Protein AF-A0ABC9WAF1-F1 (afdb_monomer)

Solvent-accessible surface area (backbone atoms only — not comparable to full-atom values): 28548 Å² total; per-residue (Å²): 138,84,87,90,85,89,88,81,90,87,83,87,84,82,90,85,88,89,83,90,86,82,89,79,90,83,91,84,82,76,97,81,49,67,76,59,52,50,54,52,48,51,54,51,52,50,50,50,53,50,49,49,53,53,49,49,51,52,52,50,48,50,54,53,50,50,55,53,51,49,54,52,52,50,52,53,52,53,50,51,52,51,54,50,52,53,51,54,49,52,53,51,53,52,53,52,52,52,52,53,53,51,52,52,49,56,53,48,53,55,52,51,50,54,51,52,49,54,53,51,49,52,54,51,54,50,53,51,53,50,50,53,52,53,50,51,53,50,54,50,52,51,52,56,48,50,54,53,54,50,52,52,45,57,56,43,50,73,71,40,84,65,82,86,89,88,77,75,69,70,65,57,60,64,63,67,66,71,83,49,100,55,56,72,58,58,56,48,52,60,50,47,65,51,60,73,61,82,57,87,51,53,73,50,77,56,92,93,49,77,44,82,47,73,68,57,92,45,72,67,35,48,51,44,53,47,52,52,46,52,48,52,48,52,51,30,54,78,69,75,48,82,83,61,64,94,75,49,64,43,68,58,61,56,94,85,53,83,70,80,84,51,68,57,90,96,40,74,49,50,74,40,68,63,46,79,52,100,89,40,55,46,33,33,85,67,58,33,62,62,39,47,51,51,29,43,50,54,26,48,52,48,49,52,46,49,66,71,72,45,85,76,33,49,60,86,58,46,50,56,51,39,59,69,67,27,43,49,53,73,55,62,67,36,62,81,52,47,68,86,47,71,70,45,48,51,52,50,43,48,52,54,57,52,53,56,45,59,22,62,90,30,74,84,50,54,75,67,54,41,26,61,78,68,73,47,78,58,65,66,62,50,49,52,51,52,32,42,52,52,44,49,37,30,73,71,44,77,42,75,90,49,22,71,81,66,53,40,72,48,89,67,93,58,90,90,54,79,89,78,43,68,53,80,82,89,69,94,49,72,73,66,56,69,33,43,66,42,54,22,47,56,52,45,49,54,51,52,64,69,41,75,83,57,99,53,94,75,48,65,57,67,78,63,60,83,72,79,88,81,79,131

Secondary structure (DSSP, 8-state):
---------------------------------HHHHHHHHHHHHHHHHHHHHHHHHHHHHHHHHHHHHHHHHHHHHHHHHHHHHHHHHHHHHHHHHHHHHHHHHHHHHHHHHHHHHHHHHHHHHHHHHHHHHHHHHHHHHHHHHHHHHHHHHHHHHHH-SS------SHHHHHHHGGGSTTHHHHHHHHHHHHHTTT-SSEEEEETTEEEEE---SSHHHHHHHHHHHHHHHHHHHHTT----GGG--B---STT------EETTEEPPB-SEEEETTEEEETT--THHHHHHHHHHHHHHHHHHHHH-----HHHHHHHIIIIITHHHHTTHHHH---SHHHHHHHHHHHHHHHHHSTT-TTS-HHHHHHHTT---HHHHHHHHHHHHHHHHHTTSSTTTHHHH-EE-----TTS-S--EEPPP-SSHHHHTSHHHHHHHHHHHHHHHHTT---SSSHHHHHSSS-SS--

pLDDT: mean 73.86, std 21.85, range [25.75, 97.31]

Mean predicted aligned error: 20.86 Å

Structure (mmCIF, N/CA/C/O backbone):
data_AF-A0ABC9WAF1-F1
#
_entry.id   AF-A0ABC9WAF1-F1
#
loop_
_atom_site.group_PDB
_atom_site.id
_atom_site.type_symbol
_atom_site.label_atom_id
_atom_site.label_alt_id
_atom_site.label_comp_id
_atom_site.label_asym_id
_atom_site.label_entity_id
_atom_site.label_seq_id
_atom_site.pdbx_PDB_ins_code
_atom_site.Cartn_x
_atom_site.Cartn_y
_atom_site.Cartn_z
_atom_site.occupancy
_atom_site.B_iso_or_equiv
_atom_site.auth_seq_id
_atom_site.auth_comp_id
_atom_site.auth_asym_id
_atom_site.auth_atom_id
_atom_site.pdbx_PDB_model_num
ATOM 1 N N . MET A 1 1 ? 62.393 8.299 -8.408 1.00 36.25 1 MET A N 1
ATOM 2 C CA . MET A 1 1 ? 63.336 7.229 -8.013 1.00 36.25 1 MET A CA 1
ATOM 3 C C . MET A 1 1 ? 63.517 6.260 -9.178 1.00 36.25 1 MET A C 1
ATOM 5 O O . MET A 1 1 ? 62.529 5.706 -9.632 1.00 36.25 1 MET A O 1
ATOM 9 N N . ARG A 1 2 ? 64.777 6.119 -9.623 1.00 31.81 2 ARG A N 1
ATOM 10 C CA . ARG A 1 2 ? 65.395 5.123 -10.532 1.00 31.81 2 ARG A CA 1
ATOM 11 C C . ARG A 1 2 ? 64.848 4.960 -11.965 1.00 31.81 2 ARG A C 1
ATOM 13 O O . ARG A 1 2 ? 63.990 4.140 -12.259 1.00 31.81 2 ARG A O 1
ATOM 20 N N . THR A 1 3 ? 65.482 5.734 -12.842 1.00 30.83 3 THR A N 1
ATOM 21 C CA . THR A 1 3 ? 65.820 5.480 -14.253 1.00 30.83 3 THR A CA 1
ATOM 22 C C . THR A 1 3 ? 66.863 4.362 -14.400 1.00 30.83 3 THR A C 1
ATOM 24 O O . THR A 1 3 ? 67.628 4.174 -13.463 1.00 30.83 3 THR A O 1
ATOM 27 N N . TYR A 1 4 ? 66.961 3.717 -15.577 1.00 30.56 4 TYR A N 1
ATOM 28 C CA . TYR A 1 4 ? 68.242 3.398 -16.242 1.00 30.56 4 TYR A CA 1
ATOM 29 C C . TYR A 1 4 ? 68.067 3.258 -17.765 1.00 30.56 4 TYR A C 1
ATOM 31 O O . TYR A 1 4 ? 67.241 2.489 -18.252 1.00 30.56 4 TYR A O 1
ATOM 39 N N . SER A 1 5 ? 68.909 4.002 -18.480 1.00 35.06 5 SER A N 1
ATOM 40 C CA . SER A 1 5 ? 69.232 3.920 -19.906 1.00 35.06 5 SER A CA 1
ATOM 41 C C . SER A 1 5 ? 70.661 3.385 -20.006 1.00 35.06 5 SER A C 1
ATOM 43 O O . SER A 1 5 ? 71.495 3.844 -19.228 1.00 35.06 5 SER A O 1
ATOM 45 N N . ILE A 1 6 ? 70.983 2.492 -20.952 1.00 33.00 6 ILE A N 1
ATOM 46 C CA . ILE A 1 6 ? 72.379 2.189 -21.319 1.00 33.00 6 ILE A CA 1
ATOM 47 C C . ILE A 1 6 ? 72.522 2.028 -22.838 1.00 33.00 6 ILE A C 1
ATOM 49 O O . ILE A 1 6 ? 71.788 1.293 -23.495 1.00 33.00 6 ILE A O 1
ATOM 53 N N . THR A 1 7 ? 73.515 2.757 -23.337 1.00 32.56 7 THR A N 1
ATOM 54 C CA . THR A 1 7 ? 74.143 2.826 -24.658 1.00 32.56 7 THR A CA 1
ATOM 55 C C . THR A 1 7 ? 75.392 1.928 -24.751 1.00 32.56 7 THR A C 1
ATOM 57 O O . THR A 1 7 ? 75.993 1.602 -23.731 1.00 32.56 7 THR A O 1
ATOM 60 N N . LYS A 1 8 ? 75.824 1.599 -25.983 1.00 31.61 8 LYS A N 1
ATOM 61 C CA . LYS A 1 8 ? 77.227 1.487 -26.486 1.00 31.61 8 LYS A CA 1
ATOM 62 C C . LYS A 1 8 ? 77.149 1.221 -28.012 1.00 31.61 8 LYS A C 1
ATOM 64 O O . LYS A 1 8 ? 76.414 0.316 -28.387 1.00 31.61 8 LYS A O 1
ATOM 69 N N . THR A 1 9 ? 77.590 2.054 -28.976 1.00 31.48 9 THR A N 1
ATOM 70 C CA . THR A 1 9 ? 78.943 2.541 -29.392 1.00 31.48 9 THR A CA 1
ATOM 71 C C . THR A 1 9 ? 79.969 1.413 -29.602 1.00 31.48 9 THR A C 1
ATOM 73 O O . THR A 1 9 ? 79.990 0.491 -28.800 1.00 31.48 9 THR A O 1
ATOM 76 N N . LYS A 1 10 ? 80.901 1.384 -30.571 1.00 31.86 10 LYS A N 1
ATOM 77 C CA . LYS A 1 10 ? 81.253 2.079 -31.840 1.00 31.86 10 LYS A CA 1
ATOM 78 C C . LYS A 1 10 ? 82.562 1.381 -32.315 1.00 31.86 10 LYS A C 1
ATOM 80 O O . LYS A 1 10 ? 83.349 1.001 -31.456 1.00 31.86 10 LYS A O 1
ATOM 85 N N . SER A 1 11 ? 82.829 1.260 -33.615 1.00 29.95 11 SER A N 1
ATOM 86 C CA . SER A 1 11 ? 84.196 1.220 -34.197 1.00 29.95 11 SER A CA 1
ATOM 87 C C . SER A 1 11 ? 84.060 1.483 -35.708 1.00 29.95 11 SER A C 1
ATOM 89 O O . SER A 1 11 ? 83.438 0.707 -36.421 1.00 29.95 11 SER A O 1
ATOM 91 N N . GLU A 1 12 ? 84.210 2.718 -36.188 1.00 32.28 12 GLU A N 1
ATOM 92 C CA . GLU A 1 12 ? 85.454 3.419 -36.571 1.00 32.28 12 GLU A CA 1
ATOM 93 C C . GLU A 1 12 ? 86.294 2.700 -37.642 1.00 32.28 12 GLU A C 1
ATOM 95 O O . GLU A 1 12 ? 87.010 1.742 -37.369 1.00 32.28 12 GLU A O 1
ATOM 100 N N . SER A 1 13 ? 86.205 3.236 -38.865 1.00 31.77 13 SER A N 1
ATOM 101 C CA . SER A 1 13 ? 87.200 3.129 -39.938 1.00 31.77 13 SER A CA 1
ATOM 102 C C . SER A 1 13 ? 88.123 4.352 -39.883 1.00 31.77 13 SER A C 1
ATOM 104 O O . SER A 1 13 ? 87.607 5.450 -39.665 1.00 31.77 13 SER A O 1
ATOM 106 N N . PRO A 1 14 ? 89.429 4.222 -40.172 1.00 39.41 14 PRO A N 1
ATOM 107 C CA . PRO A 1 14 ? 90.276 5.364 -40.482 1.00 39.41 14 PRO A CA 1
ATOM 108 C C . PRO A 1 14 ? 90.574 5.472 -41.986 1.00 39.41 14 PRO A C 1
ATOM 110 O O . PRO A 1 14 ? 90.812 4.479 -42.677 1.00 39.41 14 PRO A O 1
ATOM 113 N N . GLU A 1 15 ? 90.587 6.712 -42.471 1.00 36.22 15 GLU A N 1
ATOM 114 C CA . GLU A 1 15 ? 91.196 7.129 -43.734 1.00 36.22 15 GLU A CA 1
ATOM 115 C C . GLU A 1 15 ? 92.698 6.817 -43.766 1.00 36.22 15 GLU A C 1
ATOM 117 O O . GLU A 1 15 ? 93.378 6.924 -42.746 1.00 36.22 15 GLU A O 1
ATOM 122 N N . LYS A 1 16 ? 93.239 6.559 -44.965 1.00 33.00 16 LYS A N 1
ATOM 123 C CA . LYS A 1 16 ? 94.586 7.002 -45.351 1.00 33.00 16 LYS A CA 1
ATOM 124 C C . LYS A 1 16 ? 94.650 7.273 -46.852 1.00 33.00 16 LYS A C 1
ATOM 126 O O . LYS A 1 16 ? 94.338 6.421 -47.679 1.00 33.00 16 LYS A O 1
ATOM 131 N N . GLU A 1 17 ? 95.096 8.481 -47.154 1.00 35.22 17 GLU A N 1
ATOM 132 C CA . GLU A 1 17 ? 95.470 9.005 -48.459 1.00 35.22 17 GLU A CA 1
ATOM 133 C C . GLU A 1 17 ? 96.997 8.861 -48.673 1.00 35.22 17 GLU A C 1
ATOM 135 O O . GLU A 1 17 ? 97.755 8.802 -47.701 1.00 35.22 17 GLU A O 1
ATOM 140 N N . LYS A 1 18 ? 97.410 8.913 -49.953 1.00 33.00 18 LYS A N 1
ATOM 141 C CA . LYS A 1 18 ? 98.718 9.297 -50.549 1.00 33.00 18 LYS A CA 1
ATOM 142 C C . LYS A 1 18 ? 99.485 8.207 -51.312 1.00 33.00 18 LYS A C 1
ATOM 144 O O . LYS A 1 18 ? 99.819 7.159 -50.777 1.00 33.00 18 LYS A O 1
ATOM 149 N N . GLY A 1 19 ? 99.923 8.581 -52.525 1.00 32.09 19 GLY A N 1
ATOM 150 C CA . GLY A 1 19 ? 101.257 8.218 -53.033 1.00 32.09 19 GLY A CA 1
ATOM 151 C C . GLY A 1 19 ? 101.350 7.732 -54.485 1.00 32.09 19 GLY A C 1
ATOM 152 O O . GLY A 1 19 ? 100.973 6.611 -54.789 1.00 32.09 19 GLY A O 1
ATOM 153 N N . LYS A 1 20 ? 101.926 8.563 -55.366 1.00 36.53 20 LYS A N 1
ATOM 154 C CA . LYS A 1 20 ? 102.293 8.297 -56.777 1.00 36.53 20 LYS A CA 1
ATOM 155 C C . LYS A 1 20 ? 103.442 7.272 -56.920 1.00 36.53 20 LYS A C 1
ATOM 157 O O . LYS A 1 20 ? 104.345 7.275 -56.093 1.00 36.53 20 LYS A O 1
ATOM 162 N N . GLY A 1 21 ? 103.517 6.539 -58.044 1.00 30.97 21 GLY A N 1
ATOM 163 C CA . GLY A 1 21 ? 104.727 5.793 -58.454 1.00 30.97 21 GLY A CA 1
ATOM 164 C C . GLY A 1 21 ? 104.627 5.050 -59.803 1.00 30.97 21 GLY A C 1
ATOM 165 O O . GLY A 1 21 ? 103.658 4.353 -60.048 1.00 30.97 21 GLY A O 1
ATOM 166 N N . LYS A 1 22 ? 105.622 5.250 -60.678 1.00 34.41 22 LYS A N 1
ATOM 167 C CA . LYS A 1 22 ? 105.753 4.938 -62.128 1.00 34.41 22 LYS A CA 1
ATOM 168 C C . LYS A 1 22 ? 105.980 3.456 -62.539 1.00 34.41 22 LYS A C 1
ATOM 170 O O . LYS A 1 22 ? 106.621 2.741 -61.788 1.00 34.41 22 LYS A O 1
ATOM 175 N N . ARG A 1 23 ? 105.679 3.176 -63.838 1.00 30.64 23 ARG A N 1
ATOM 176 C CA . ARG A 1 23 ? 106.348 2.273 -64.846 1.00 30.64 23 ARG A CA 1
ATOM 177 C C . ARG A 1 23 ? 106.469 0.767 -64.497 1.00 30.64 23 ARG A C 1
ATOM 179 O O . ARG A 1 23 ? 106.508 0.409 -63.343 1.00 30.64 23 ARG A O 1
ATOM 186 N N . GLU A 1 24 ? 106.581 -0.217 -65.394 1.00 33.84 24 GLU A N 1
ATOM 187 C CA . GLU A 1 24 ? 106.570 -0.387 -66.854 1.00 33.84 24 GLU A CA 1
ATOM 188 C C . GLU A 1 24 ? 106.329 -1.894 -67.145 1.00 33.84 24 GLU A C 1
ATOM 190 O O . GLU A 1 24 ? 106.685 -2.736 -66.332 1.00 33.84 24 GLU A O 1
ATOM 195 N N . LYS A 1 25 ? 105.830 -2.193 -68.356 1.00 33.09 25 LYS A N 1
ATOM 196 C CA . LYS A 1 25 ? 106.067 -3.394 -69.196 1.00 33.09 25 LYS A CA 1
ATOM 197 C C . LYS A 1 25 ? 105.731 -4.805 -68.679 1.00 33.09 25 LYS A C 1
ATOM 199 O O . LYS A 1 25 ? 106.244 -5.311 -67.695 1.00 33.09 25 LYS A O 1
ATOM 204 N N . GLY A 1 26 ? 104.982 -5.518 -69.525 1.00 34.44 26 GLY A N 1
ATOM 205 C CA . GLY A 1 26 ? 104.829 -6.970 -69.446 1.00 34.44 26 GLY A CA 1
ATOM 206 C C . GLY A 1 26 ? 103.811 -7.535 -70.434 1.00 34.44 26 GLY A C 1
ATOM 207 O O . GLY A 1 26 ? 102.864 -8.201 -70.031 1.00 34.44 26 GLY A O 1
ATOM 208 N N . LYS A 1 27 ? 103.967 -7.251 -71.737 1.00 36.38 27 LYS A N 1
ATOM 209 C CA . LYS A 1 27 ? 103.290 -8.015 -72.798 1.00 36.38 27 LYS A CA 1
ATOM 210 C C . LYS A 1 27 ? 103.814 -9.451 -72.758 1.00 36.38 27 LYS A C 1
ATOM 212 O O . LYS A 1 27 ? 105.016 -9.656 -72.874 1.00 36.38 27 LYS A O 1
ATOM 217 N N . GLY A 1 28 ? 102.918 -10.433 -72.708 1.00 34.19 28 GLY A N 1
ATOM 218 C CA . GLY A 1 28 ? 103.273 -11.796 -73.095 1.00 34.19 28 GLY A CA 1
ATOM 219 C C . GLY A 1 28 ? 102.459 -12.890 -72.425 1.00 34.19 28 GLY A C 1
ATOM 220 O O . GLY A 1 28 ? 102.842 -13.382 -71.375 1.00 34.19 28 GLY A O 1
ATOM 221 N N . LYS A 1 29 ? 101.404 -13.341 -73.109 1.00 38.03 29 LYS A N 1
ATOM 222 C CA . LYS A 1 29 ? 101.231 -14.732 -73.577 1.00 38.03 29 LYS A CA 1
ATOM 223 C C . LYS A 1 29 ? 99.752 -15.120 -73.655 1.00 38.03 29 LYS A C 1
ATOM 225 O O . LYS A 1 29 ? 99.081 -15.373 -72.664 1.00 38.03 29 LYS A O 1
ATOM 230 N N . ARG A 1 30 ? 99.347 -15.283 -74.916 1.00 38.22 30 ARG A N 1
ATOM 231 C CA . ARG A 1 30 ? 98.675 -16.476 -75.443 1.00 38.22 30 ARG A CA 1
ATOM 232 C C . ARG A 1 30 ? 97.288 -16.765 -74.880 1.00 38.22 30 ARG A C 1
ATOM 234 O O . ARG A 1 30 ? 97.092 -17.515 -73.931 1.00 38.22 30 ARG A O 1
ATOM 241 N N . GLU A 1 31 ? 96.301 -16.236 -75.594 1.00 46.50 31 GLU A N 1
ATOM 242 C CA . GLU A 1 31 ? 95.407 -17.054 -76.429 1.00 46.50 31 GLU A CA 1
ATOM 243 C C . GLU A 1 31 ? 95.360 -18.564 -76.128 1.00 46.50 31 GLU A C 1
ATOM 245 O O . GLU A 1 31 ? 95.714 -19.386 -76.958 1.00 46.50 31 GLU A O 1
ATOM 250 N N . LYS A 1 32 ? 94.874 -18.950 -74.948 1.00 46.12 32 LYS A N 1
ATOM 251 C CA . LYS A 1 32 ? 94.219 -20.249 -74.697 1.00 46.12 32 LYS A CA 1
ATOM 252 C C . LYS A 1 32 ? 93.138 -20.075 -73.629 1.00 46.12 32 LYS A C 1
ATOM 254 O O . LYS A 1 32 ? 93.130 -20.735 -72.597 1.00 46.12 32 LYS A O 1
ATOM 259 N N . GLY A 1 33 ? 92.232 -19.117 -73.833 1.00 44.09 33 GLY A N 1
ATOM 260 C CA . GLY A 1 33 ? 91.241 -18.771 -72.806 1.00 44.09 33 GLY A CA 1
ATOM 261 C C . GLY A 1 33 ? 89.915 -18.197 -73.290 1.00 44.09 33 GLY A C 1
ATOM 262 O O . GLY A 1 33 ? 89.039 -17.988 -72.455 1.00 44.09 33 GLY A O 1
ATOM 263 N N . LYS A 1 34 ? 89.719 -17.959 -74.594 1.00 41.31 34 LYS A N 1
ATOM 264 C CA . LYS A 1 34 ? 88.442 -17.424 -75.100 1.00 41.31 34 LYS A CA 1
ATOM 265 C C . LYS A 1 34 ? 87.330 -18.489 -75.086 1.00 41.31 34 LYS A C 1
ATOM 267 O O . LYS A 1 34 ? 86.292 -18.251 -74.479 1.00 41.31 34 LYS A O 1
ATOM 272 N N . GLY A 1 35 ? 87.613 -19.727 -75.509 1.00 44.00 35 GLY A N 1
ATOM 273 C CA . GLY A 1 35 ? 86.634 -20.830 -75.451 1.00 44.00 35 GLY A CA 1
ATOM 274 C C . GLY A 1 35 ? 86.264 -21.334 -74.040 1.00 44.00 35 GLY A C 1
ATOM 275 O O . GLY A 1 35 ? 85.152 -21.815 -73.829 1.00 44.00 35 GLY A O 1
ATOM 276 N N . LYS A 1 36 ? 87.150 -21.204 -73.034 1.00 44.59 36 LYS A N 1
ATOM 277 C CA . LYS A 1 36 ? 86.846 -21.565 -71.626 1.00 44.59 36 LYS A CA 1
ATOM 278 C C . LYS A 1 36 ? 86.148 -20.431 -70.855 1.00 44.59 36 LYS A C 1
ATOM 280 O O . LYS A 1 36 ? 85.312 -20.722 -70.000 1.00 44.59 36 LYS A O 1
ATOM 285 N N . ARG A 1 37 ? 86.433 -19.153 -71.161 1.00 47.31 37 ARG A N 1
ATOM 286 C CA . ARG A 1 37 ? 85.748 -17.993 -70.548 1.00 47.31 37 ARG A CA 1
ATOM 287 C C . ARG A 1 37 ? 84.315 -17.814 -71.054 1.00 47.31 37 ARG A C 1
ATOM 289 O O . ARG A 1 37 ? 83.462 -17.452 -70.249 1.00 47.31 37 ARG A O 1
ATOM 296 N N . GLU A 1 38 ? 84.024 -18.123 -72.317 1.00 50.91 38 GLU A N 1
ATOM 297 C CA . GLU A 1 38 ? 82.646 -18.113 -72.839 1.00 50.91 38 GLU A CA 1
ATOM 298 C C . GLU A 1 38 ? 81.820 -19.299 -72.327 1.00 50.91 38 GLU A C 1
ATOM 300 O O . GLU A 1 38 ? 80.725 -19.086 -71.809 1.00 50.91 38 GLU A O 1
ATOM 305 N N . LYS A 1 39 ? 82.378 -20.522 -72.298 1.00 50.50 39 LYS A N 1
ATOM 306 C CA . LYS A 1 39 ? 81.726 -21.678 -71.642 1.00 50.50 39 LYS A CA 1
ATOM 307 C C . LYS A 1 39 ? 81.484 -21.445 -70.141 1.00 50.50 39 LYS A C 1
ATOM 309 O O . LYS A 1 39 ? 80.463 -21.868 -69.606 1.00 50.50 39 LYS A O 1
ATOM 314 N N . GLY A 1 40 ? 82.396 -20.756 -69.448 1.00 55.44 40 GLY A N 1
ATOM 315 C CA . GLY A 1 40 ? 82.248 -20.389 -68.034 1.00 55.44 40 GLY A CA 1
ATOM 316 C C . GLY A 1 40 ? 81.234 -19.266 -67.775 1.00 55.44 40 GLY A C 1
ATOM 317 O O . GLY A 1 40 ? 80.552 -19.292 -66.749 1.00 55.44 40 GLY A O 1
ATOM 318 N N . LYS A 1 41 ? 81.096 -18.304 -68.700 1.00 55.88 41 LYS A N 1
ATOM 319 C CA . LYS A 1 41 ? 80.041 -17.276 -68.664 1.00 55.88 41 LYS A CA 1
ATOM 320 C C . LYS A 1 41 ? 78.663 -17.887 -68.926 1.00 55.88 41 LYS A C 1
ATOM 322 O O . LYS A 1 41 ? 77.772 -17.657 -68.114 1.00 55.88 41 LYS A O 1
ATOM 327 N N . GLY A 1 42 ? 78.530 -18.740 -69.946 1.00 60.19 42 GLY A N 1
ATOM 328 C CA . GLY A 1 42 ? 77.291 -19.466 -70.247 1.00 60.19 42 GLY A CA 1
ATOM 329 C C . GLY A 1 42 ? 76.810 -20.325 -69.072 1.00 60.19 42 GLY A C 1
ATOM 330 O O . GLY A 1 42 ? 75.678 -20.170 -68.628 1.00 60.19 42 GLY A O 1
ATOM 331 N N . LYS A 1 43 ? 77.702 -21.119 -68.457 1.00 61.06 43 LYS A N 1
ATOM 332 C CA . LYS A 1 43 ? 77.374 -21.920 -67.257 1.00 61.06 43 LYS A CA 1
ATOM 333 C C . LYS A 1 43 ? 76.967 -21.077 -66.042 1.00 61.06 43 LYS A C 1
ATOM 335 O O . LYS A 1 43 ? 76.124 -21.497 -65.253 1.00 61.06 43 LYS A O 1
ATOM 340 N N . ARG A 1 44 ? 77.558 -19.890 -65.849 1.00 63.09 44 ARG A N 1
ATOM 341 C CA . ARG A 1 44 ? 77.170 -18.969 -64.760 1.00 63.09 44 ARG A CA 1
ATOM 342 C C . ARG A 1 44 ? 75.814 -18.319 -65.017 1.00 63.09 44 ARG A C 1
ATOM 344 O O . ARG A 1 44 ? 75.043 -18.150 -64.074 1.00 63.09 44 ARG A O 1
ATOM 351 N N . GLU A 1 45 ? 75.523 -17.955 -66.260 1.00 70.31 45 GLU A N 1
ATOM 352 C CA . GLU A 1 45 ? 74.220 -17.415 -66.647 1.00 70.31 45 GLU A CA 1
ATOM 353 C C . GLU A 1 45 ? 73.115 -18.464 -66.535 1.00 70.31 45 GLU A C 1
ATOM 355 O O . GLU A 1 45 ? 72.054 -18.179 -65.985 1.00 70.31 45 GLU A O 1
ATOM 360 N N . GLU A 1 46 ? 73.384 -19.690 -66.976 1.00 73.56 46 GLU A N 1
ATOM 361 C CA . GLU A 1 46 ? 72.478 -20.826 -66.840 1.00 73.56 46 GLU A CA 1
ATOM 362 C C . GLU A 1 46 ? 72.189 -21.133 -65.368 1.00 73.56 46 GLU A C 1
ATOM 364 O O . GLU A 1 46 ? 71.026 -21.200 -64.979 1.00 73.56 46 GLU A O 1
ATOM 369 N N . LYS A 1 47 ? 73.219 -21.167 -64.510 1.00 76.12 47 LYS A N 1
ATOM 370 C CA . LYS A 1 47 ? 73.056 -21.342 -63.058 1.00 76.12 47 LYS A CA 1
ATOM 371 C C . LYS A 1 47 ? 72.225 -20.221 -62.418 1.00 76.12 47 LYS A C 1
ATOM 373 O O . LYS A 1 47 ? 71.378 -20.501 -61.576 1.00 76.12 47 LYS A O 1
ATOM 378 N N . ARG A 1 48 ? 72.403 -18.962 -62.846 1.00 75.56 48 ARG A N 1
ATOM 379 C CA . ARG A 1 48 ? 71.565 -17.826 -62.402 1.00 75.56 48 ARG A CA 1
ATOM 380 C C . ARG A 1 48 ? 70.117 -17.951 -62.880 1.00 75.56 48 ARG A C 1
ATOM 382 O O . ARG A 1 48 ? 69.199 -17.624 -62.132 1.00 75.56 48 ARG A O 1
ATOM 389 N N . ARG A 1 49 ? 69.891 -18.405 -64.117 1.00 79.31 49 ARG A N 1
ATOM 390 C CA . ARG A 1 49 ? 68.542 -18.661 -64.655 1.00 79.31 49 ARG A CA 1
ATOM 391 C C . ARG A 1 49 ? 67.871 -19.814 -63.910 1.00 79.31 49 ARG A C 1
ATOM 393 O O . ARG A 1 49 ? 66.689 -19.723 -63.588 1.00 79.31 49 ARG A O 1
ATOM 400 N N . GLU A 1 50 ? 68.618 -20.861 -63.584 1.00 78.81 50 GLU A N 1
ATOM 401 C CA . GLU A 1 50 ? 68.132 -21.998 -62.806 1.00 78.81 50 GLU A CA 1
ATOM 402 C C . GLU A 1 50 ? 67.800 -21.602 -61.359 1.00 78.81 50 GLU A C 1
ATOM 404 O O . GLU A 1 50 ? 66.748 -21.972 -60.842 1.00 78.81 50 GLU A O 1
ATOM 409 N N . GLU A 1 51 ? 68.638 -20.785 -60.721 1.00 81.50 51 GLU A N 1
ATOM 410 C CA . GLU A 1 51 ? 68.382 -20.235 -59.389 1.00 81.50 51 GLU A CA 1
ATOM 411 C C . GLU A 1 51 ? 67.136 -19.341 -59.368 1.00 81.50 51 GLU A C 1
ATOM 413 O O . GLU A 1 51 ? 66.277 -19.529 -58.507 1.00 81.50 51 GLU A O 1
ATOM 418 N N . LYS A 1 52 ? 66.958 -18.466 -60.369 1.00 82.06 52 LYS A N 1
ATOM 419 C CA . LYS A 1 52 ? 65.723 -17.680 -60.539 1.00 82.06 52 LYS A CA 1
ATOM 420 C C . LYS A 1 52 ? 64.489 -18.572 -60.693 1.00 82.06 52 LYS A C 1
ATOM 422 O O . LYS A 1 52 ? 63.486 -18.328 -60.029 1.00 82.06 52 LYS A O 1
ATOM 427 N N . ARG A 1 53 ? 64.564 -19.643 -61.495 1.00 84.38 53 ARG A N 1
ATOM 428 C CA . ARG A 1 53 ? 63.470 -20.628 -61.633 1.00 84.38 53 ARG A CA 1
ATOM 429 C C . ARG A 1 53 ? 63.170 -21.340 -60.309 1.00 84.38 53 ARG A C 1
ATOM 431 O O . ARG A 1 53 ? 62.008 -21.577 -59.986 1.00 84.38 53 ARG A O 1
ATOM 438 N N . ARG A 1 54 ? 64.196 -21.689 -59.524 1.00 83.00 54 ARG A N 1
ATOM 439 C CA . ARG A 1 54 ? 64.035 -22.300 -58.189 1.00 83.00 54 ARG A CA 1
ATOM 440 C C . ARG A 1 54 ? 63.415 -21.316 -57.195 1.00 83.00 54 ARG A C 1
ATOM 442 O O . ARG A 1 54 ? 62.559 -21.711 -56.406 1.00 83.00 54 ARG A O 1
ATOM 449 N N . GLU A 1 55 ? 63.811 -20.049 -57.235 1.00 83.50 55 GLU A N 1
ATOM 450 C CA . GLU A 1 55 ? 63.245 -19.000 -56.386 1.00 83.50 55 GLU A CA 1
ATOM 451 C C . GLU A 1 55 ? 61.781 -18.711 -56.739 1.00 83.50 55 GLU A C 1
ATOM 453 O O . GLU A 1 55 ? 60.937 -18.612 -55.847 1.00 83.50 55 GLU A O 1
ATOM 458 N N . GLU A 1 56 ? 61.451 -18.658 -58.028 1.00 87.06 56 GLU A N 1
ATOM 459 C CA . GLU A 1 56 ? 60.080 -18.510 -58.512 1.00 87.06 56 GLU A CA 1
ATOM 460 C C . GLU A 1 56 ? 59.195 -19.683 -58.071 1.00 87.06 56 GLU A C 1
ATOM 462 O O . GLU A 1 56 ? 58.132 -19.454 -57.494 1.00 87.06 56 GLU A O 1
ATOM 467 N N . LYS A 1 57 ? 59.679 -20.930 -58.194 1.00 86.56 57 LYS A N 1
ATOM 468 C CA . LYS A 1 57 ? 58.989 -22.119 -57.658 1.00 86.56 57 LYS A CA 1
ATOM 469 C C . LYS A 1 57 ? 58.744 -22.018 -56.148 1.00 86.56 57 LYS A C 1
ATOM 471 O O . LYS A 1 57 ? 57.634 -22.287 -55.695 1.00 86.56 57 LYS A O 1
ATOM 476 N N . ARG A 1 58 ? 59.732 -21.565 -55.362 1.00 87.19 58 ARG A N 1
ATOM 477 C CA . ARG A 1 58 ? 59.574 -21.342 -53.907 1.00 87.19 58 ARG A CA 1
ATOM 478 C C . ARG A 1 58 ? 58.542 -20.253 -53.598 1.00 87.19 58 ARG A C 1
ATOM 480 O O . ARG A 1 58 ? 57.765 -20.389 -52.653 1.00 87.19 58 ARG A O 1
ATOM 487 N N . ARG A 1 59 ? 58.521 -19.161 -54.370 1.00 86.25 59 ARG A N 1
ATOM 488 C CA . ARG A 1 59 ? 57.525 -18.083 -54.229 1.00 86.25 59 ARG A CA 1
ATOM 489 C C . ARG A 1 59 ? 56.122 -18.583 -54.576 1.00 86.25 59 ARG A C 1
ATOM 491 O O . ARG A 1 59 ? 55.170 -18.262 -53.866 1.00 86.25 59 ARG A O 1
ATOM 498 N N . GLU A 1 60 ? 55.987 -19.391 -55.622 1.00 87.81 60 GLU A N 1
ATOM 499 C CA . GLU A 1 60 ? 54.712 -19.986 -56.017 1.00 87.81 60 GLU A CA 1
ATOM 500 C C . GLU A 1 60 ? 54.197 -20.983 -54.968 1.00 87.81 60 GLU A C 1
ATOM 502 O O . GLU A 1 60 ? 53.022 -20.948 -54.598 1.00 87.81 60 GLU A O 1
ATOM 507 N N . GLU A 1 61 ? 55.077 -21.818 -54.415 1.00 90.25 61 GLU A N 1
ATOM 508 C CA . GLU A 1 61 ? 54.746 -22.745 -53.334 1.00 90.25 61 GLU A CA 1
ATOM 509 C C . GLU A 1 61 ? 54.273 -22.009 -52.072 1.00 90.25 61 GLU A C 1
ATOM 511 O O . GLU A 1 61 ? 53.215 -22.343 -51.533 1.00 90.25 61 GLU A O 1
ATOM 516 N N . LYS A 1 62 ? 54.963 -20.931 -51.668 1.00 87.69 62 LYS A N 1
ATOM 517 C CA . LYS A 1 62 ? 54.520 -20.054 -50.569 1.00 87.69 62 LYS A CA 1
ATOM 518 C C . LYS A 1 62 ? 53.125 -19.473 -50.822 1.00 87.69 62 LYS A C 1
ATOM 520 O O . LYS A 1 62 ? 52.269 -19.540 -49.941 1.00 87.69 62 LYS A O 1
ATOM 525 N N . ARG A 1 63 ? 52.849 -18.978 -52.038 1.00 89.94 63 ARG A N 1
ATOM 526 C CA . ARG A 1 63 ? 51.511 -18.481 -52.427 1.00 89.94 63 ARG A CA 1
ATOM 527 C C . ARG A 1 63 ? 50.447 -19.582 -52.350 1.00 89.94 63 ARG A C 1
ATOM 529 O O . ARG A 1 63 ? 49.323 -19.337 -51.909 1.00 89.94 63 ARG A O 1
ATOM 536 N N . ARG A 1 64 ? 50.771 -20.811 -52.771 1.00 89.62 64 ARG A N 1
ATOM 537 C CA . ARG A 1 64 ? 49.864 -21.971 -52.677 1.00 89.62 64 ARG A CA 1
ATOM 538 C C . ARG A 1 64 ? 49.593 -22.350 -51.218 1.00 89.62 64 ARG A C 1
ATOM 540 O O . ARG A 1 64 ? 48.448 -22.649 -50.871 1.00 89.62 64 ARG A O 1
ATOM 547 N N . GLU A 1 65 ? 50.608 -22.318 -50.360 1.00 90.56 65 GLU A N 1
ATOM 548 C CA . GLU A 1 65 ? 50.464 -22.604 -48.932 1.00 90.56 65 GLU A CA 1
ATOM 549 C C . GLU A 1 65 ? 49.614 -21.543 -48.219 1.00 90.56 65 GLU A C 1
ATOM 551 O O . GLU A 1 65 ? 48.712 -21.88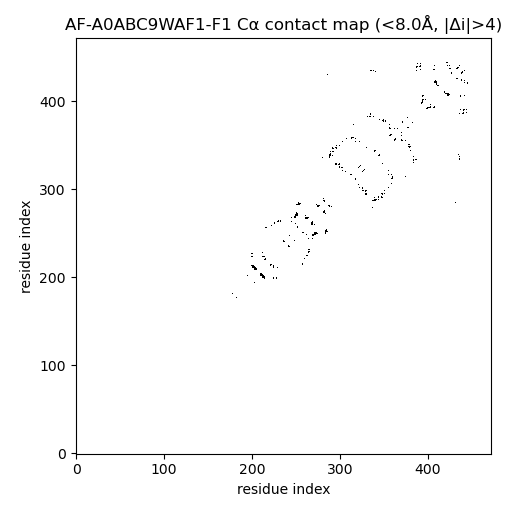0 -47.447 1.00 90.56 65 GLU A O 1
ATOM 556 N N . GLU A 1 66 ? 49.821 -20.267 -48.537 1.00 90.88 66 GLU A N 1
ATOM 557 C CA . GLU A 1 66 ? 49.021 -19.159 -48.019 1.00 90.88 66 GLU A CA 1
ATOM 558 C C . GLU A 1 66 ? 47.542 -19.301 -48.404 1.00 90.88 66 GLU A C 1
ATOM 560 O O . GLU A 1 66 ? 46.677 -19.315 -47.523 1.00 90.88 66 GLU A O 1
ATOM 565 N N . LYS A 1 67 ? 47.245 -19.582 -49.683 1.00 90.88 67 LYS A N 1
ATOM 566 C CA . LYS A 1 67 ? 45.879 -19.894 -50.145 1.00 90.88 67 LYS A CA 1
ATOM 567 C C . LYS A 1 67 ? 45.263 -21.078 -49.386 1.00 90.88 67 LYS A C 1
ATOM 569 O O . LYS A 1 67 ? 44.074 -21.063 -49.056 1.00 90.88 67 LYS A O 1
ATOM 574 N N . ARG A 1 68 ? 46.043 -22.122 -49.069 1.00 91.69 68 ARG A N 1
ATOM 575 C CA . ARG A 1 68 ? 45.574 -23.260 -48.246 1.00 91.69 68 ARG A CA 1
ATOM 576 C C . ARG A 1 68 ? 45.268 -22.828 -46.806 1.00 91.69 68 ARG A C 1
ATOM 578 O O . ARG A 1 68 ? 44.259 -23.266 -46.243 1.00 91.69 68 ARG A O 1
ATOM 585 N N . ARG A 1 69 ? 46.101 -21.972 -46.204 1.00 90.69 69 ARG A N 1
ATOM 586 C CA . ARG A 1 69 ? 45.894 -21.422 -44.851 1.00 90.69 69 ARG A CA 1
ATOM 587 C C . ARG A 1 69 ? 44.645 -20.540 -44.795 1.00 90.69 69 ARG A C 1
ATOM 589 O O . ARG A 1 69 ? 43.852 -20.685 -43.861 1.00 90.69 69 ARG A O 1
ATOM 596 N N . GLU A 1 70 ? 44.413 -19.698 -45.798 1.00 92.69 70 GLU A N 1
ATOM 597 C CA . GLU A 1 70 ? 43.198 -18.882 -45.904 1.00 92.69 70 GLU A CA 1
ATOM 598 C C . GLU A 1 70 ? 41.935 -19.733 -46.037 1.00 92.69 70 GLU A C 1
ATOM 600 O O . GLU A 1 70 ? 41.009 -19.568 -45.239 1.00 92.69 70 GLU A O 1
ATOM 605 N N . LYS A 1 71 ? 41.925 -20.731 -46.933 1.00 91.38 71 LYS A N 1
ATOM 606 C CA . LYS A 1 71 ? 40.801 -21.680 -47.060 1.00 91.38 71 LYS A CA 1
ATOM 607 C C . LYS A 1 71 ? 40.493 -22.391 -45.735 1.00 91.38 71 LYS A C 1
ATOM 609 O O . LYS A 1 71 ? 39.327 -22.535 -45.357 1.00 91.38 71 LYS A O 1
ATOM 614 N N . LYS A 1 72 ? 41.521 -22.797 -44.974 1.00 91.12 72 LYS A N 1
ATOM 615 C CA . LYS A 1 72 ? 41.346 -23.377 -43.625 1.00 91.12 72 LYS A CA 1
ATOM 616 C C . LYS A 1 72 ? 40.736 -22.368 -42.640 1.00 91.12 72 LYS A C 1
ATOM 618 O O . LYS A 1 72 ? 39.822 -22.732 -41.895 1.00 91.12 72 LYS A O 1
ATOM 623 N N . LYS A 1 73 ? 41.200 -21.111 -42.628 1.00 91.56 73 LYS A N 1
ATOM 624 C CA . LYS A 1 73 ? 40.638 -20.036 -41.784 1.00 91.56 73 LYS A CA 1
ATOM 625 C C . LYS A 1 73 ? 39.173 -19.760 -42.136 1.00 91.56 73 LYS A C 1
ATOM 627 O O . LYS A 1 73 ? 38.339 -19.643 -41.236 1.00 91.56 73 LYS A O 1
ATOM 632 N N . GLU A 1 74 ? 38.836 -19.716 -43.420 1.00 93.25 74 GLU A N 1
ATOM 633 C CA . GLU A 1 74 ? 37.469 -19.505 -43.892 1.00 93.25 74 GLU A CA 1
ATOM 634 C C . GLU A 1 74 ? 36.537 -20.658 -43.485 1.00 93.25 74 GLU A C 1
ATOM 636 O O . GLU A 1 74 ? 35.452 -20.417 -42.945 1.00 93.25 74 GLU A O 1
ATOM 641 N N . LYS A 1 75 ? 36.984 -21.915 -43.632 1.00 93.06 75 LYS A N 1
ATOM 642 C CA . LYS A 1 75 ? 36.241 -23.102 -43.172 1.00 93.06 75 LYS A CA 1
ATOM 643 C C . LYS A 1 75 ? 35.954 -23.033 -41.667 1.00 93.06 75 LYS A C 1
ATOM 645 O O . LYS A 1 75 ? 34.804 -23.213 -41.261 1.00 93.06 75 LYS A O 1
ATOM 650 N N . LYS A 1 76 ? 36.950 -22.666 -40.846 1.00 92.44 76 LYS A N 1
ATOM 651 C CA . LYS A 1 76 ? 36.779 -22.454 -39.393 1.00 92.44 76 LYS A CA 1
ATOM 652 C C . LYS A 1 76 ? 35.774 -21.334 -39.083 1.00 92.44 76 LYS A C 1
ATOM 654 O O . LYS A 1 76 ? 34.922 -21.498 -38.208 1.00 92.44 76 LYS A O 1
ATOM 659 N N . ARG A 1 77 ? 35.814 -20.210 -39.813 1.00 92.69 77 ARG A N 1
ATOM 660 C CA . ARG A 1 77 ? 34.839 -19.107 -39.668 1.00 92.69 77 ARG A CA 1
ATOM 661 C C . ARG A 1 77 ? 33.413 -19.565 -40.003 1.00 92.69 77 ARG A C 1
ATOM 663 O O . ARG A 1 77 ? 32.491 -19.286 -39.233 1.00 92.69 77 ARG A O 1
ATOM 670 N N . LYS A 1 78 ? 33.226 -20.299 -41.107 1.00 93.62 78 LYS A N 1
ATOM 671 C CA . LYS A 1 78 ? 31.930 -20.875 -41.518 1.00 93.62 78 LYS A CA 1
ATOM 672 C C . LYS A 1 78 ? 31.390 -21.852 -40.468 1.00 93.62 78 LYS A C 1
ATOM 674 O O . LYS A 1 78 ? 30.212 -21.785 -40.114 1.00 93.62 78 LYS A O 1
ATOM 679 N N . GLU A 1 79 ? 32.242 -22.707 -39.908 1.00 94.00 79 GLU A N 1
ATOM 680 C CA . GLU A 1 79 ? 31.856 -23.641 -38.847 1.00 94.00 79 GLU A CA 1
ATOM 681 C C . GLU A 1 79 ? 31.450 -22.921 -37.550 1.00 94.00 79 GLU A C 1
ATOM 683 O O . GLU A 1 79 ? 30.407 -23.237 -36.969 1.00 94.00 79 GLU A O 1
ATOM 688 N N . LYS A 1 80 ? 32.206 -21.894 -37.131 1.00 92.44 80 LYS A N 1
ATOM 689 C CA . LYS A 1 80 ? 31.867 -21.060 -35.965 1.00 92.44 80 LYS A CA 1
ATOM 690 C C . LYS A 1 80 ? 30.495 -20.397 -36.139 1.00 92.44 80 LYS A C 1
ATOM 692 O O . LYS A 1 80 ? 29.654 -20.511 -35.246 1.00 92.44 80 LYS A O 1
ATOM 697 N N . LYS A 1 81 ? 30.225 -19.810 -37.315 1.00 92.38 81 LYS A N 1
ATOM 698 C CA . LYS A 1 81 ? 28.912 -19.227 -37.659 1.00 92.38 81 LYS A CA 1
ATOM 699 C C . LYS A 1 81 ? 27.784 -20.268 -37.595 1.00 92.38 81 LYS A C 1
ATOM 701 O O . LYS A 1 81 ? 26.723 -19.991 -37.034 1.00 92.38 81 LYS A O 1
ATOM 706 N N . ARG A 1 82 ? 28.005 -21.490 -38.101 1.00 94.69 82 ARG A N 1
ATOM 707 C CA . ARG A 1 82 ? 27.027 -22.597 -38.012 1.00 94.69 82 ARG A CA 1
ATOM 708 C C . ARG A 1 82 ? 26.740 -22.998 -36.559 1.00 94.69 82 ARG A C 1
ATOM 710 O O . ARG A 1 82 ? 25.570 -23.127 -36.191 1.00 94.69 82 ARG A O 1
ATOM 717 N N . LYS A 1 83 ? 27.772 -23.159 -35.720 1.00 94.00 83 LYS A N 1
ATOM 718 C CA . LYS A 1 83 ? 27.618 -23.486 -34.286 1.00 94.00 83 LYS A CA 1
ATOM 719 C C . LYS A 1 83 ? 26.861 -22.387 -33.538 1.00 94.00 83 LYS A C 1
ATOM 721 O O . LYS A 1 83 ? 25.976 -22.684 -32.736 1.00 94.00 83 LYS A O 1
ATOM 726 N N . GLU A 1 84 ? 27.148 -21.124 -33.836 1.00 93.62 84 GLU A N 1
ATOM 727 C CA . GLU A 1 84 ? 26.447 -19.988 -33.239 1.00 93.62 84 GLU A CA 1
ATOM 728 C C . GLU A 1 84 ? 24.966 -19.933 -33.649 1.00 93.62 84 GLU A C 1
ATOM 730 O O . GLU A 1 84 ? 24.100 -19.761 -32.788 1.00 93.62 84 GLU A O 1
ATOM 735 N N . LYS A 1 85 ? 24.651 -20.170 -34.932 1.00 93.50 85 LYS A N 1
ATOM 736 C CA . LYS A 1 85 ? 23.266 -20.263 -35.424 1.00 93.50 85 LYS A CA 1
ATOM 737 C C . LYS A 1 85 ? 22.491 -21.373 -34.699 1.00 93.50 85 LYS A C 1
ATOM 739 O O . LYS A 1 85 ? 21.406 -21.106 -34.183 1.00 93.50 85 LYS A O 1
ATOM 744 N N . LYS A 1 86 ? 23.081 -22.570 -34.550 1.00 93.94 86 LYS A N 1
ATOM 745 C CA . LYS A 1 86 ? 22.487 -23.687 -33.781 1.00 93.94 86 LYS A CA 1
ATOM 746 C C . LYS A 1 86 ? 22.249 -23.320 -32.308 1.00 93.94 86 LYS A C 1
ATOM 748 O O . LYS A 1 86 ? 21.181 -23.604 -31.767 1.00 93.94 86 LYS A O 1
ATOM 753 N N . ARG A 1 87 ? 23.201 -22.637 -31.655 1.00 93.75 87 ARG A N 1
ATOM 754 C CA . ARG A 1 87 ? 23.044 -22.150 -30.267 1.00 93.75 87 ARG A CA 1
ATOM 755 C C . ARG A 1 87 ? 21.901 -21.136 -30.141 1.00 93.75 87 ARG A C 1
ATOM 757 O O . ARG A 1 87 ? 21.080 -21.258 -29.232 1.00 93.75 87 ARG A O 1
ATOM 764 N N . LYS A 1 88 ? 21.818 -20.163 -31.056 1.00 92.94 88 LYS A N 1
ATOM 765 C CA . LYS A 1 88 ? 20.734 -19.163 -31.102 1.00 92.94 88 LYS A CA 1
ATOM 766 C C . LYS A 1 88 ? 19.369 -19.828 -31.306 1.00 92.94 88 LYS A C 1
ATOM 768 O O . LYS A 1 88 ? 18.406 -19.468 -30.629 1.00 92.94 88 LYS A O 1
ATOM 773 N N . GLU A 1 89 ? 19.284 -20.833 -32.172 1.00 94.44 89 GLU A N 1
ATOM 774 C CA . GLU A 1 89 ? 18.053 -21.591 -32.401 1.00 94.44 89 GLU A CA 1
ATOM 775 C C . GLU A 1 89 ? 17.627 -22.412 -31.172 1.00 94.44 89 GLU A C 1
ATOM 777 O O . GLU A 1 89 ? 16.459 -22.357 -30.779 1.00 94.44 89 GLU A O 1
ATOM 782 N N . LYS A 1 90 ? 18.566 -23.099 -30.502 1.00 93.94 90 LYS A N 1
ATOM 783 C CA . LYS A 1 90 ? 18.296 -23.832 -29.251 1.00 93.94 90 LYS A CA 1
ATOM 784 C C . LYS A 1 90 ? 17.742 -22.896 -28.170 1.00 93.94 90 LYS A C 1
ATOM 786 O O . LYS A 1 90 ? 16.684 -23.182 -27.612 1.00 93.94 90 LYS A O 1
ATOM 791 N N . LYS A 1 91 ? 18.370 -21.728 -27.969 1.00 92.25 91 LYS A N 1
ATOM 792 C CA . LYS A 1 91 ? 17.885 -20.687 -27.039 1.00 92.25 91 LYS A CA 1
ATOM 793 C C . LYS A 1 91 ? 16.476 -20.196 -27.397 1.00 92.25 91 LYS A C 1
ATOM 795 O O . LYS A 1 91 ? 15.638 -20.021 -26.514 1.00 92.25 91 LYS A O 1
ATOM 800 N N . ARG A 1 92 ? 16.170 -20.007 -28.689 1.00 93.44 92 ARG A N 1
ATOM 801 C CA . ARG A 1 92 ? 14.818 -19.633 -29.151 1.00 93.44 92 ARG A CA 1
ATOM 802 C C . ARG A 1 92 ? 13.783 -20.723 -28.845 1.00 93.44 92 ARG A C 1
ATOM 804 O O . ARG A 1 92 ? 12.703 -20.399 -28.350 1.00 93.44 92 ARG A O 1
ATOM 811 N N . LYS A 1 93 ? 14.098 -21.999 -29.104 1.00 94.12 93 LYS A N 1
ATOM 812 C CA . LYS A 1 93 ? 13.210 -23.143 -28.803 1.00 94.12 93 LYS A CA 1
ATOM 813 C C . LYS A 1 93 ? 12.953 -23.273 -27.299 1.00 94.12 93 LYS A C 1
ATOM 815 O O . LYS A 1 93 ? 11.808 -23.455 -26.889 1.00 94.12 93 LYS A O 1
ATOM 820 N N . GLU A 1 94 ? 13.981 -23.103 -26.477 1.00 93.88 94 GLU A N 1
ATOM 821 C CA . GLU A 1 94 ? 13.870 -23.130 -25.017 1.00 93.88 94 GLU A CA 1
ATOM 822 C C . GLU A 1 94 ? 13.014 -21.975 -24.477 1.00 93.88 94 GLU A C 1
ATOM 824 O O . GLU A 1 94 ? 12.086 -22.207 -23.701 1.00 93.88 94 GLU A O 1
ATOM 829 N N . LYS A 1 95 ? 13.219 -20.748 -24.978 1.00 91.75 95 LYS A N 1
ATOM 830 C CA . LYS A 1 95 ? 12.383 -19.586 -24.629 1.00 91.75 95 LYS A CA 1
ATOM 831 C C . LYS A 1 95 ? 10.910 -19.813 -24.992 1.00 91.75 95 LYS A C 1
ATOM 833 O O . LYS A 1 95 ? 10.031 -19.506 -24.187 1.00 91.75 95 LYS A O 1
ATOM 838 N N . LYS A 1 96 ? 10.625 -20.412 -26.159 1.00 92.31 96 LYS A N 1
ATOM 839 C CA . LYS A 1 96 ? 9.258 -20.805 -26.557 1.00 92.31 96 LYS A CA 1
ATOM 840 C C . LYS A 1 96 ? 8.659 -21.849 -25.602 1.00 92.31 96 LYS A C 1
ATOM 842 O O . LYS A 1 96 ? 7.506 -21.705 -25.203 1.00 92.31 96 LYS A O 1
ATOM 847 N N . ARG A 1 97 ? 9.427 -22.869 -25.195 1.00 94.06 97 ARG A N 1
ATOM 848 C CA . ARG A 1 97 ? 8.981 -23.891 -24.225 1.00 94.06 97 ARG A CA 1
ATOM 849 C C . ARG A 1 97 ? 8.695 -23.289 -22.846 1.00 94.06 97 ARG A C 1
ATOM 851 O O . ARG A 1 97 ? 7.657 -23.597 -22.266 1.00 94.06 97 ARG A O 1
ATOM 858 N N . LYS A 1 98 ? 9.561 -22.396 -22.351 1.00 92.81 98 LYS A N 1
ATOM 859 C CA . LYS A 1 98 ? 9.363 -21.689 -21.074 1.00 92.81 98 LYS A CA 1
ATOM 860 C C . LYS A 1 98 ? 8.090 -20.839 -21.102 1.00 92.81 98 LYS A C 1
ATOM 862 O O . LYS A 1 98 ? 7.269 -20.968 -20.201 1.00 92.81 98 LYS A O 1
ATOM 867 N N . LYS A 1 99 ? 7.865 -20.089 -22.190 1.00 93.06 99 LYS A N 1
ATOM 868 C CA . LYS A 1 99 ? 6.637 -19.300 -22.390 1.00 93.06 99 LYS A CA 1
ATOM 869 C C . LYS A 1 99 ? 5.374 -20.175 -22.373 1.00 93.06 99 LYS A C 1
ATOM 871 O O . LYS A 1 99 ? 4.422 -19.835 -21.683 1.00 93.06 99 LYS A O 1
ATOM 876 N N . LYS A 1 100 ? 5.380 -21.331 -23.057 1.00 93.38 100 LYS A N 1
ATOM 877 C CA . LYS A 1 100 ? 4.248 -22.283 -23.035 1.00 93.38 100 LYS A CA 1
ATOM 878 C C . LYS A 1 100 ? 3.973 -22.848 -21.632 1.00 93.38 100 LYS A C 1
ATOM 880 O O . LYS A 1 100 ? 2.815 -22.966 -21.242 1.00 93.38 100 LYS A O 1
ATOM 885 N N . ARG A 1 101 ? 5.017 -23.191 -20.863 1.00 93.12 101 ARG A N 1
ATOM 886 C CA . ARG A 1 101 ? 4.871 -23.685 -19.477 1.00 93.12 101 ARG A CA 1
ATOM 887 C C . ARG A 1 101 ? 4.277 -22.620 -18.556 1.00 93.12 101 ARG A C 1
ATOM 889 O O . ARG A 1 101 ? 3.389 -22.926 -17.768 1.00 93.12 101 ARG A O 1
ATOM 896 N N . GLU A 1 102 ? 4.744 -21.383 -18.682 1.00 91.94 102 GLU A N 1
ATOM 897 C CA . GLU A 1 102 ? 4.239 -20.254 -17.900 1.00 91.94 102 GLU A CA 1
ATOM 898 C C . GLU A 1 102 ? 2.775 -19.940 -18.235 1.00 91.94 102 GLU A C 1
ATOM 900 O O . GLU A 1 102 ? 1.961 -19.735 -17.340 1.00 91.94 102 GLU A O 1
ATOM 905 N N . GLU A 1 103 ? 2.402 -19.990 -19.515 1.00 94.00 103 GLU A N 1
ATOM 906 C CA . GLU A 1 103 ? 1.010 -19.821 -19.935 1.00 94.00 103 GLU A CA 1
ATOM 907 C C . GLU A 1 103 ? 0.096 -20.926 -19.379 1.00 94.00 103 GLU A C 1
ATOM 909 O O . GLU A 1 103 ? -1.013 -20.636 -18.926 1.00 94.00 103 GLU A O 1
ATOM 914 N N . LYS A 1 104 ? 0.566 -22.183 -19.356 1.00 93.38 104 LYS A N 1
ATOM 915 C CA . LYS A 1 104 ? -0.173 -23.302 -18.752 1.00 93.38 104 LYS A CA 1
ATOM 916 C C . LYS A 1 104 ? -0.397 -23.078 -17.251 1.00 93.38 104 LYS A C 1
ATOM 918 O O . LYS A 1 104 ? -1.533 -23.205 -16.807 1.00 93.38 104 LYS A O 1
ATOM 923 N N . ARG A 1 105 ? 0.638 -22.660 -16.508 1.00 92.31 105 ARG A N 1
ATOM 924 C CA . ARG A 1 105 ? 0.530 -22.327 -15.073 1.00 92.31 105 ARG A CA 1
ATOM 925 C C . ARG A 1 105 ? -0.478 -21.206 -14.816 1.00 92.31 105 ARG A C 1
ATOM 927 O O . ARG A 1 105 ? -1.384 -21.379 -14.014 1.00 92.31 105 ARG A O 1
ATOM 934 N N . ARG A 1 106 ? -0.420 -20.114 -15.587 1.00 91.94 106 ARG A N 1
ATOM 935 C CA . ARG A 1 106 ? -1.390 -19.005 -15.474 1.00 91.94 106 ARG A CA 1
ATOM 936 C C . ARG A 1 106 ? -2.831 -19.450 -15.743 1.00 91.94 106 ARG A C 1
ATOM 938 O O . ARG A 1 106 ? -3.764 -18.949 -15.121 1.00 91.94 106 ARG A O 1
ATOM 945 N N . LYS A 1 107 ? -3.046 -20.362 -16.701 1.00 93.44 107 LYS A N 1
ATOM 946 C CA . LYS A 1 107 ? -4.380 -20.927 -16.985 1.00 93.44 107 LYS A CA 1
ATOM 947 C C . LYS A 1 107 ? -4.884 -21.793 -15.826 1.00 93.44 107 LYS A C 1
ATOM 949 O O . LYS A 1 107 ? -6.080 -21.775 -15.544 1.00 93.44 107 LYS A O 1
ATOM 954 N N . GLU A 1 108 ? -3.996 -22.526 -15.168 1.00 93.88 108 GLU A N 1
ATOM 955 C CA . GLU A 1 108 ? -4.307 -23.373 -14.015 1.00 93.88 108 GLU A CA 1
ATOM 956 C C . GLU A 1 108 ? -4.620 -22.552 -12.757 1.00 93.88 108 GLU A C 1
ATOM 958 O O . GLU A 1 108 ? -5.676 -22.754 -12.161 1.00 93.88 108 GLU A O 1
ATOM 963 N N . GLU A 1 109 ? -3.814 -21.533 -12.451 1.00 93.38 109 GLU A N 1
ATOM 964 C CA . GLU A 1 109 ? -4.061 -20.580 -11.356 1.00 93.38 109 GLU A CA 1
ATOM 965 C C . GLU A 1 109 ? -5.440 -19.916 -11.487 1.00 93.38 109 GLU A C 1
ATOM 967 O O . GLU A 1 109 ? -6.232 -19.919 -10.545 1.00 93.38 109 GLU A O 1
ATOM 972 N N . LYS A 1 110 ? -5.798 -19.446 -12.693 1.00 92.75 110 LYS A N 1
ATOM 973 C CA . LYS A 1 110 ? -7.134 -18.880 -12.961 1.00 92.75 110 LYS A CA 1
ATOM 974 C C . LYS A 1 110 ? -8.266 -19.885 -12.733 1.00 92.75 110 LYS A C 1
ATOM 976 O O . LYS A 1 110 ? -9.362 -19.503 -12.321 1.00 92.75 110 LYS A O 1
ATOM 981 N N . ARG A 1 111 ? -8.054 -21.170 -13.042 1.00 93.62 111 ARG A N 1
ATOM 982 C CA . ARG A 1 111 ? -9.056 -22.225 -12.796 1.00 93.62 111 ARG A CA 1
ATOM 983 C C . ARG A 1 111 ? -9.202 -22.497 -11.301 1.00 93.62 111 ARG A C 1
ATOM 985 O O . ARG A 1 111 ? -10.323 -22.691 -10.832 1.00 93.62 111 ARG A O 1
ATOM 992 N N . GLU A 1 112 ? -8.101 -22.496 -10.558 1.00 93.69 112 GLU A N 1
ATOM 993 C CA . GLU A 1 112 ? -8.106 -22.690 -9.110 1.00 93.69 112 GLU A CA 1
ATOM 994 C C . GLU A 1 112 ? -8.773 -21.519 -8.377 1.00 93.69 112 GLU A C 1
ATOM 996 O O . GLU A 1 112 ? -9.598 -21.735 -7.489 1.00 93.69 112 GLU A O 1
ATOM 1001 N N . GLU A 1 113 ? -8.505 -20.284 -8.803 1.00 93.56 113 GLU A N 1
ATOM 1002 C CA . GLU A 1 113 ? -9.146 -19.079 -8.273 1.00 93.56 113 GLU A CA 1
ATOM 1003 C C . GLU A 1 113 ? -10.670 -19.130 -8.457 1.00 93.56 113 GLU A C 1
ATOM 1005 O O . GLU A 1 113 ? -11.414 -19.010 -7.479 1.00 93.56 113 GLU A O 1
ATOM 1010 N N . LYS A 1 114 ? -11.144 -19.475 -9.665 1.00 93.31 114 LYS A N 1
ATOM 1011 C CA . LYS A 1 114 ? -12.577 -19.702 -9.934 1.00 93.31 114 LYS A CA 1
ATOM 1012 C C . LYS A 1 114 ? -13.179 -20.794 -9.041 1.00 93.31 114 LYS A C 1
ATOM 1014 O O . LYS A 1 114 ? -14.324 -20.679 -8.604 1.00 93.31 114 LYS A O 1
ATOM 1019 N N . ARG A 1 115 ? -12.439 -21.871 -8.744 1.00 94.69 115 ARG A N 1
ATOM 1020 C CA . ARG A 1 115 ? -12.894 -22.929 -7.817 1.00 94.69 115 ARG A CA 1
ATOM 1021 C C . ARG A 1 115 ? -12.987 -22.416 -6.376 1.00 94.69 115 ARG A C 1
ATOM 1023 O O . ARG A 1 115 ? -13.962 -22.724 -5.688 1.00 94.69 115 ARG A O 1
ATOM 1030 N N . LYS A 1 116 ? -12.009 -21.626 -5.917 1.00 93.38 116 LYS A N 1
ATOM 1031 C CA . LYS A 1 116 ? -12.007 -21.003 -4.580 1.00 93.38 116 LYS A CA 1
ATOM 1032 C C . LYS A 1 116 ? -13.174 -20.030 -4.423 1.00 93.38 116 LYS A C 1
ATOM 1034 O O . LYS A 1 116 ? -13.847 -20.056 -3.393 1.00 93.38 116 LYS A O 1
ATOM 1039 N N . GLU A 1 117 ? -13.459 -19.234 -5.445 1.00 94.06 117 GLU A N 1
ATOM 1040 C CA . GLU A 1 117 ? -14.588 -18.305 -5.459 1.00 94.06 117 GLU A CA 1
ATOM 1041 C C . GLU A 1 117 ? -15.935 -19.036 -5.378 1.00 94.06 117 GLU A C 1
ATOM 1043 O O . GLU A 1 117 ? -16.720 -18.761 -4.469 1.00 94.06 117 GLU A O 1
ATOM 1048 N N . LYS A 1 118 ? -16.150 -20.071 -6.206 1.00 94.19 118 LYS A N 1
ATOM 1049 C CA . LYS A 1 118 ? -17.353 -20.924 -6.132 1.00 94.19 118 LYS A CA 1
ATOM 1050 C C . LYS A 1 118 ? -17.545 -21.554 -4.745 1.00 94.19 118 LYS A C 1
ATOM 1052 O O . LYS A 1 118 ? -18.664 -21.604 -4.233 1.00 94.19 118 LYS A O 1
ATOM 1057 N N . ARG A 1 119 ? -16.463 -22.004 -4.091 1.00 94.12 119 ARG A N 1
ATOM 1058 C CA . ARG A 1 119 ? -16.514 -22.526 -2.708 1.00 94.12 119 ARG A CA 1
ATOM 1059 C C . ARG A 1 119 ? -16.913 -21.443 -1.699 1.00 94.12 119 ARG A C 1
ATOM 1061 O O . ARG A 1 119 ? -17.740 -21.707 -0.827 1.00 94.12 119 ARG A O 1
ATOM 1068 N N . LYS A 1 120 ? -16.360 -20.229 -1.814 1.00 92.81 120 LYS A N 1
ATOM 1069 C CA . LYS A 1 120 ? -16.722 -19.082 -0.958 1.00 92.81 120 LYS A CA 1
ATOM 1070 C C . LYS A 1 120 ? -18.189 -18.689 -1.145 1.00 92.81 120 LYS A C 1
ATOM 1072 O O . LYS A 1 120 ? -18.884 -18.454 -0.158 1.00 92.81 120 LYS A O 1
ATOM 1077 N N . GLU A 1 121 ? -18.677 -18.667 -2.382 1.00 94.38 121 GLU A N 1
ATOM 1078 C CA . GLU A 1 121 ? -20.075 -18.367 -2.691 1.00 94.38 121 GLU A CA 1
ATOM 1079 C C . GLU A 1 121 ? -21.027 -19.423 -2.108 1.00 94.38 121 GLU A C 1
ATOM 1081 O O . GLU A 1 121 ? -22.017 -19.066 -1.465 1.00 94.38 121 GLU A O 1
ATOM 1086 N N . LYS A 1 122 ? -20.693 -20.717 -2.234 1.00 94.50 122 LYS A N 1
ATOM 1087 C CA . LYS A 1 122 ? -21.463 -21.813 -1.620 1.00 94.50 122 LYS A CA 1
ATOM 1088 C C . LYS A 1 122 ? -21.576 -21.634 -0.100 1.00 94.50 122 LYS A C 1
ATOM 1090 O O . LYS A 1 122 ? -22.690 -21.640 0.422 1.00 94.50 122 LYS A O 1
ATOM 1095 N N . LYS A 1 123 ? -20.460 -21.349 0.588 1.00 93.38 123 LYS A N 1
ATOM 1096 C CA . LYS A 1 123 ? -20.447 -21.059 2.037 1.00 93.38 123 LYS A CA 1
ATOM 1097 C C . LYS A 1 123 ? -21.303 -19.836 2.398 1.00 93.38 123 LYS A C 1
ATOM 1099 O O . LYS A 1 123 ? -22.013 -19.853 3.399 1.00 93.38 123 LYS A O 1
ATOM 1104 N N . ARG A 1 124 ? -21.281 -18.769 1.587 1.00 93.06 124 ARG A N 1
ATOM 1105 C CA . ARG A 1 124 ? -22.136 -17.580 1.795 1.00 93.06 124 ARG A CA 1
ATOM 1106 C C . ARG A 1 124 ? -23.624 -17.911 1.646 1.00 93.06 124 ARG A C 1
ATOM 1108 O O . ARG A 1 124 ? -24.425 -17.457 2.464 1.00 93.06 124 ARG A O 1
ATOM 1115 N N . LYS A 1 125 ? -24.002 -18.702 0.633 1.00 93.88 125 LYS A N 1
ATOM 1116 C CA . LYS A 1 125 ? -25.391 -19.156 0.426 1.00 93.88 125 LYS A CA 1
ATOM 1117 C C . LYS A 1 125 ? -25.880 -20.007 1.600 1.00 93.88 125 LYS A C 1
ATOM 1119 O O . LYS A 1 125 ? -27.002 -19.814 2.060 1.00 93.88 125 LYS A O 1
ATOM 1124 N N . GLU A 1 126 ? -25.032 -20.887 2.117 1.00 95.06 126 GLU A N 1
ATOM 1125 C CA . GLU A 1 126 ? -25.334 -21.729 3.277 1.00 95.06 126 GLU A CA 1
ATOM 1126 C C . GLU A 1 126 ? -25.538 -20.903 4.556 1.00 95.06 126 GLU A C 1
ATOM 1128 O O . GLU A 1 126 ? -26.596 -21.002 5.179 1.00 95.06 126 GLU A O 1
ATOM 1133 N N . LYS A 1 127 ? -24.628 -19.963 4.857 1.00 92.88 127 LYS A N 1
ATOM 1134 C CA . LYS A 1 127 ? -24.787 -19.014 5.976 1.00 92.88 127 LYS A CA 1
ATOM 1135 C C . LYS A 1 127 ? -26.07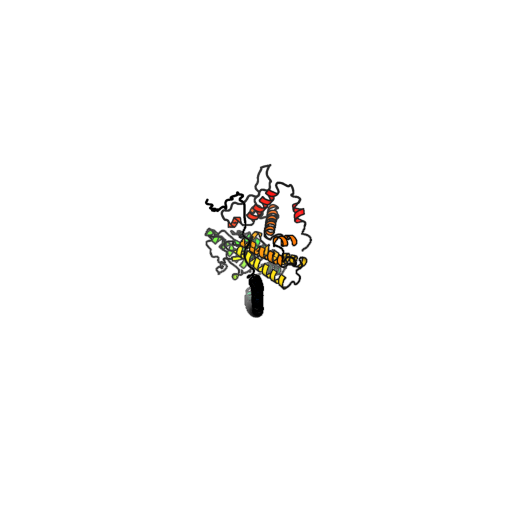4 -18.186 5.873 1.00 92.88 127 LYS A C 1
ATOM 1137 O O . LYS A 1 127 ? -26.747 -17.956 6.876 1.00 92.88 127 LYS A O 1
ATOM 1142 N N . ARG A 1 128 ? -26.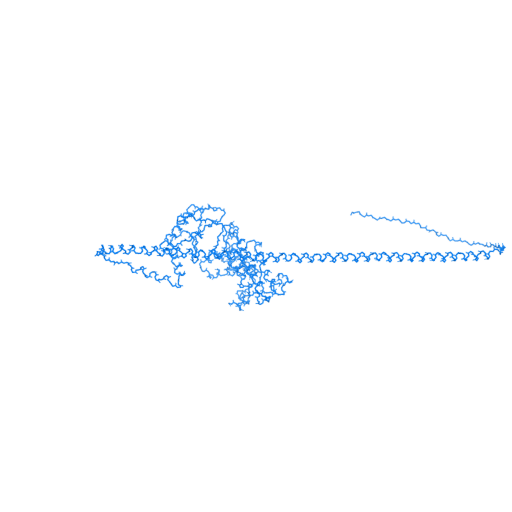461 -17.750 4.664 1.00 92.88 128 ARG A N 1
ATOM 1143 C CA . ARG A 1 128 ? -27.740 -17.044 4.435 1.00 92.88 128 ARG A CA 1
ATOM 1144 C C . ARG A 1 128 ? -28.945 -17.936 4.747 1.00 92.88 128 ARG A C 1
ATOM 1146 O O . ARG A 1 128 ? -29.882 -17.469 5.392 1.00 92.88 128 ARG A O 1
ATOM 1153 N N . LYS A 1 129 ? -28.930 -19.205 4.319 1.00 93.81 129 LYS A N 1
ATOM 1154 C CA . LYS A 1 129 ? -29.997 -20.174 4.629 1.00 93.81 129 LYS A CA 1
ATOM 1155 C C . LYS A 1 129 ? -30.099 -20.428 6.135 1.00 93.81 129 LYS A C 1
ATOM 1157 O O . LYS A 1 129 ? -31.203 -20.437 6.675 1.00 93.81 129 LYS A O 1
ATOM 1162 N N . GLU A 1 130 ? -28.968 -20.572 6.819 1.00 94.25 130 GLU A N 1
ATOM 1163 C CA . GLU A 1 130 ? -28.926 -20.760 8.270 1.00 94.25 130 GLU A CA 1
ATOM 1164 C C . GLU A 1 130 ? -29.468 -19.537 9.025 1.00 94.25 130 GLU A C 1
ATOM 1166 O O . GLU A 1 130 ? -30.316 -19.687 9.907 1.00 94.25 130 GLU A O 1
ATOM 1171 N N . LYS A 1 131 ? -29.069 -18.319 8.626 1.00 92.12 131 LYS A N 1
ATOM 1172 C CA . LYS A 1 131 ? -29.594 -17.069 9.201 1.00 92.12 131 LYS A CA 1
ATOM 1173 C C . LYS A 1 131 ? -31.118 -16.985 9.060 1.00 92.12 131 LYS A C 1
ATOM 1175 O O . LYS A 1 131 ? -31.797 -16.731 10.052 1.00 92.12 131 LYS A O 1
ATOM 1180 N N . LYS A 1 132 ? -31.665 -17.299 7.874 1.00 93.69 132 LYS A N 1
ATOM 1181 C CA . LYS A 1 132 ? -33.123 -17.350 7.643 1.00 93.69 132 LYS A CA 1
ATOM 1182 C C . LYS A 1 132 ? -33.823 -18.379 8.543 1.00 93.69 132 LYS A C 1
ATOM 1184 O O . LYS A 1 132 ? -34.891 -18.093 9.079 1.00 93.69 132 LYS A O 1
ATOM 1189 N N . ARG A 1 133 ? -33.226 -19.561 8.758 1.00 94.50 133 ARG A N 1
ATOM 1190 C CA . ARG A 1 133 ? -33.766 -20.584 9.678 1.00 94.50 133 ARG A CA 1
ATOM 1191 C C . ARG A 1 133 ? -33.781 -20.099 11.132 1.00 94.50 133 ARG A C 1
ATOM 1193 O O . ARG A 1 133 ? -34.800 -20.253 11.802 1.00 94.50 133 ARG A O 1
ATOM 1200 N N . LYS A 1 134 ? -32.687 -19.492 11.611 1.00 92.94 134 LYS A N 1
ATOM 1201 C CA . LYS A 1 134 ? -32.595 -18.929 12.974 1.00 92.94 134 LYS A CA 1
ATOM 1202 C C . LYS A 1 134 ? -33.610 -17.805 13.186 1.00 92.94 134 LYS A C 1
ATOM 1204 O O . LYS A 1 134 ? -34.286 -17.773 14.212 1.00 92.94 134 LYS A O 1
ATOM 1209 N N . GLU A 1 135 ? -33.779 -16.932 12.196 1.00 93.50 135 GLU A N 1
ATOM 1210 C CA . GLU A 1 135 ? -34.767 -15.853 12.243 1.00 93.50 135 GLU A CA 1
ATOM 1211 C C . GLU A 1 135 ? -36.205 -16.390 12.296 1.00 93.50 135 GLU A C 1
ATOM 1213 O O . GLU A 1 135 ? -36.989 -15.947 13.137 1.00 93.50 135 GLU A O 1
ATOM 1218 N N . LYS A 1 136 ? -36.538 -17.400 11.476 1.00 93.44 136 LYS A N 1
ATOM 1219 C CA . LYS A 1 136 ? -37.851 -18.065 11.511 1.00 93.44 136 LYS A CA 1
ATOM 1220 C C . LYS A 1 136 ? -38.142 -18.657 12.897 1.00 93.44 136 LYS A C 1
ATOM 1222 O O . LYS A 1 136 ? -39.206 -18.390 13.450 1.00 93.44 136 LYS A O 1
ATOM 1227 N N . LYS A 1 137 ? -37.172 -19.360 13.503 1.00 93.19 137 LYS A N 1
ATOM 1228 C CA . LYS A 1 137 ? -37.287 -19.893 14.877 1.00 93.19 137 LYS A CA 1
ATOM 1229 C C . LYS A 1 137 ? -37.495 -18.784 15.919 1.00 93.19 137 LYS A C 1
ATOM 1231 O O . LYS A 1 137 ? -38.330 -18.928 16.809 1.00 93.19 137 LYS A O 1
ATOM 1236 N N . ARG A 1 138 ? -36.781 -17.655 15.804 1.00 92.56 138 ARG A N 1
ATOM 1237 C CA . ARG A 1 138 ? -36.932 -16.506 16.720 1.00 92.56 138 ARG A CA 1
ATOM 1238 C C . ARG A 1 138 ? -38.318 -15.865 16.604 1.00 92.56 138 ARG A C 1
ATOM 1240 O O . ARG A 1 138 ? -38.929 -15.578 17.632 1.00 92.56 138 ARG A O 1
ATOM 1247 N N . LYS A 1 139 ? -38.828 -15.674 15.380 1.00 92.19 139 LYS A N 1
ATOM 1248 C CA . LYS A 1 139 ? -40.188 -15.157 15.131 1.00 92.19 139 LYS A CA 1
ATOM 1249 C C . LYS A 1 139 ? -41.253 -16.086 15.718 1.00 92.19 139 LYS A C 1
ATOM 1251 O O . LYS A 1 139 ? -42.181 -15.614 16.370 1.00 92.19 139 LYS A O 1
ATOM 1256 N N . GLU A 1 140 ? -41.088 -17.398 15.566 1.00 93.50 140 GLU A N 1
ATOM 1257 C CA . GLU A 1 140 ? -42.000 -18.384 16.149 1.00 93.50 140 GLU A CA 1
ATOM 1258 C C . GLU A 1 140 ? -41.980 -18.362 17.688 1.00 93.50 140 GLU A C 1
ATOM 1260 O O . GLU A 1 140 ? -43.043 -18.322 18.311 1.00 93.50 140 GLU A O 1
ATOM 1265 N N . LYS A 1 141 ? -40.790 -18.296 18.308 1.00 92.19 141 LYS A N 1
ATOM 1266 C CA . LYS A 1 141 ? -40.642 -18.169 19.770 1.00 92.19 141 LYS A CA 1
ATOM 1267 C C . LYS A 1 141 ? -41.334 -16.905 20.293 1.00 92.19 141 LYS A C 1
ATOM 1269 O O . LYS A 1 141 ? -42.137 -17.003 21.217 1.00 92.19 141 LYS A O 1
ATOM 1274 N N . LYS A 1 142 ? -41.115 -15.752 19.642 1.00 90.94 142 LYS A N 1
ATOM 1275 C CA . LYS A 1 142 ? -41.804 -14.489 19.970 1.00 90.94 142 LYS A CA 1
ATOM 1276 C C . LYS A 1 142 ? -43.326 -14.614 19.851 1.00 90.94 142 LYS A C 1
ATOM 1278 O O . LYS A 1 142 ? -44.045 -14.121 20.713 1.00 90.94 142 LYS A O 1
ATOM 1283 N N . ARG A 1 143 ? -43.836 -15.299 18.819 1.00 91.56 143 ARG A N 1
ATOM 1284 C CA . ARG A 1 143 ? -45.284 -15.506 18.628 1.00 91.56 143 ARG A CA 1
ATOM 1285 C C . ARG A 1 143 ? -45.885 -16.375 19.740 1.00 91.56 143 ARG A C 1
ATOM 1287 O O . ARG A 1 143 ? -46.949 -16.037 20.252 1.00 91.56 143 ARG A O 1
ATOM 1294 N N . LYS A 1 144 ? -45.200 -17.451 20.151 1.00 91.75 144 LYS A N 1
ATOM 1295 C CA . LYS A 1 144 ? -45.611 -18.306 21.286 1.00 91.75 144 LYS A CA 1
ATOM 1296 C C . LYS A 1 144 ? -45.593 -17.538 22.611 1.00 91.75 144 LYS A C 1
ATOM 1298 O O . LYS A 1 144 ? -46.526 -17.651 23.401 1.00 91.75 144 LYS A O 1
ATOM 1303 N N . GLU A 1 145 ? -44.570 -16.717 22.832 1.00 90.81 145 GLU A N 1
ATOM 1304 C CA . GLU A 1 145 ? -44.457 -15.881 24.029 1.00 90.81 145 GLU A CA 1
ATOM 1305 C C . GLU A 1 145 ? -45.540 -14.796 24.083 1.00 90.81 145 GLU A C 1
ATOM 1307 O O . GLU A 1 145 ? -46.165 -14.616 25.126 1.00 90.81 145 GLU A O 1
ATOM 1312 N N . LYS A 1 146 ? -45.835 -14.135 22.952 1.00 89.31 146 LYS A N 1
ATOM 1313 C CA . LYS A 1 146 ? -46.934 -13.164 22.845 1.00 89.31 146 LYS A CA 1
ATOM 1314 C C . LYS A 1 146 ? -48.273 -13.808 23.208 1.00 89.31 146 LYS A C 1
ATOM 1316 O O . LYS A 1 146 ? -48.985 -13.254 24.035 1.00 89.31 146 LYS A O 1
ATOM 1321 N N . LYS A 1 147 ? -48.566 -15.012 22.693 1.00 89.62 147 LYS A N 1
ATOM 1322 C CA . LYS A 1 147 ? -49.777 -15.772 23.063 1.00 89.62 147 LYS A CA 1
ATOM 1323 C C . LYS A 1 147 ? -49.837 -16.092 24.565 1.00 89.62 147 LYS A C 1
ATOM 1325 O O . LYS A 1 147 ? -50.892 -15.947 25.172 1.00 89.62 147 LYS A O 1
ATOM 1330 N N . ARG A 1 148 ? -48.715 -16.484 25.188 1.00 87.56 148 ARG A N 1
ATOM 1331 C CA . ARG A 1 148 ? -48.643 -16.720 26.647 1.00 87.56 148 ARG A CA 1
ATOM 1332 C C . ARG A 1 148 ? -48.881 -15.443 27.455 1.00 87.56 148 ARG A C 1
ATOM 1334 O O . ARG A 1 148 ? -49.644 -15.472 28.414 1.00 87.56 148 ARG A O 1
ATOM 1341 N N . LYS A 1 149 ? -48.243 -14.333 27.072 1.00 86.00 149 LYS A N 1
ATOM 1342 C CA . LYS A 1 149 ? -48.415 -13.020 27.717 1.00 86.00 149 LYS A CA 1
ATOM 1343 C C . LYS A 1 149 ? -49.843 -12.504 27.570 1.00 86.00 149 LYS A C 1
ATOM 1345 O O . LYS A 1 149 ? -50.381 -11.960 28.522 1.00 86.00 149 LYS A O 1
ATOM 1350 N N . GLU A 1 150 ? -50.465 -12.707 26.413 1.00 85.00 150 GLU A N 1
ATOM 1351 C CA . GLU A 1 150 ? -51.864 -12.344 26.183 1.00 85.00 150 GLU A CA 1
ATOM 1352 C C . GLU A 1 150 ? -52.817 -13.182 27.043 1.00 85.00 150 GLU A C 1
ATOM 1354 O O . GLU A 1 150 ? -53.719 -12.621 27.656 1.00 85.00 150 GLU A O 1
ATOM 1359 N N . LYS A 1 151 ? -52.575 -14.496 27.180 1.00 83.31 151 LYS A N 1
ATOM 1360 C CA . LYS A 1 151 ? -53.330 -15.351 28.111 1.00 83.31 151 LYS A CA 1
ATOM 1361 C C . LYS A 1 151 ? -53.206 -14.849 29.557 1.00 83.31 151 LYS A C 1
ATOM 1363 O O . LYS A 1 151 ? -54.223 -14.605 30.195 1.00 83.31 151 LYS A O 1
ATOM 1368 N N . LYS A 1 152 ? -51.978 -14.572 30.016 1.00 81.19 152 LYS A N 1
ATOM 1369 C CA . LYS A 1 152 ? -51.723 -13.980 31.343 1.00 81.19 152 LYS A CA 1
ATOM 1370 C C . LYS A 1 152 ? -52.360 -12.600 31.516 1.00 81.19 152 LYS A C 1
ATOM 1372 O O . LYS A 1 152 ? -52.816 -12.284 32.602 1.00 81.1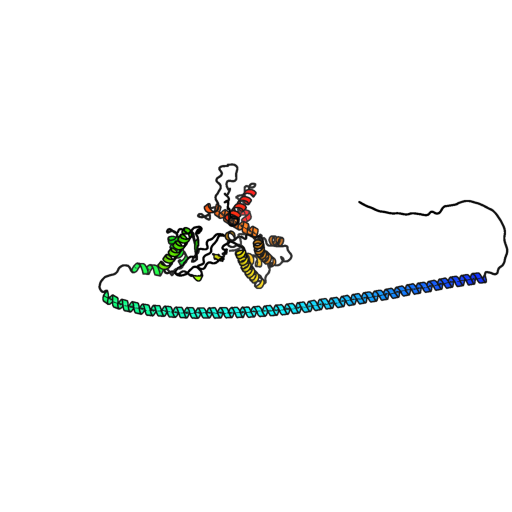9 152 LYS A O 1
ATOM 1377 N N . ARG A 1 153 ? -52.397 -11.765 30.470 1.00 77.06 153 ARG A N 1
ATOM 1378 C CA . ARG A 1 153 ? -53.070 -10.456 30.500 1.00 77.06 153 ARG A CA 1
ATOM 1379 C C . ARG A 1 153 ? -54.583 -10.590 30.588 1.00 77.06 153 ARG A C 1
ATOM 1381 O O . ARG A 1 153 ? -55.170 -9.800 31.301 1.00 77.06 153 ARG A O 1
ATOM 1388 N N . LYS A 1 154 ? -55.197 -11.565 29.912 1.00 76.44 154 LYS A N 1
ATOM 1389 C CA . LYS A 1 154 ? -56.638 -11.853 30.041 1.00 76.44 154 LYS A CA 1
ATOM 1390 C C . LYS A 1 154 ? -56.985 -12.389 31.436 1.00 76.44 154 LYS A C 1
ATOM 1392 O O . LYS A 1 154 ? -58.030 -12.048 31.975 1.00 76.44 154 LYS A O 1
ATOM 1397 N N . GLU A 1 155 ? -56.093 -13.171 32.045 1.00 74.31 155 GLU A N 1
ATOM 1398 C CA . GLU A 1 155 ? -56.194 -13.578 33.457 1.00 74.31 155 GLU A CA 1
ATOM 1399 C C . GLU A 1 155 ? -56.002 -12.377 34.406 1.00 74.31 155 GLU A C 1
ATOM 1401 O O . GLU A 1 155 ? -56.795 -12.178 35.320 1.00 74.31 155 GLU A O 1
ATOM 1406 N N . GLN A 1 156 ? -55.014 -11.512 34.150 1.00 61.66 156 GLN A N 1
ATOM 1407 C CA . GLN A 1 156 ? -54.773 -10.305 34.949 1.00 61.66 156 GLN A CA 1
ATOM 1408 C C . GLN A 1 156 ? -55.821 -9.211 34.747 1.00 61.66 156 GLN A C 1
ATOM 1410 O O . GLN A 1 156 ? -56.062 -8.471 35.683 1.00 61.66 156 GLN A O 1
ATOM 1415 N N . SER A 1 157 ? -56.442 -9.069 33.576 1.00 56.62 157 SER A N 1
ATOM 1416 C CA . SER A 1 157 ? -57.506 -8.086 33.341 1.00 56.62 157 SER A CA 1
ATOM 1417 C C . SER A 1 157 ? -58.799 -8.503 34.031 1.00 56.62 157 SER A C 1
ATOM 1419 O O . SER A 1 157 ? -59.500 -7.640 34.542 1.00 56.62 157 SER A O 1
ATOM 1421 N N . LYS A 1 158 ? -59.066 -9.815 34.140 1.00 59.38 158 LYS A N 1
ATOM 1422 C CA . LYS A 1 158 ? -60.083 -10.336 35.066 1.00 59.38 158 LYS A CA 1
ATOM 1423 C C . LYS A 1 158 ? -59.749 -9.998 36.527 1.00 59.38 158 LYS A C 1
ATOM 1425 O O . LYS A 1 158 ? -60.657 -9.743 37.301 1.00 59.38 158 LYS A O 1
ATOM 1430 N N . ALA A 1 159 ? -58.464 -9.937 36.888 1.00 52.34 159 ALA A N 1
ATOM 1431 C CA . ALA A 1 159 ? -58.003 -9.553 38.228 1.00 52.34 159 ALA A CA 1
ATOM 1432 C C . ALA A 1 159 ? -57.835 -8.028 38.451 1.00 52.34 159 ALA A C 1
ATOM 1434 O O . ALA A 1 15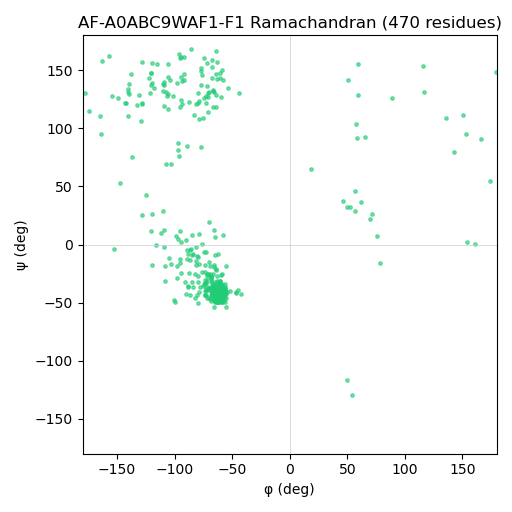9 ? -57.668 -7.598 39.587 1.00 52.34 159 ALA A O 1
ATOM 1435 N N . LYS A 1 160 ? -57.854 -7.206 37.391 1.00 45.53 160 LYS A N 1
ATOM 1436 C CA . LYS A 1 160 ? -57.556 -5.756 37.403 1.00 45.53 160 LYS A CA 1
ATOM 1437 C C . LYS A 1 160 ? -58.720 -4.889 36.923 1.00 45.53 160 LYS A C 1
ATOM 1439 O O . LYS A 1 160 ? -58.520 -3.749 36.519 1.00 45.53 160 LYS A O 1
ATOM 1444 N N . GLN A 1 161 ? -59.953 -5.367 37.064 1.00 47.59 161 GLN A N 1
ATOM 1445 C CA . GLN A 1 161 ? -61.116 -4.472 37.099 1.00 47.59 161 GLN A CA 1
ATOM 1446 C C . GLN A 1 161 ? -61.096 -3.536 38.335 1.00 47.59 161 GLN A C 1
ATOM 1448 O O . GLN A 1 161 ? -62.022 -2.765 38.552 1.00 47.59 161 GLN A O 1
ATOM 1453 N N . SER A 1 162 ? -60.009 -3.553 39.116 1.00 40.22 162 SER A N 1
ATOM 1454 C CA . SER A 1 162 ? -59.604 -2.518 40.052 1.00 40.22 162 SER A CA 1
ATOM 1455 C C . SER A 1 162 ? -58.353 -1.766 39.544 1.00 40.22 162 SER A C 1
ATOM 1457 O O . SER A 1 162 ? -57.263 -2.322 39.411 1.00 40.22 162 SER A O 1
ATOM 1459 N N . LYS A 1 163 ? -58.535 -0.454 39.350 1.00 38.00 163 LYS A N 1
ATOM 1460 C CA . LYS A 1 163 ? -57.535 0.630 39.225 1.00 38.00 163 LYS A CA 1
ATOM 1461 C C . LYS A 1 163 ? -56.965 0.960 37.829 1.00 38.00 163 LYS A C 1
ATOM 1463 O O . LYS A 1 163 ? -56.437 0.126 37.097 1.00 38.00 163 LYS A O 1
ATOM 1468 N N . ALA A 1 164 ? -57.101 2.255 37.521 1.00 34.31 164 ALA A N 1
ATOM 1469 C CA . ALA A 1 164 ? -56.936 2.941 36.241 1.00 34.31 164 ALA A CA 1
ATOM 1470 C C . ALA A 1 164 ? -55.480 3.366 35.915 1.00 34.31 164 ALA A C 1
ATOM 1472 O O . ALA A 1 164 ? -54.621 3.311 36.797 1.00 34.31 164 ALA A O 1
ATOM 1473 N N . PRO A 1 165 ? -55.192 3.786 34.659 1.00 42.88 165 PRO A N 1
ATOM 1474 C CA . PRO A 1 165 ? -53.838 3.923 34.128 1.00 42.88 165 PRO A CA 1
ATOM 1475 C C . PRO A 1 165 ? -53.432 5.370 33.787 1.00 42.88 165 PRO A C 1
ATOM 1477 O O . PRO A 1 165 ? -54.249 6.189 33.383 1.00 42.88 165 PRO A O 1
ATOM 1480 N N . GLY A 1 166 ? -52.129 5.639 33.791 1.00 40.16 166 GLY A N 1
ATOM 1481 C CA . GLY A 1 166 ? -51.542 6.808 33.134 1.00 40.16 166 GLY A CA 1
ATOM 1482 C C . GLY A 1 166 ? -50.038 6.613 33.021 1.00 40.16 166 GLY A C 1
ATOM 1483 O O . GLY A 1 166 ? -49.400 6.521 34.060 1.00 40.16 166 GLY A O 1
ATOM 1484 N N . THR A 1 167 ? -49.513 6.420 31.798 1.00 46.56 167 THR A N 1
ATOM 1485 C CA . THR A 1 167 ? -48.075 6.515 31.383 1.00 46.56 167 THR A CA 1
ATOM 1486 C C . THR A 1 167 ? -47.745 5.794 30.058 1.00 46.56 167 THR A C 1
ATOM 1488 O O . THR A 1 167 ? -46.599 5.818 29.621 1.00 46.56 167 THR A O 1
ATOM 1491 N N . LEU A 1 168 ? -48.699 5.161 29.356 1.00 43.34 168 LEU A N 1
ATOM 1492 C CA . LEU A 1 168 ? -48.378 4.390 28.135 1.00 43.34 168 LEU A CA 1
ATOM 1493 C C . LEU A 1 168 ? -48.223 5.212 26.837 1.00 43.34 168 LEU A C 1
ATOM 1495 O O . LEU A 1 168 ? -47.719 4.671 25.856 1.00 43.34 168 LEU A O 1
ATOM 1499 N N . GLY A 1 169 ? -48.646 6.480 26.808 1.00 43.56 169 GLY A N 1
ATOM 1500 C CA . GLY A 1 169 ? -48.663 7.291 25.579 1.00 43.56 169 GLY A CA 1
ATOM 1501 C C . GLY A 1 169 ? -47.272 7.672 25.065 1.00 43.56 169 GLY A C 1
ATOM 1502 O O . GLY A 1 169 ? -47.014 7.604 23.868 1.00 43.56 169 GLY A O 1
ATOM 1503 N N . PHE A 1 170 ? -46.341 7.962 25.974 1.00 41.38 170 PHE A N 1
ATOM 1504 C CA . PHE A 1 170 ? -45.023 8.508 25.630 1.00 41.38 170 PHE A CA 1
ATOM 1505 C C . PHE A 1 170 ? -44.114 7.512 24.882 1.00 41.38 170 PHE A C 1
ATOM 1507 O O . PHE A 1 170 ? -43.260 7.886 24.085 1.00 41.38 170 PHE A O 1
ATOM 1514 N N . TRP A 1 171 ? -44.318 6.210 25.096 1.00 42.56 171 TRP A N 1
ATOM 1515 C CA . TRP A 1 171 ? -43.479 5.158 24.510 1.00 42.56 171 TRP A CA 1
ATOM 1516 C C . TRP A 1 171 ? -43.829 4.803 23.059 1.00 42.56 171 TRP A C 1
ATOM 1518 O O . TRP A 1 171 ? -43.027 4.164 22.375 1.00 42.56 171 TRP A O 1
ATOM 1528 N N . ILE A 1 172 ? -45.019 5.181 22.586 1.00 51.06 172 ILE A N 1
ATOM 1529 C CA . ILE A 1 172 ? -45.478 4.851 21.230 1.00 51.06 172 ILE A CA 1
ATOM 1530 C C . ILE A 1 172 ? -44.939 5.869 20.216 1.00 51.06 172 ILE A C 1
ATOM 1532 O O . ILE A 1 172 ? -44.508 5.464 19.137 1.00 51.06 172 ILE A O 1
ATOM 1536 N N . GLU A 1 173 ? -44.851 7.149 20.585 1.00 41.22 173 GLU A N 1
ATOM 1537 C CA . GLU A 1 173 ? -44.265 8.189 19.725 1.00 41.22 173 GLU A CA 1
ATOM 1538 C C . GLU A 1 173 ? -42.755 7.997 19.511 1.00 41.22 173 GLU A C 1
ATOM 1540 O O . GLU A 1 173 ? -42.269 8.140 18.389 1.00 41.22 173 GLU A O 1
ATOM 1545 N N . PHE A 1 174 ? -42.016 7.547 20.532 1.00 50.16 174 PHE A N 1
ATOM 1546 C CA . PHE A 1 174 ? -40.566 7.324 20.434 1.00 50.16 174 PHE A CA 1
ATOM 1547 C C . PHE A 1 174 ? -40.179 6.218 19.429 1.00 50.16 174 PHE A C 1
ATOM 1549 O O . PHE A 1 174 ? -39.146 6.292 18.768 1.00 50.16 174 PHE A O 1
ATOM 1556 N N . MET A 1 175 ? -41.025 5.195 19.266 1.00 43.91 175 MET A N 1
ATOM 1557 C CA . MET A 1 175 ? -40.763 4.071 18.355 1.00 43.91 175 MET A CA 1
ATOM 1558 C C . MET A 1 175 ? -41.056 4.397 16.883 1.00 43.91 175 MET A C 1
ATOM 1560 O O . MET A 1 175 ? -40.428 3.808 16.006 1.00 43.91 175 MET A O 1
ATOM 1564 N N . MET A 1 176 ? -41.973 5.329 16.593 1.00 46.62 176 MET A N 1
ATOM 1565 C CA . MET A 1 176 ? -42.308 5.716 15.210 1.00 46.62 176 MET A CA 1
ATOM 1566 C C . MET A 1 176 ? -41.274 6.667 14.585 1.00 46.62 176 MET A C 1
ATOM 1568 O O . MET A 1 176 ? -41.199 6.783 13.365 1.00 46.62 176 MET A O 1
ATOM 1572 N N . MET A 1 177 ? -40.421 7.291 15.399 1.00 40.00 177 MET A N 1
ATOM 1573 C CA . MET A 1 177 ? -39.399 8.246 14.954 1.00 40.00 177 MET A CA 1
ATOM 1574 C C . MET A 1 177 ? -38.124 7.575 14.386 1.00 40.00 177 MET A C 1
ATOM 1576 O O . MET A 1 177 ? -37.298 8.239 13.761 1.00 40.00 177 MET A O 1
ATOM 1580 N N . ILE A 1 178 ? -37.984 6.249 14.540 1.00 50.91 178 ILE A N 1
ATOM 1581 C CA . ILE A 1 178 ? -36.790 5.455 14.177 1.00 50.91 178 ILE A CA 1
ATOM 1582 C C . ILE A 1 178 ? -36.748 5.037 12.684 1.00 50.91 178 ILE A C 1
ATOM 1584 O O . ILE A 1 178 ? -35.721 4.567 12.215 1.00 50.91 178 ILE A O 1
ATOM 1588 N N . GLU A 1 179 ? -37.804 5.245 11.886 1.00 44.56 179 GLU A N 1
ATOM 1589 C CA . GLU A 1 179 ? -37.867 4.775 10.479 1.00 44.56 179 GLU A CA 1
ATOM 1590 C C . GLU A 1 179 ? -37.540 5.830 9.394 1.00 44.56 179 GLU A C 1
ATOM 1592 O O . GLU A 1 179 ? -37.675 5.553 8.199 1.00 44.56 179 GLU A O 1
ATOM 1597 N N . SER A 1 180 ? -37.085 7.037 9.756 1.00 43.25 180 SER A N 1
ATOM 1598 C CA . SER A 1 180 ? -36.825 8.123 8.789 1.00 43.25 180 SER A CA 1
ATOM 1599 C C . SER A 1 180 ? -35.330 8.382 8.524 1.00 43.25 180 SER A C 1
ATOM 1601 O O . SER A 1 180 ? -34.468 8.092 9.348 1.00 43.25 180 SER A O 1
ATOM 1603 N N . LYS A 1 181 ? -35.003 8.952 7.350 1.00 48.25 181 LYS A N 1
ATOM 1604 C CA . LYS A 1 181 ? -33.642 9.216 6.810 1.00 48.25 181 LYS A CA 1
ATOM 1605 C C . LYS A 1 181 ? -32.720 10.110 7.680 1.00 48.25 181 LYS A C 1
ATOM 1607 O O . LYS A 1 181 ? -31.644 10.485 7.219 1.00 48.25 181 LYS A O 1
ATOM 1612 N N . SER A 1 182 ? -33.108 10.450 8.908 1.00 47.41 182 SER A N 1
ATOM 1613 C CA . SER A 1 182 ? -32.339 11.214 9.901 1.00 47.41 182 SER A CA 1
ATOM 1614 C C . SER A 1 182 ? -31.604 10.345 10.938 1.00 47.41 182 SER A C 1
ATOM 1616 O O . SER A 1 182 ? -30.971 10.896 11.840 1.00 47.41 182 SER A O 1
ATOM 1618 N N . GLU A 1 183 ? -31.631 9.010 10.801 1.00 55.06 183 GLU A N 1
ATOM 1619 C CA . GLU A 1 183 ? -30.950 8.041 11.686 1.00 55.06 183 GLU A CA 1
ATOM 1620 C C . GLU A 1 183 ? -29.511 8.425 12.115 1.00 55.06 183 GLU A C 1
ATOM 1622 O O . GLU A 1 183 ? -29.201 8.276 13.297 1.00 55.06 183 GLU A O 1
ATOM 1627 N N . PRO A 1 184 ? -28.612 8.941 11.246 1.00 56.12 184 PRO A N 1
ATOM 1628 C CA . PRO A 1 184 ? -27.228 9.212 11.648 1.00 56.12 184 PRO A CA 1
ATOM 1629 C C . PRO A 1 184 ? -27.076 10.430 12.563 1.00 56.12 184 PRO A C 1
ATOM 1631 O O . PRO A 1 184 ? -26.150 10.466 13.368 1.00 56.12 184 PRO A O 1
ATOM 1634 N N . ILE A 1 185 ? -27.947 11.434 12.421 1.00 54.31 185 ILE A N 1
ATOM 1635 C CA . ILE A 1 185 ? -27.830 12.714 13.136 1.00 54.31 185 ILE A CA 1
ATOM 1636 C C . ILE A 1 185 ? -28.364 12.540 14.558 1.00 54.31 185 ILE A C 1
ATOM 1638 O O . ILE A 1 185 ? -27.624 12.754 15.510 1.00 54.31 185 ILE A O 1
ATOM 1642 N N . LEU A 1 186 ? -29.569 11.978 14.702 1.00 56.78 186 LEU A N 1
ATOM 1643 C CA . LEU A 1 186 ? -30.170 11.700 16.012 1.00 56.78 186 LEU A CA 1
ATOM 1644 C C . LEU A 1 186 ? -29.335 10.704 16.831 1.00 56.78 186 LEU A C 1
ATOM 1646 O O . LEU A 1 186 ? -29.134 10.889 18.026 1.00 56.78 186 LEU A O 1
ATOM 1650 N N . PHE A 1 187 ? -28.774 9.675 16.188 1.00 60.72 187 PHE A N 1
ATOM 1651 C CA . PHE A 1 187 ? -27.850 8.753 16.850 1.00 60.72 187 PHE A CA 1
ATOM 1652 C C . PHE A 1 187 ? -26.555 9.445 17.304 1.00 60.72 187 PHE A C 1
ATOM 1654 O O . PHE A 1 187 ? -25.962 9.066 18.315 1.00 60.72 187 PHE A O 1
ATOM 1661 N N . ASN A 1 188 ? -26.069 10.437 16.553 1.00 60.38 188 ASN A N 1
ATOM 1662 C CA . ASN A 1 188 ? -24.897 11.229 16.920 1.00 60.38 188 ASN A CA 1
ATOM 1663 C C . ASN A 1 188 ? -25.162 12.146 18.101 1.00 60.38 188 ASN A C 1
ATOM 1665 O O . ASN A 1 188 ? -24.378 12.099 19.048 1.00 60.38 188 ASN A O 1
ATOM 1669 N N . ASP A 1 189 ? -26.287 12.844 18.088 1.00 60.75 189 ASP A N 1
ATOM 1670 C CA . ASP A 1 189 ? -26.661 13.788 19.134 1.00 60.75 189 ASP A CA 1
ATOM 1671 C C . ASP A 1 189 ? -26.960 13.077 20.467 1.00 60.75 189 ASP A C 1
ATOM 1673 O O . ASP A 1 189 ? -26.484 13.512 21.512 1.00 60.75 189 ASP A O 1
ATOM 1677 N N . ILE A 1 190 ? -27.633 11.915 20.439 1.00 63.19 190 ILE A N 1
ATOM 1678 C CA . ILE A 1 190 ? -27.949 11.127 21.650 1.00 63.19 190 ILE A CA 1
ATOM 1679 C C . ILE A 1 190 ? -26.688 10.539 22.308 1.00 63.19 190 ILE A C 1
ATOM 1681 O O . ILE A 1 190 ? -26.590 10.473 23.534 1.00 63.19 190 ILE A O 1
ATOM 1685 N N . ILE A 1 191 ? -25.705 10.099 21.515 1.00 64.62 191 ILE A N 1
ATOM 1686 C CA . ILE A 1 191 ? -24.423 9.650 22.083 1.00 64.62 191 ILE A CA 1
ATOM 1687 C C . ILE A 1 191 ? -23.601 10.845 22.575 1.00 64.62 191 ILE A C 1
ATOM 1689 O O . ILE A 1 191 ? -22.945 10.730 23.604 1.00 64.62 191 ILE A O 1
ATOM 1693 N N . ALA A 1 192 ? -23.633 11.984 21.878 1.00 62.31 192 ALA A N 1
ATOM 1694 C CA . ALA A 1 192 ? -22.904 13.180 22.297 1.00 62.31 192 ALA A CA 1
ATOM 1695 C C . ALA A 1 192 ? -23.389 13.682 23.666 1.00 62.31 192 ALA A C 1
ATOM 1697 O O . ALA A 1 192 ? -22.566 13.877 24.553 1.00 62.31 192 ALA A O 1
ATOM 1698 N N . SER A 1 193 ? -24.709 13.740 23.894 1.00 63.78 193 SER A N 1
ATOM 1699 C CA . SER A 1 193 ? -25.265 14.112 25.205 1.00 63.78 193 SER A CA 1
ATOM 1700 C C . SER A 1 193 ? -24.843 13.177 26.344 1.00 63.78 193 SER A C 1
ATOM 1702 O O . SER A 1 193 ? -24.817 13.589 27.498 1.00 63.78 193 SER A O 1
ATOM 1704 N N . TYR A 1 194 ? -24.517 11.918 26.031 1.00 61.75 194 TYR A N 1
ATOM 1705 C CA . TYR A 1 194 ? -24.012 10.950 27.002 1.00 61.75 194 TYR A CA 1
ATOM 1706 C C . TYR A 1 194 ? -22.511 11.126 27.277 1.00 61.75 194 TYR A C 1
ATOM 1708 O O . TYR A 1 194 ? -22.086 11.110 28.430 1.00 61.75 194 TYR A O 1
ATOM 1716 N N . ILE A 1 195 ? -21.711 11.335 26.226 1.00 64.56 195 ILE A N 1
ATOM 1717 C CA . ILE A 1 195 ? -20.260 11.557 26.330 1.00 64.56 195 ILE A CA 1
ATOM 1718 C C . ILE A 1 195 ? -19.956 12.837 27.121 1.00 64.56 195 ILE A C 1
ATOM 1720 O O . ILE A 1 195 ? -19.001 12.868 27.887 1.00 64.56 195 ILE A O 1
ATOM 1724 N N . ASP A 1 196 ? -20.797 13.864 27.010 1.00 59.69 196 ASP A N 1
ATOM 1725 C CA . ASP A 1 196 ? -20.615 15.119 27.746 1.00 59.69 196 ASP A CA 1
ATOM 1726 C C . ASP A 1 196 ? -20.936 14.994 29.258 1.00 59.69 196 ASP A C 1
ATOM 1728 O O . ASP A 1 196 ? -20.668 15.915 30.033 1.00 59.69 196 ASP A O 1
ATOM 1732 N N . SER A 1 197 ? -21.464 13.847 29.715 1.00 59.81 197 SER A N 1
ATOM 1733 C CA . SER A 1 197 ? -21.837 13.596 31.114 1.00 59.81 197 SER A CA 1
ATOM 1734 C C . SER A 1 197 ? -20.739 12.868 31.910 1.00 59.81 197 SER A C 1
ATOM 1736 O O . SER A 1 197 ? -20.814 11.679 32.203 1.00 59.81 197 SER A O 1
ATOM 1738 N N . GLY A 1 198 ? -19.692 13.602 32.299 1.00 62.56 198 GLY A N 1
ATOM 1739 C CA . GLY A 1 198 ? -18.768 13.168 33.360 1.00 62.56 198 GLY A CA 1
ATOM 1740 C C . GLY A 1 198 ? -17.828 12.008 33.009 1.00 62.56 198 GLY A C 1
ATOM 1741 O O . GLY A 1 198 ? -17.409 11.275 33.911 1.00 62.56 198 GLY A O 1
ATOM 1742 N N . THR A 1 199 ? -17.502 11.819 31.728 1.00 66.88 199 THR A N 1
ATOM 1743 C CA . THR A 1 199 ? -16.477 10.859 31.292 1.00 66.88 199 THR A CA 1
ATOM 1744 C C . THR A 1 199 ? -15.074 11.345 31.644 1.00 66.88 199 THR A C 1
ATOM 1746 O O . THR A 1 199 ? -14.745 12.509 31.411 1.00 66.88 199 THR A O 1
ATOM 1749 N N . GLU A 1 200 ? -14.230 10.452 32.154 1.00 73.12 200 GLU A N 1
ATOM 1750 C CA . GLU A 1 200 ? -12.835 10.768 32.497 1.00 73.12 200 GLU A CA 1
ATOM 1751 C C . GLU A 1 200 ? -11.902 10.575 31.284 1.00 73.12 200 GLU A C 1
ATOM 1753 O O . GLU A 1 200 ? -10.848 11.207 31.177 1.00 73.12 200 GLU A O 1
ATOM 1758 N N . CYS A 1 201 ? -12.306 9.730 30.331 1.00 76.75 201 CYS A N 1
ATOM 1759 C CA . CYS A 1 201 ? -11.540 9.411 29.133 1.00 76.75 201 CYS A CA 1
ATOM 1760 C C . CYS A 1 201 ? -11.864 10.319 27.936 1.00 76.75 201 CYS A C 1
ATOM 1762 O O . CYS A 1 201 ? -12.922 10.932 27.831 1.00 76.75 201 CYS A O 1
ATOM 1764 N N . THR A 1 202 ? -10.956 10.353 26.955 1.00 77.12 202 THR A N 1
ATOM 1765 C CA . THR A 1 202 ? -11.197 11.005 25.662 1.00 77.12 202 THR A CA 1
ATOM 1766 C C . THR A 1 202 ? -11.988 10.080 24.741 1.00 77.12 202 THR A C 1
ATOM 1768 O O . THR A 1 202 ? -11.512 9.001 24.368 1.00 77.12 202 THR A O 1
ATOM 1771 N N . PHE A 1 203 ? -13.161 10.546 24.315 1.00 74.38 203 PHE A N 1
ATOM 1772 C CA . PHE A 1 203 ? -14.024 9.855 23.365 1.00 74.38 203 PHE A CA 1
ATOM 1773 C C . PHE A 1 203 ? -13.850 10.390 21.942 1.00 74.38 203 PHE A C 1
ATOM 1775 O O . PHE A 1 203 ? -13.783 11.595 21.703 1.00 74.38 203 PHE A O 1
ATOM 1782 N N . SER A 1 204 ? -13.826 9.484 20.967 1.00 73.81 204 SER A N 1
ATOM 1783 C CA . SER A 1 204 ? -13.911 9.824 19.545 1.00 73.81 204 SER A CA 1
ATOM 1784 C C . SER A 1 204 ? -14.968 8.959 18.876 1.00 73.81 204 SER A C 1
ATOM 1786 O O . SER A 1 204 ? -14.954 7.735 19.010 1.00 73.81 204 SER A O 1
ATOM 1788 N N . LYS A 1 205 ? -15.888 9.594 18.146 1.00 73.94 205 LYS A N 1
ATOM 1789 C CA . LYS A 1 205 ? -17.001 8.923 17.477 1.00 73.94 205 LYS A CA 1
ATOM 1790 C C . LYS A 1 205 ? -16.961 9.157 15.976 1.00 73.94 205 LYS A C 1
ATOM 1792 O O . LYS A 1 205 ? -16.781 10.283 15.515 1.00 73.94 205 LYS A O 1
ATOM 1797 N N . PHE A 1 206 ? -17.217 8.097 15.218 1.00 66.81 206 PHE A N 1
ATOM 1798 C CA . PHE A 1 206 ? -17.536 8.199 13.804 1.00 66.81 206 PHE A CA 1
ATOM 1799 C C . PHE A 1 206 ? -18.638 7.207 13.431 1.00 66.81 206 PHE A C 1
ATOM 1801 O O . PHE A 1 206 ? -18.422 5.996 13.406 1.00 66.81 206 PHE A O 1
ATOM 1808 N N . ALA A 1 207 ? -19.829 7.729 13.123 1.00 71.88 207 ALA A N 1
ATOM 1809 C CA . ALA A 1 207 ? -21.026 6.924 12.886 1.00 71.88 207 ALA A CA 1
ATOM 1810 C C . ALA A 1 20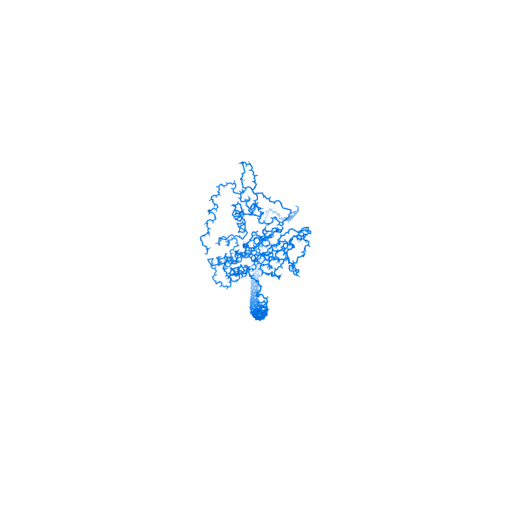7 ? -21.246 5.898 14.019 1.00 71.88 207 ALA A C 1
ATOM 1812 O O . ALA A 1 207 ? -21.457 6.293 15.162 1.00 71.88 207 ALA A O 1
ATOM 1813 N N . GLY A 1 208 ? -21.195 4.599 13.715 1.00 68.12 208 GLY A N 1
ATOM 1814 C CA . GLY A 1 208 ? -21.362 3.521 14.694 1.00 68.12 208 GLY A CA 1
ATOM 1815 C C . GLY A 1 208 ? -20.082 3.087 15.419 1.00 68.12 208 GLY A C 1
ATOM 1816 O O . GLY A 1 208 ? -20.169 2.227 16.292 1.00 68.12 208 GLY A O 1
ATOM 1817 N N . ASP A 1 209 ? -18.917 3.636 15.063 1.00 77.94 209 ASP A N 1
ATOM 1818 C CA . ASP A 1 209 ? -17.638 3.307 15.695 1.00 77.94 209 ASP A CA 1
ATOM 1819 C C . ASP A 1 209 ? -17.337 4.324 16.812 1.00 77.94 209 ASP A C 1
ATOM 1821 O O . ASP A 1 209 ? -17.309 5.537 16.580 1.00 77.94 209 ASP A O 1
ATOM 1825 N N . ILE A 1 210 ? -17.114 3.822 18.029 1.00 81.75 210 ILE A N 1
ATOM 1826 C CA . ILE A 1 210 ? -16.778 4.610 19.223 1.00 81.75 210 ILE A CA 1
ATOM 1827 C C . ILE A 1 210 ? -15.395 4.175 19.692 1.00 81.75 210 ILE A C 1
ATOM 1829 O O . ILE A 1 210 ? -15.106 2.979 19.757 1.00 81.75 210 ILE A O 1
ATOM 1833 N N . LYS A 1 211 ? -14.543 5.143 20.019 1.00 85.69 211 LYS A N 1
ATOM 1834 C CA . LYS A 1 211 ? -13.206 4.916 20.564 1.00 85.69 211 LYS A CA 1
ATOM 1835 C C . LYS A 1 211 ? -13.099 5.588 21.912 1.00 85.69 211 LYS A C 1
ATOM 1837 O O . LYS A 1 211 ? -13.395 6.776 22.036 1.00 85.69 211 LYS A O 1
ATOM 1842 N N . LEU A 1 212 ? -12.618 4.811 22.867 1.00 85.56 212 LEU A N 1
ATOM 1843 C CA . LEU A 1 212 ? -12.274 5.245 24.203 1.00 85.56 212 LEU A CA 1
ATOM 1844 C C . LEU A 1 212 ? -10.751 5.291 24.306 1.00 85.56 212 LEU A C 1
ATOM 1846 O O . LEU A 1 212 ? -10.080 4.332 23.924 1.00 85.56 212 LEU A O 1
ATOM 1850 N N . SER A 1 213 ? -10.201 6.405 24.775 1.00 83.44 213 SER A N 1
ATOM 1851 C CA . SER A 1 213 ? -8.758 6.559 24.960 1.00 83.44 213 SER A CA 1
ATOM 1852 C C . SER A 1 213 ? -8.455 7.309 26.251 1.00 83.44 213 SER A C 1
ATOM 1854 O O . SER A 1 213 ? -9.111 8.298 26.566 1.00 83.44 213 SER A O 1
ATOM 1856 N N . GLY A 1 214 ? -7.450 6.850 26.990 1.00 82.81 214 GLY A N 1
ATOM 1857 C CA . GLY A 1 214 ? -7.035 7.432 28.263 1.00 82.81 214 GLY A CA 1
ATOM 1858 C C . GLY A 1 214 ? -5.584 7.079 28.573 1.00 82.81 214 GLY A C 1
ATOM 1859 O O . GLY A 1 214 ? -5.019 6.169 27.963 1.00 82.81 214 GLY A O 1
ATOM 1860 N N . ALA A 1 215 ? -4.969 7.830 29.487 1.00 81.69 215 ALA A N 1
ATOM 1861 C CA . ALA A 1 215 ? -3.668 7.472 30.041 1.00 81.69 215 ALA A CA 1
ATOM 1862 C C . ALA A 1 215 ? -3.852 6.349 31.072 1.00 81.69 215 ALA A C 1
ATOM 1864 O O . ALA A 1 215 ? -4.794 6.387 31.859 1.00 81.69 215 ALA A O 1
ATOM 1865 N N . VAL A 1 216 ? -2.967 5.353 31.053 1.00 80.62 216 VAL A N 1
ATOM 1866 C CA . VAL A 1 216 ? -3.068 4.137 31.886 1.00 80.62 216 VAL A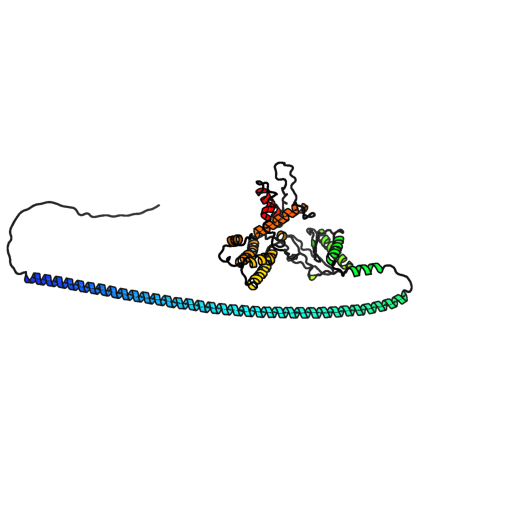 CA 1
ATOM 1867 C C . VAL A 1 216 ? -1.785 3.869 32.663 1.00 80.62 216 VAL A C 1
ATOM 1869 O O . VAL A 1 216 ? -1.477 2.732 33.001 1.00 80.62 216 VAL A O 1
ATOM 1872 N N . ASP A 1 217 ? -1.019 4.922 32.928 1.00 80.75 217 ASP A N 1
ATOM 1873 C CA . ASP A 1 217 ? 0.260 4.822 33.634 1.00 80.75 217 ASP A CA 1
ATOM 1874 C C . ASP A 1 217 ? 0.053 4.458 35.120 1.00 80.75 217 ASP A C 1
ATOM 1876 O O . ASP A 1 217 ? 0.992 4.038 35.793 1.00 80.75 217 ASP A O 1
ATOM 1880 N N . THR A 1 218 ? -1.181 4.593 35.624 1.00 84.75 218 THR A N 1
ATOM 1881 C CA . THR A 1 218 ? -1.580 4.252 36.992 1.00 84.75 218 THR A CA 1
ATOM 1882 C C . THR A 1 218 ? -2.814 3.331 37.016 1.00 84.75 218 THR A C 1
ATOM 1884 O O . THR A 1 218 ? -3.595 3.316 36.052 1.00 84.75 218 THR A O 1
ATOM 1887 N N . PRO A 1 219 ? -3.031 2.566 38.107 1.00 85.31 219 PRO A N 1
ATOM 1888 C CA . PRO A 1 219 ? -4.235 1.750 38.290 1.00 85.31 219 PRO A CA 1
ATOM 1889 C C . PRO A 1 219 ? -5.536 2.558 38.192 1.00 85.31 219 PRO A C 1
ATOM 1891 O O . PRO A 1 219 ? -6.514 2.083 37.625 1.00 85.31 219 PRO A O 1
ATOM 1894 N N . GLU A 1 220 ? -5.535 3.811 38.645 1.00 86.38 220 GLU A N 1
ATOM 1895 C CA . GLU A 1 220 ? -6.699 4.698 38.566 1.00 86.38 220 GLU A CA 1
ATOM 1896 C C . GLU A 1 220 ? -7.083 4.987 37.109 1.00 86.38 220 GLU A C 1
ATOM 1898 O O . GLU A 1 220 ? -8.266 5.010 36.772 1.00 86.38 220 GLU A O 1
ATOM 1903 N N . GLY A 1 221 ? -6.096 5.143 36.218 1.00 85.38 221 GLY A N 1
ATOM 1904 C CA . GLY A 1 221 ? -6.333 5.317 34.783 1.00 85.38 221 GLY A CA 1
ATOM 1905 C C . GLY A 1 221 ? -6.949 4.076 34.128 1.00 85.38 221 GLY A C 1
ATOM 1906 O O . GLY A 1 221 ? -7.824 4.187 33.265 1.00 85.38 221 GLY A O 1
ATOM 1907 N N . ARG A 1 222 ? -6.555 2.875 34.572 1.00 89.25 222 ARG A N 1
ATOM 1908 C CA . ARG A 1 222 ? -7.215 1.623 34.167 1.00 89.25 222 ARG A CA 1
ATOM 1909 C C . ARG A 1 222 ? -8.675 1.614 34.616 1.00 89.25 222 ARG A C 1
ATOM 1911 O O . ARG A 1 222 ? -9.552 1.321 33.802 1.00 89.25 222 ARG A O 1
ATOM 1918 N N . ASP A 1 223 ? -8.924 1.929 35.880 1.00 89.75 223 ASP A N 1
ATOM 1919 C CA . ASP A 1 223 ? -10.263 1.884 36.465 1.00 89.75 223 ASP A CA 1
ATOM 1920 C C . ASP A 1 223 ? -11.178 2.964 35.871 1.00 89.75 223 ASP A C 1
ATOM 1922 O O . ASP A 1 223 ? -12.372 2.734 35.698 1.00 89.75 223 ASP A O 1
ATOM 1926 N N . ALA A 1 224 ? -10.634 4.120 35.482 1.00 89.19 224 ALA A N 1
ATOM 1927 C CA . ALA A 1 224 ? -11.348 5.147 34.723 1.00 89.19 224 ALA A CA 1
ATOM 1928 C C . ALA A 1 224 ? -11.839 4.625 33.362 1.00 89.19 224 ALA A C 1
ATOM 1930 O O . ALA A 1 224 ? -13.019 4.764 33.038 1.00 89.19 224 ALA A O 1
ATOM 1931 N N . ILE A 1 225 ? -10.970 3.953 32.595 1.00 88.75 225 ILE A N 1
ATOM 1932 C CA . ILE A 1 225 ? -11.354 3.359 31.304 1.00 88.75 225 ILE A CA 1
ATOM 1933 C C . ILE A 1 225 ? -12.415 2.271 31.492 1.00 88.75 225 ILE A C 1
ATOM 1935 O O . ILE A 1 225 ? -13.363 2.219 30.710 1.00 88.75 225 ILE A O 1
ATOM 1939 N N . GLN A 1 226 ? -12.295 1.418 32.516 1.00 92.50 226 GLN A N 1
ATOM 1940 C CA . GLN A 1 226 ? -13.311 0.394 32.776 1.00 92.50 226 GLN A CA 1
ATOM 1941 C C . GLN A 1 226 ? -14.650 1.022 33.193 1.00 92.50 226 GLN A C 1
ATOM 1943 O O . GLN A 1 226 ? -15.679 0.627 32.656 1.00 92.50 226 GLN A O 1
ATOM 1948 N N . ARG A 1 227 ? -14.650 2.047 34.059 1.00 90.25 227 ARG A N 1
ATOM 1949 C CA . ARG A 1 227 ? -15.873 2.774 34.446 1.00 90.25 227 ARG A CA 1
ATOM 1950 C C . ARG A 1 227 ? -16.572 3.406 33.245 1.00 90.25 227 ARG A C 1
ATOM 1952 O O . ARG A 1 227 ? -17.788 3.290 33.124 1.00 90.25 227 ARG A O 1
ATOM 1959 N N . ASP A 1 228 ? -15.823 4.041 32.346 1.00 88.19 228 ASP A N 1
ATOM 1960 C CA . ASP A 1 228 ? -16.378 4.632 31.124 1.00 88.19 228 ASP A CA 1
ATOM 1961 C C . ASP A 1 228 ? -16.876 3.567 30.124 1.00 88.19 228 ASP A C 1
ATOM 1963 O O . ASP A 1 228 ? -17.837 3.803 29.386 1.00 88.19 228 ASP A O 1
ATOM 1967 N N . LEU A 1 229 ? -16.278 2.373 30.124 1.00 89.38 229 LEU A N 1
ATOM 1968 C CA . LEU A 1 229 ? -16.739 1.233 29.331 1.00 89.38 229 LEU A CA 1
ATOM 1969 C C . LEU A 1 229 ? -18.036 0.617 29.887 1.00 89.38 229 LEU A C 1
ATOM 1971 O O . LEU A 1 229 ? -18.955 0.354 29.112 1.00 89.38 229 LEU A O 1
ATOM 1975 N N . ASP A 1 230 ? -18.138 0.444 31.206 1.00 89.56 230 ASP A N 1
ATOM 1976 C CA . ASP A 1 230 ? -19.340 -0.063 31.888 1.00 89.56 230 ASP A CA 1
ATOM 1977 C C . ASP A 1 230 ? -20.523 0.900 31.690 1.00 89.56 230 ASP A C 1
ATOM 1979 O O . ASP A 1 230 ? -21.648 0.501 31.393 1.00 89.56 230 ASP A O 1
ATOM 1983 N N . ARG A 1 231 ? -20.236 2.200 31.755 1.00 85.81 231 ARG A N 1
ATOM 1984 C CA . ARG A 1 231 ? -21.143 3.293 31.396 1.00 85.81 231 ARG A CA 1
ATOM 1985 C C . ARG A 1 231 ? -21.677 3.151 29.966 1.00 85.81 231 ARG A C 1
ATOM 1987 O O . ARG A 1 231 ? -22.889 3.116 29.742 1.00 85.81 231 ARG A O 1
ATOM 1994 N N . LEU A 1 232 ? -20.782 3.006 28.987 1.00 85.88 232 LEU A N 1
ATOM 1995 C CA . LEU A 1 232 ? -21.166 2.769 27.592 1.00 85.88 232 LEU A CA 1
ATOM 1996 C C . LEU A 1 232 ? -22.051 1.525 27.425 1.00 85.88 232 LEU A C 1
ATOM 1998 O O . LEU A 1 232 ? -22.955 1.519 26.584 1.00 85.88 232 LEU A O 1
ATOM 2002 N N . GLU A 1 233 ? -21.788 0.473 28.196 1.00 86.56 233 GLU A N 1
ATOM 2003 C CA . GLU A 1 233 ? -22.598 -0.741 28.214 1.00 86.56 233 GLU A CA 1
ATOM 2004 C C . GLU A 1 233 ? -24.007 -0.490 28.754 1.00 86.56 233 GLU A C 1
ATOM 2006 O O . GLU A 1 233 ? -24.985 -0.866 28.101 1.00 86.56 233 GLU A O 1
ATOM 2011 N N . GLU A 1 234 ? -24.127 0.200 29.886 1.00 85.19 234 GLU A N 1
ATOM 2012 C CA . GLU A 1 234 ? -25.415 0.586 30.462 1.00 85.19 234 GLU A CA 1
ATOM 2013 C C . GLU A 1 234 ? -26.216 1.461 29.491 1.00 85.19 234 GLU A C 1
ATOM 2015 O O . GLU A 1 234 ? -27.394 1.199 29.230 1.00 85.19 234 GLU A O 1
ATOM 2020 N N . TRP A 1 235 ? -25.566 2.448 28.870 1.00 83.31 235 TRP A N 1
ATOM 2021 C CA . TRP A 1 235 ? -26.192 3.277 27.845 1.00 83.31 235 TRP A CA 1
ATOM 2022 C C . TRP A 1 235 ? -26.698 2.434 26.671 1.00 83.31 235 TRP A C 1
ATOM 2024 O O . TRP A 1 235 ? -27.843 2.598 26.235 1.00 83.31 235 TRP A O 1
ATOM 2034 N N . ALA A 1 236 ? -25.882 1.504 26.166 1.00 84.00 236 ALA A N 1
ATOM 2035 C CA . ALA A 1 236 ? -26.289 0.625 25.076 1.00 84.00 236 ALA A CA 1
ATOM 2036 C C . ALA A 1 236 ? -27.484 -0.246 25.489 1.00 84.00 236 ALA A C 1
ATOM 2038 O O . ALA A 1 236 ? -28.410 -0.426 24.696 1.00 84.00 236 ALA A O 1
ATOM 2039 N N . TYR A 1 237 ? -27.506 -0.729 26.732 1.00 84.19 237 TYR A N 1
ATOM 2040 C CA . TYR A 1 237 ? -28.607 -1.510 27.284 1.00 84.19 237 TYR A CA 1
ATOM 2041 C C . TYR A 1 237 ? -29.914 -0.705 27.362 1.00 84.19 237 TYR A C 1
ATOM 2043 O O . TYR A 1 237 ? -30.940 -1.167 26.853 1.00 84.19 237 TYR A O 1
ATOM 2051 N N . VAL A 1 238 ? -29.878 0.516 27.914 1.00 82.12 238 VAL A N 1
ATOM 2052 C CA . VAL A 1 238 ? -31.040 1.424 28.009 1.00 82.12 238 VAL A CA 1
ATOM 2053 C C . VAL A 1 238 ? -31.592 1.764 26.624 1.00 82.12 238 VAL A C 1
ATOM 2055 O O . VAL A 1 238 ? -32.805 1.763 26.414 1.00 82.12 238 VAL A O 1
ATOM 2058 N N . ASN A 1 239 ? -30.705 1.974 25.651 1.00 78.31 239 ASN A N 1
ATOM 2059 C CA . ASN A 1 239 ? -31.076 2.302 24.275 1.00 78.31 239 ASN A CA 1
ATOM 2060 C C . ASN A 1 239 ? -31.379 1.068 23.404 1.00 78.31 239 ASN A C 1
ATOM 2062 O O . ASN A 1 239 ? -31.574 1.194 22.194 1.00 78.31 239 ASN A O 1
ATOM 2066 N N . LEU A 1 240 ? -31.445 -0.133 23.997 1.00 81.31 240 LEU A N 1
ATOM 2067 C CA . LEU A 1 240 ? -31.732 -1.402 23.313 1.00 81.31 240 LEU A CA 1
ATOM 2068 C C . LEU A 1 240 ? -30.759 -1.721 22.161 1.00 81.31 240 LEU A C 1
ATOM 2070 O O . LEU A 1 240 ? -31.102 -2.416 21.196 1.00 81.31 240 LEU A O 1
ATOM 2074 N N . MET A 1 241 ? -29.529 -1.233 22.277 1.00 81.75 241 MET A N 1
ATOM 2075 C CA . MET A 1 241 ? -28.420 -1.481 21.369 1.00 81.75 241 MET A CA 1
ATOM 2076 C C . MET A 1 241 ? -27.541 -2.616 21.891 1.00 81.75 241 MET A C 1
ATOM 2078 O O . MET A 1 241 ? -27.637 -3.042 23.038 1.00 81.75 241 MET A O 1
ATOM 2082 N N . LYS A 1 242 ? -26.692 -3.165 21.018 1.00 83.38 242 LYS A N 1
ATOM 2083 C CA . LYS A 1 242 ? -25.759 -4.225 21.406 1.00 83.38 242 LYS A CA 1
ATOM 2084 C C . LYS A 1 242 ? -24.404 -4.046 20.741 1.00 83.38 242 LYS A C 1
ATOM 2086 O O . LYS A 1 242 ? -24.336 -3.891 19.518 1.00 83.38 242 LYS A O 1
ATOM 2091 N N . PHE A 1 243 ? -23.336 -4.172 21.526 1.00 83.75 243 PHE A N 1
ATOM 2092 C CA . PHE A 1 243 ? -21.975 -4.166 21.010 1.00 83.75 243 PHE A CA 1
ATOM 2093 C C . PHE A 1 243 ? -21.669 -5.403 20.162 1.00 83.75 243 PHE A C 1
ATOM 2095 O O . PHE A 1 243 ? -22.098 -6.531 20.427 1.00 83.75 243 PHE A O 1
ATOM 2102 N N . ASN A 1 244 ? -20.881 -5.197 19.108 1.00 87.25 244 ASN A N 1
ATOM 2103 C CA . ASN A 1 244 ? -20.327 -6.293 18.328 1.00 87.25 244 ASN A CA 1
ATOM 2104 C C . ASN A 1 244 ? -18.988 -6.719 18.933 1.00 87.25 244 ASN A C 1
ATOM 2106 O O . ASN A 1 244 ? -17.941 -6.296 18.451 1.00 87.25 244 ASN A O 1
ATOM 2110 N N . LYS A 1 245 ? -19.036 -7.585 19.950 1.00 85.25 245 LYS A N 1
ATOM 2111 C CA . LYS A 1 245 ? -17.862 -8.045 20.716 1.00 85.25 245 LYS A CA 1
ATOM 2112 C C . LYS A 1 245 ? -16.674 -8.466 19.852 1.00 85.25 245 LYS A C 1
ATOM 2114 O O . LYS A 1 245 ? -15.547 -8.086 20.117 1.00 85.25 245 LYS A O 1
ATOM 2119 N N . ALA A 1 246 ? -16.932 -9.174 18.751 1.00 86.19 246 ALA A N 1
ATOM 2120 C CA . ALA A 1 246 ? -15.880 -9.643 17.849 1.00 86.19 246 ALA A CA 1
ATOM 2121 C C . ALA A 1 246 ? -15.098 -8.506 17.157 1.00 86.19 246 ALA A C 1
ATOM 2123 O O . ALA A 1 246 ? -13.995 -8.741 16.663 1.00 86.19 246 ALA A O 1
ATOM 2124 N N . LYS A 1 247 ? -15.681 -7.303 17.073 1.00 86.88 247 LYS A N 1
ATOM 2125 C CA . LYS A 1 247 ? -15.053 -6.094 16.525 1.00 86.88 247 LYS A CA 1
ATOM 2126 C C . LYS A 1 247 ? -14.477 -5.167 17.596 1.00 86.88 247 LYS A C 1
ATOM 2128 O O . LYS A 1 247 ? -13.675 -4.313 17.245 1.00 86.88 247 LYS A O 1
ATOM 2133 N N . CYS A 1 248 ? -14.900 -5.301 18.850 1.00 88.62 248 CYS A N 1
ATOM 2134 C CA . CYS A 1 248 ? -14.332 -4.549 19.961 1.00 88.62 248 CYS A CA 1
ATOM 2135 C C . CYS A 1 248 ? -12.940 -5.118 20.249 1.00 88.62 248 CYS A C 1
ATOM 2137 O O . CYS A 1 248 ? -12.798 -6.322 20.468 1.00 88.62 248 CYS A O 1
ATOM 2139 N N . LYS A 1 249 ? -11.920 -4.266 20.172 1.00 91.25 249 LYS A N 1
ATOM 2140 C CA . LYS A 1 249 ? -10.511 -4.630 20.341 1.00 91.25 249 LYS A CA 1
ATOM 2141 C C . LYS A 1 249 ? -9.822 -3.570 21.175 1.00 91.25 249 LYS A C 1
ATOM 2143 O O . LYS A 1 249 ? -10.161 -2.393 21.061 1.00 91.25 249 LYS A O 1
ATOM 2148 N N . VAL A 1 250 ? -8.853 -3.990 21.981 1.00 91.31 250 VAL A N 1
ATOM 2149 C CA . VAL A 1 250 ? -7.992 -3.070 22.728 1.00 91.31 250 VAL A CA 1
ATOM 2150 C C . VAL A 1 250 ? -6.652 -2.959 22.016 1.00 91.31 250 VAL A C 1
ATOM 2152 O O . VAL A 1 250 ? -6.012 -3.965 21.708 1.00 91.31 250 VAL A O 1
ATOM 2155 N N . LEU A 1 251 ? -6.236 -1.723 21.754 1.00 89.62 251 LEU A N 1
ATOM 2156 C CA . LEU A 1 251 ? -4.900 -1.392 21.277 1.00 89.62 251 LEU A CA 1
ATOM 2157 C C . LEU A 1 251 ? -4.146 -0.738 22.437 1.00 89.62 251 LEU A C 1
ATOM 2159 O O . LEU A 1 251 ? -4.672 0.190 23.049 1.00 89.62 251 LEU A O 1
ATOM 2163 N N . HIS A 1 252 ? -2.924 -1.192 22.713 1.00 88.81 252 HIS A N 1
ATOM 2164 C CA . HIS A 1 252 ? -2.102 -0.713 23.831 1.00 88.81 252 HIS A CA 1
ATOM 2165 C C . HIS A 1 252 ? -0.936 0.157 23.351 1.00 88.81 252 HIS A C 1
ATOM 2167 O O . HIS A 1 252 ? 0.202 -0.283 23.406 1.00 88.81 252 HIS A O 1
ATOM 2173 N N . PRO A 1 253 ? -1.163 1.378 22.836 1.00 81.75 253 PRO A N 1
ATOM 2174 C CA . PRO A 1 253 ? -0.068 2.193 22.331 1.00 81.75 253 PRO A CA 1
ATOM 2175 C C . PRO A 1 253 ? 0.929 2.563 23.440 1.00 81.75 253 PRO A C 1
ATOM 2177 O O . PRO A 1 253 ? 0.532 2.891 24.559 1.00 81.75 253 PRO A O 1
ATOM 2180 N N . GLY A 1 254 ? 2.219 2.584 23.097 1.00 76.62 254 GLY A N 1
ATOM 2181 C CA . GLY A 1 254 ? 3.305 2.957 24.013 1.00 76.62 254 GLY A CA 1
ATOM 2182 C C . GLY A 1 254 ? 4.277 1.811 24.294 1.00 76.62 254 GLY A C 1
ATOM 2183 O O . GLY A 1 254 ? 3.938 0.645 24.156 1.00 76.62 254 GLY A O 1
ATOM 2184 N N . GLN A 1 255 ? 5.520 2.152 24.634 1.00 72.69 255 GLN A N 1
ATOM 2185 C CA . GLN A 1 255 ? 6.576 1.160 24.857 1.00 72.69 255 GLN A CA 1
ATOM 2186 C C . GLN A 1 255 ? 6.483 0.499 26.240 1.00 72.69 255 GLN A C 1
ATOM 2188 O O . GLN A 1 255 ? 6.773 -0.687 26.353 1.00 72.69 255 GLN A O 1
ATOM 2193 N N . ASP A 1 256 ? 6.016 1.245 27.242 1.00 78.19 256 ASP A N 1
ATOM 2194 C CA . ASP A 1 256 ? 5.938 0.819 28.645 1.00 78.19 256 ASP A CA 1
ATOM 2195 C C . ASP A 1 256 ? 4.480 0.610 29.095 1.00 78.19 256 ASP A C 1
ATOM 2197 O O . ASP A 1 256 ? 4.129 0.828 30.251 1.00 78.19 256 ASP A O 1
ATOM 2201 N N . ASN A 1 257 ? 3.596 0.243 28.160 1.00 84.06 257 ASN A N 1
ATOM 2202 C CA . ASN A 1 257 ? 2.182 0.048 28.462 1.00 84.06 257 ASN A CA 1
ATOM 2203 C C . ASN A 1 257 ? 1.996 -1.226 29.317 1.00 84.06 257 ASN A C 1
ATOM 2205 O O . ASN A 1 257 ? 2.427 -2.293 28.875 1.00 84.06 257 ASN A O 1
ATOM 2209 N N . PRO A 1 258 ? 1.317 -1.170 30.482 1.00 85.50 258 PRO A N 1
ATOM 2210 C CA . PRO A 1 258 ? 1.069 -2.347 31.325 1.00 85.50 258 PRO A CA 1
ATOM 2211 C C . PRO A 1 258 ? 0.167 -3.422 30.693 1.00 85.50 258 PRO A C 1
ATOM 2213 O O . PRO A 1 258 ? 0.013 -4.498 31.265 1.00 85.50 258 PRO A O 1
ATOM 2216 N N . GLN A 1 259 ? -0.452 -3.138 29.539 1.00 89.12 259 GLN A N 1
ATOM 2217 C CA . GLN A 1 259 ? -1.342 -4.043 28.802 1.00 89.12 259 GLN A CA 1
ATOM 2218 C C . GLN A 1 259 ? -2.526 -4.550 29.642 1.00 89.12 259 GLN A C 1
ATOM 2220 O O . GLN A 1 259 ? -2.862 -5.736 29.645 1.00 89.12 259 GLN A O 1
ATOM 2225 N N . TYR A 1 260 ? -3.178 -3.631 30.361 1.00 89.19 260 TYR A N 1
ATOM 2226 C CA . TYR A 1 260 ? -4.352 -3.954 31.168 1.00 89.19 260 TYR A CA 1
ATOM 2227 C C . TYR A 1 260 ? -5.484 -4.573 30.346 1.00 89.19 260 TYR A C 1
ATOM 2229 O O . TYR A 1 260 ? -5.777 -4.153 29.230 1.00 89.19 260 TYR A O 1
ATOM 2237 N N . GLN A 1 261 ? -6.168 -5.548 30.937 1.00 91.19 261 GLN A N 1
ATOM 2238 C CA . GLN A 1 261 ? -7.333 -6.179 30.329 1.00 91.19 261 GLN A CA 1
ATOM 2239 C C . GLN A 1 261 ? -8.620 -5.479 30.760 1.00 91.19 261 GLN A C 1
ATOM 2241 O O . GLN A 1 261 ? -8.775 -5.109 31.929 1.00 91.19 261 GLN A O 1
ATOM 2246 N N . TYR A 1 262 ? -9.542 -5.364 29.807 1.00 91.38 262 TYR A N 1
ATOM 2247 C CA . TYR A 1 262 ? -10.850 -4.745 29.983 1.00 91.38 262 TYR A CA 1
ATOM 2248 C C . TYR A 1 262 ? -11.955 -5.745 29.677 1.00 91.38 262 TYR A C 1
ATOM 2250 O O . TYR A 1 262 ? -11.803 -6.624 28.817 1.00 91.38 262 TYR A O 1
ATOM 2258 N N . ARG A 1 263 ? -13.074 -5.597 30.376 1.00 92.12 263 ARG A N 1
ATOM 2259 C CA . ARG A 1 263 ? -14.248 -6.451 30.218 1.00 92.12 263 ARG A CA 1
ATOM 2260 C C . ARG A 1 263 ? -15.373 -5.662 29.565 1.00 92.12 263 ARG A C 1
ATOM 2262 O O . ARG A 1 263 ? -15.593 -4.512 29.922 1.00 92.12 263 ARG A O 1
ATOM 2269 N N . LEU A 1 264 ? -16.073 -6.286 28.626 1.00 89.56 264 LEU A N 1
ATOM 2270 C CA . LEU A 1 264 ? -17.285 -5.743 28.021 1.00 89.56 264 LEU A CA 1
ATOM 2271 C C . LEU A 1 264 ? -18.385 -6.798 28.095 1.00 89.56 264 LEU A C 1
ATOM 2273 O O . LEU A 1 264 ? -18.240 -7.895 27.540 1.00 89.56 264 LEU A O 1
ATOM 2277 N N . GLU A 1 265 ? -19.488 -6.468 28.759 1.00 82.69 265 GLU A N 1
ATOM 2278 C CA . GLU A 1 265 ? -20.456 -7.445 29.251 1.00 82.69 265 GLU A CA 1
ATOM 2279 C C . GLU A 1 265 ? -19.736 -8.496 30.131 1.00 82.69 265 GLU A C 1
ATOM 2281 O O . GLU A 1 265 ? -18.945 -8.166 31.016 1.00 82.69 265 GLU A O 1
ATOM 2286 N N . ASP A 1 266 ? -19.951 -9.784 29.860 1.00 84.62 266 ASP A N 1
ATOM 2287 C CA . ASP A 1 266 ? -19.328 -10.897 30.589 1.00 84.62 266 ASP A CA 1
ATOM 2288 C C . ASP A 1 266 ? -18.049 -11.445 29.921 1.00 84.62 266 ASP A C 1
ATOM 2290 O O . ASP A 1 266 ? -17.582 -12.532 30.262 1.00 84.62 266 ASP A O 1
ATOM 2294 N N . GLU A 1 267 ? -17.490 -10.750 28.923 1.00 88.62 267 GLU A N 1
ATOM 2295 C CA . GLU A 1 267 ? -16.358 -11.241 28.122 1.00 88.62 267 GLU A CA 1
ATOM 2296 C C . GLU A 1 267 ? -15.155 -10.290 28.172 1.00 88.62 267 GLU A C 1
ATOM 2298 O O . GLU A 1 267 ? -15.292 -9.066 28.166 1.00 88.62 267 GLU A O 1
ATOM 2303 N N . TRP A 1 268 ? -13.952 -10.865 28.179 1.00 91.56 268 TRP A N 1
ATOM 2304 C CA . TRP A 1 268 ? -12.706 -10.112 28.042 1.00 91.56 268 TRP A CA 1
ATOM 2305 C C . TRP A 1 268 ? -12.552 -9.595 26.613 1.00 91.56 268 TRP A C 1
ATOM 2307 O O . TRP A 1 268 ? -12.686 -10.361 25.653 1.00 91.56 268 TRP A O 1
ATOM 2317 N N . ILE A 1 269 ? -12.247 -8.304 26.457 1.00 92.44 269 ILE A N 1
ATOM 2318 C CA . ILE A 1 269 ? -11.963 -7.743 25.137 1.00 92.44 269 ILE A CA 1
ATOM 2319 C C . ILE A 1 269 ? -10.585 -8.233 24.684 1.00 92.44 269 ILE A C 1
ATOM 2321 O O . ILE A 1 269 ? -9.588 -8.080 25.385 1.00 92.44 269 ILE A O 1
ATOM 2325 N N . GLU A 1 270 ? -10.522 -8.800 23.480 1.00 91.38 270 GLU A N 1
ATOM 2326 C CA . GLU A 1 270 ? -9.259 -9.236 22.888 1.00 91.38 270 GLU A CA 1
ATOM 2327 C C . GLU A 1 270 ? -8.344 -8.037 22.594 1.00 91.38 270 GLU A C 1
ATOM 2329 O O . GLU A 1 270 ? -8.749 -7.067 21.939 1.00 91.38 270 GLU A O 1
ATOM 2334 N N . SER A 1 271 ? -7.086 -8.136 23.025 1.00 90.94 271 SER A N 1
ATOM 2335 C CA . SER A 1 271 ? -6.040 -7.207 22.612 1.00 90.94 271 SER A CA 1
ATOM 2336 C C . SER A 1 271 ? -5.582 -7.512 21.185 1.00 90.94 271 SER A C 1
ATOM 2338 O O . SER A 1 271 ? -5.563 -8.660 20.732 1.00 90.94 271 SER A O 1
ATOM 2340 N N . SER A 1 272 ? -5.230 -6.463 20.448 1.00 90.00 272 SER A N 1
ATOM 2341 C CA . SER A 1 272 ? -4.756 -6.567 19.072 1.00 90.00 272 SER A CA 1
ATOM 2342 C C . SER A 1 272 ? -3.619 -5.578 18.830 1.00 90.00 272 SER A C 1
ATOM 2344 O O . SER A 1 272 ? -3.759 -4.400 19.158 1.00 90.00 272 SER A O 1
ATOM 2346 N N . PRO A 1 273 ? -2.491 -6.010 18.236 1.00 86.25 273 PRO A N 1
ATOM 2347 C CA . PRO A 1 273 ? -1.338 -5.137 18.013 1.00 86.25 273 PRO A CA 1
ATOM 2348 C C . PRO A 1 273 ? -1.566 -4.117 16.887 1.00 86.25 273 PRO A C 1
ATOM 2350 O O . PRO A 1 273 ? -0.816 -3.140 16.772 1.00 86.25 273 PRO A O 1
ATOM 2353 N N . VAL A 1 274 ? -2.562 -4.357 16.023 1.00 87.12 274 VAL A N 1
ATOM 2354 C CA . VAL A 1 274 ? -2.883 -3.497 14.882 1.00 87.12 274 VAL A CA 1
ATOM 2355 C C . VAL A 1 274 ? -4.388 -3.437 14.678 1.00 87.12 274 VAL A C 1
ATOM 2357 O O . VAL A 1 274 ? -5.010 -4.454 14.377 1.00 87.12 274 VAL A O 1
ATOM 2360 N N . GLU A 1 275 ? -4.948 -2.233 14.725 1.00 87.50 275 GLU A N 1
ATOM 2361 C CA . GLU A 1 275 ? -6.374 -2.011 14.498 1.00 87.50 275 GLU A CA 1
ATOM 2362 C C . GLU A 1 275 ? -6.652 -1.078 13.329 1.00 87.50 275 GLU A C 1
ATOM 2364 O O . GLU A 1 275 ? -5.873 -0.180 13.008 1.00 87.50 275 GLU A O 1
ATOM 2369 N N . LYS A 1 276 ? -7.770 -1.333 12.642 1.00 86.31 276 LYS A N 1
ATOM 2370 C CA . LYS A 1 276 ? -8.186 -0.549 11.479 1.00 86.31 276 LYS A CA 1
ATOM 2371 C C . LYS A 1 276 ? -9.168 0.527 11.914 1.00 86.31 276 LYS A C 1
ATOM 2373 O O . LYS A 1 276 ? -10.290 0.214 12.295 1.00 86.31 276 LYS A O 1
ATOM 2378 N N . ASP A 1 277 ? -8.792 1.776 11.704 1.00 81.38 277 ASP A N 1
ATOM 2379 C CA . ASP A 1 277 ? -9.588 2.937 12.058 1.00 81.38 277 ASP A CA 1
ATOM 2380 C C . ASP A 1 277 ? -9.755 3.893 10.868 1.00 81.38 277 ASP A C 1
ATOM 2382 O O . ASP A 1 277 ? -8.768 4.340 10.293 1.00 81.38 277 ASP A O 1
ATOM 2386 N N . LEU A 1 278 ? -10.996 4.177 10.451 1.00 79.38 278 LEU A N 1
ATOM 2387 C CA . LEU A 1 278 ? -11.312 5.027 9.283 1.00 79.38 278 LEU A CA 1
ATOM 2388 C C . LEU A 1 278 ? -10.481 4.693 8.028 1.00 79.38 278 LEU A C 1
ATOM 2390 O O . LEU A 1 278 ? -10.085 5.561 7.254 1.00 79.38 278 LEU A O 1
ATOM 2394 N N . GLU A 1 279 ? -10.231 3.397 7.826 1.00 81.25 279 GLU A N 1
ATOM 2395 C CA . GLU A 1 279 ? -9.378 2.833 6.769 1.00 81.25 279 GLU A CA 1
ATOM 2396 C C . GLU A 1 279 ? -7.859 2.936 6.929 1.00 81.25 279 GLU A C 1
ATOM 2398 O O . GLU A 1 279 ? -7.117 2.500 6.040 1.00 81.25 279 GLU A O 1
ATOM 2403 N N . ILE A 1 280 ? -7.402 3.402 8.082 1.00 83.62 280 ILE A N 1
ATOM 2404 C CA . ILE A 1 280 ? -6.001 3.545 8.451 1.00 83.62 280 ILE A CA 1
ATOM 2405 C C . ILE A 1 280 ? -5.652 2.465 9.470 1.00 83.62 280 ILE A C 1
ATOM 2407 O O . ILE A 1 280 ? -6.341 2.293 10.469 1.00 83.62 280 ILE A O 1
ATOM 2411 N N . MET A 1 281 ? -4.595 1.702 9.209 1.00 84.94 281 MET A N 1
ATOM 2412 C CA . MET A 1 281 ? -4.077 0.755 10.193 1.00 84.94 281 MET A CA 1
ATOM 2413 C C . MET A 1 281 ? -3.232 1.497 11.224 1.00 84.94 281 MET A C 1
ATOM 2415 O O . MET A 1 281 ? -2.235 2.125 10.865 1.00 84.94 281 MET A O 1
ATOM 2419 N N . VAL A 1 282 ? -3.609 1.384 12.492 1.00 82.69 282 VAL A N 1
ATOM 2420 C CA . VAL A 1 282 ? -2.880 1.933 13.632 1.00 82.69 282 VAL A CA 1
ATOM 2421 C C . VAL A 1 282 ? -2.204 0.778 14.356 1.00 82.69 282 VAL A C 1
ATOM 2423 O O . VAL A 1 282 ? -2.865 -0.128 14.856 1.00 82.69 282 VAL A O 1
ATOM 2426 N N . HIS A 1 283 ? -0.874 0.792 14.373 1.00 85.06 283 HIS A N 1
ATOM 2427 C CA . HIS A 1 283 ? -0.069 -0.172 15.117 1.00 85.06 283 HIS A CA 1
ATOM 2428 C C . HIS A 1 283 ? 0.232 0.380 16.514 1.00 85.06 283 HIS A C 1
ATOM 2430 O O . HIS A 1 283 ? 0.478 1.574 16.656 1.00 85.06 283 HIS A O 1
ATOM 2436 N N . GLU A 1 284 ? 0.322 -0.492 17.516 1.00 81.56 284 GLU A N 1
ATOM 2437 C CA . GLU A 1 284 ? 0.772 -0.186 18.888 1.00 81.56 284 GLU A CA 1
ATOM 2438 C C . GLU A 1 284 ? 2.037 0.701 18.963 1.00 81.56 284 GLU A C 1
ATOM 2440 O O . GLU A 1 284 ? 2.112 1.627 19.768 1.00 81.56 284 GLU A O 1
ATOM 2445 N N . LYS A 1 285 ? 3.020 0.485 18.076 1.00 79.56 285 LYS A N 1
ATOM 2446 C CA . LYS A 1 285 ? 4.271 1.264 18.021 1.00 79.56 285 LYS A CA 1
ATOM 2447 C C . LYS A 1 285 ? 4.189 2.498 17.114 1.00 79.56 285 LYS A C 1
ATOM 2449 O O . LYS A 1 285 ? 5.201 3.148 16.873 1.00 79.56 285 LYS A O 1
ATOM 2454 N N . PHE A 1 286 ? 3.013 2.785 16.554 1.00 75.12 286 PHE A N 1
ATOM 2455 C CA . PHE A 1 286 ? 2.788 3.801 15.521 1.00 75.12 286 PHE A CA 1
ATOM 2456 C C . PHE A 1 286 ? 3.716 3.669 14.293 1.00 75.12 286 PHE A C 1
ATOM 2458 O O . PHE A 1 286 ? 4.063 4.667 13.654 1.00 75.12 286 PHE A O 1
ATOM 2465 N N . ASP A 1 287 ? 4.108 2.439 13.932 1.00 78.56 287 ASP A N 1
ATOM 2466 C CA . ASP A 1 287 ? 4.830 2.175 12.683 1.00 78.56 287 ASP A CA 1
ATOM 2467 C C . ASP A 1 287 ? 3.868 2.232 11.487 1.00 78.56 287 ASP A C 1
ATOM 2469 O O . ASP A 1 287 ? 3.043 1.343 11.263 1.00 78.56 287 ASP A O 1
ATO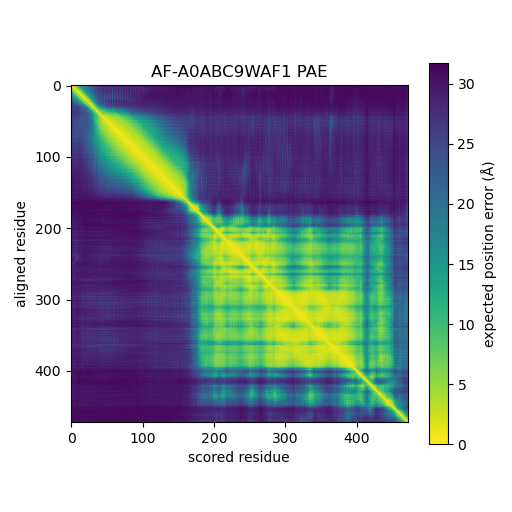M 2473 N N . MET A 1 288 ? 4.006 3.288 10.689 1.00 82.62 288 MET A N 1
ATOM 2474 C CA . MET A 1 288 ? 3.166 3.536 9.517 1.00 82.62 288 MET A CA 1
ATOM 2475 C C . MET A 1 288 ? 3.600 2.741 8.275 1.00 82.62 288 MET A C 1
ATOM 2477 O O . MET A 1 288 ? 2.921 2.801 7.244 1.00 82.62 288 MET A O 1
ATOM 2481 N N . SER A 1 289 ? 4.689 1.962 8.347 1.00 86.31 289 SER A N 1
ATOM 2482 C CA . SER A 1 289 ? 5.171 1.130 7.229 1.00 86.31 289 SER A CA 1
ATOM 2483 C C . SER A 1 289 ? 4.087 0.156 6.746 1.00 86.31 289 SER A C 1
ATOM 2485 O O . SER A 1 289 ? 3.907 -0.047 5.542 1.00 86.31 289 SER A O 1
ATOM 2487 N N . TRP A 1 290 ? 3.315 -0.421 7.676 1.00 86.19 290 TRP A N 1
ATOM 2488 C CA . TRP A 1 290 ? 2.230 -1.351 7.349 1.00 86.19 290 TRP A CA 1
ATOM 2489 C C . TRP A 1 290 ? 1.106 -0.673 6.556 1.00 86.19 290 TRP A C 1
ATOM 2491 O O . TRP A 1 290 ? 0.649 -1.198 5.537 1.00 86.19 290 TRP A O 1
ATOM 2501 N N . GLN A 1 291 ? 0.704 0.531 6.974 1.00 89.38 291 GLN A N 1
ATOM 2502 C CA . GLN A 1 291 ? -0.286 1.327 6.252 1.00 89.38 291 GLN A CA 1
ATOM 2503 C C . GLN A 1 291 ? 0.215 1.699 4.851 1.00 89.38 291 GLN A C 1
ATOM 2505 O O . GLN A 1 291 ? -0.533 1.566 3.879 1.00 89.38 291 GLN A O 1
ATOM 2510 N N . CYS A 1 292 ? 1.492 2.076 4.721 1.00 90.62 292 CYS A N 1
ATOM 2511 C CA . CYS A 1 292 ? 2.112 2.349 3.423 1.00 90.62 292 CYS A CA 1
ATOM 2512 C C . CYS A 1 292 ? 2.024 1.126 2.498 1.00 90.62 292 CYS A C 1
ATOM 2514 O O . CYS A 1 292 ? 1.601 1.246 1.346 1.00 90.62 292 CYS A O 1
ATOM 2516 N N . ALA A 1 293 ? 2.359 -0.066 2.999 1.00 91.62 293 ALA A N 1
ATOM 2517 C CA . ALA A 1 293 ? 2.292 -1.302 2.223 1.00 91.62 293 ALA A CA 1
ATOM 2518 C C . ALA A 1 293 ? 0.865 -1.609 1.734 1.00 91.62 293 ALA A C 1
ATOM 2520 O O . ALA A 1 293 ? 0.672 -1.956 0.564 1.00 91.62 293 ALA A O 1
ATOM 2521 N N . LEU A 1 294 ? -0.145 -1.430 2.590 1.00 91.06 294 LEU A N 1
ATOM 2522 C CA . LEU A 1 294 ? -1.549 -1.637 2.227 1.00 91.06 294 LEU A CA 1
ATOM 2523 C C . LEU A 1 294 ? -2.053 -0.614 1.204 1.00 91.06 294 LEU A C 1
ATOM 2525 O O . LEU A 1 294 ? -2.732 -0.993 0.243 1.00 91.06 294 LEU A O 1
ATOM 2529 N N . ALA A 1 295 ? -1.700 0.662 1.371 1.00 92.62 295 ALA A N 1
ATOM 2530 C CA . ALA A 1 295 ? -2.011 1.721 0.413 1.00 92.62 295 ALA A CA 1
ATOM 2531 C C . ALA A 1 295 ? -1.416 1.400 -0.968 1.00 92.62 295 ALA A C 1
ATOM 2533 O O . ALA A 1 295 ? -2.131 1.374 -1.975 1.00 92.62 295 ALA A O 1
ATOM 2534 N N . VAL A 1 296 ? -0.129 1.033 -1.008 1.00 95.19 296 VAL A N 1
ATOM 2535 C CA . VAL A 1 296 ? 0.579 0.604 -2.225 1.00 95.19 296 VAL A CA 1
ATOM 2536 C C . VAL A 1 296 ? -0.074 -0.628 -2.850 1.00 95.19 296 VAL A C 1
ATOM 2538 O O . VAL A 1 296 ? -0.195 -0.703 -4.076 1.00 95.19 296 VAL A O 1
ATOM 2541 N N . GLN A 1 297 ? -0.504 -1.602 -2.047 1.00 95.50 297 GLN A N 1
ATOM 2542 C CA . GLN A 1 297 ? -1.164 -2.811 -2.539 1.00 95.50 297 GLN A CA 1
ATOM 2543 C C . GLN A 1 297 ? -2.505 -2.487 -3.209 1.00 95.50 297 GLN A C 1
ATOM 2545 O O . GLN A 1 297 ? -2.740 -2.928 -4.339 1.00 95.50 297 GLN A O 1
ATOM 2550 N N . LYS A 1 298 ? -3.365 -1.697 -2.550 1.00 94.94 298 LYS A N 1
ATOM 2551 C CA . LYS A 1 298 ? -4.651 -1.249 -3.110 1.00 94.94 298 LYS A CA 1
ATOM 2552 C C . LYS A 1 298 ? -4.437 -0.466 -4.407 1.00 94.94 298 LYS A C 1
ATOM 2554 O O . LYS A 1 298 ? -5.017 -0.810 -5.438 1.00 94.94 298 LYS A O 1
ATOM 2559 N N . ALA A 1 299 ? -3.532 0.510 -4.383 1.00 96.75 299 ALA A N 1
ATOM 2560 C CA . ALA A 1 299 ? -3.227 1.357 -5.528 1.00 96.75 299 ALA A CA 1
ATOM 2561 C C . ALA A 1 299 ? -2.665 0.551 -6.717 1.00 96.75 299 ALA A C 1
ATOM 2563 O O . ALA A 1 299 ? -3.110 0.722 -7.852 1.00 96.75 299 ALA A O 1
ATOM 2564 N N . ASN A 1 300 ? -1.750 -0.397 -6.478 1.00 97.31 300 ASN A N 1
ATOM 2565 C CA . ASN A 1 300 ? -1.237 -1.281 -7.532 1.00 97.31 300 ASN A CA 1
ATOM 2566 C C . ASN A 1 300 ? -2.306 -2.233 -8.084 1.00 97.31 300 ASN A C 1
ATOM 2568 O O . ASN A 1 300 ? -2.267 -2.554 -9.272 1.00 97.31 300 ASN A O 1
ATOM 2572 N N . CYS A 1 301 ? -3.241 -2.701 -7.252 1.00 97.00 301 CYS A N 1
ATOM 2573 C CA . CYS A 1 301 ? -4.352 -3.534 -7.709 1.00 97.00 301 CYS A CA 1
ATOM 2574 C C . CYS A 1 301 ? -5.207 -2.770 -8.730 1.00 97.00 301 CYS A C 1
ATOM 2576 O O . CYS A 1 301 ? -5.421 -3.253 -9.844 1.00 97.00 301 CYS A O 1
ATOM 2578 N N . ILE A 1 302 ? -5.590 -1.538 -8.388 1.00 97.19 302 ILE A N 1
ATOM 2579 C CA . ILE A 1 302 ? -6.373 -0.644 -9.250 1.00 97.19 302 ILE A CA 1
ATOM 2580 C C . ILE A 1 302 ? -5.589 -0.284 -10.511 1.00 97.19 302 ILE A C 1
ATOM 2582 O O . ILE A 1 302 ? -6.100 -0.434 -11.620 1.00 97.19 302 ILE A O 1
ATOM 2586 N N . LEU A 1 303 ? -4.313 0.083 -10.378 1.00 96.56 303 LEU A N 1
ATOM 2587 C CA . LEU A 1 303 ? -3.446 0.355 -11.524 1.00 96.56 303 LEU A CA 1
ATOM 2588 C C . LEU A 1 303 ? -3.311 -0.872 -12.446 1.00 96.56 303 LEU A C 1
ATOM 2590 O O . LEU A 1 303 ? -3.283 -0.746 -13.671 1.00 96.56 303 LEU A O 1
ATOM 2594 N N . GLY A 1 304 ? -3.271 -2.078 -11.877 1.00 96.81 304 GLY A N 1
ATOM 2595 C CA . GLY A 1 304 ? -3.289 -3.339 -12.616 1.00 96.81 304 GLY A CA 1
ATOM 2596 C C . GLY A 1 304 ? -4.618 -3.611 -13.328 1.00 96.81 304 GLY A C 1
ATOM 2597 O O . GLY A 1 304 ? -4.622 -4.232 -14.395 1.00 96.81 304 GLY A O 1
ATOM 2598 N N . CYS A 1 305 ? -5.741 -3.153 -12.771 1.00 95.94 305 CYS A N 1
ATOM 2599 C CA . CYS A 1 305 ? -7.043 -3.161 -13.438 1.00 95.94 305 CYS A CA 1
ATOM 2600 C C . CYS A 1 305 ? -7.064 -2.173 -14.606 1.00 95.94 305 CYS A C 1
ATOM 2602 O O . CYS A 1 305 ? -7.375 -2.595 -15.715 1.00 95.94 305 CYS A O 1
ATOM 2604 N N . ILE A 1 306 ? -6.615 -0.929 -14.411 1.00 95.56 306 ILE A N 1
ATOM 2605 C CA . ILE A 1 306 ? -6.501 0.084 -15.476 1.00 95.56 306 ILE A CA 1
ATOM 2606 C C . ILE A 1 306 ? -5.633 -0.445 -16.623 1.00 95.56 306 ILE A C 1
ATOM 2608 O O . ILE A 1 306 ? -6.049 -0.460 -17.779 1.00 95.56 306 ILE A O 1
ATOM 2612 N N . LYS A 1 307 ? -4.453 -0.986 -16.304 1.00 95.06 307 LYS A N 1
ATOM 2613 C CA . LYS A 1 307 ? -3.531 -1.544 -17.301 1.00 95.06 307 LYS A CA 1
ATOM 2614 C C . LYS A 1 307 ? -4.146 -2.678 -18.128 1.00 95.06 307 LYS A C 1
ATOM 2616 O O . LYS A 1 307 ? -3.798 -2.825 -19.296 1.00 95.06 307 LYS A O 1
ATOM 2621 N N . ARG A 1 308 ? -5.007 -3.513 -17.540 1.00 96.25 308 ARG A N 1
ATOM 2622 C CA . ARG A 1 308 ? -5.630 -4.653 -18.239 1.00 96.25 308 ARG A CA 1
ATOM 2623 C C . ARG A 1 308 ? -6.934 -4.288 -18.945 1.00 96.25 308 ARG A C 1
ATOM 2625 O O . ARG A 1 308 ? -7.207 -4.875 -19.983 1.00 96.25 308 ARG A O 1
ATOM 2632 N N . GLY A 1 309 ? -7.724 -3.390 -18.363 1.00 94.38 309 GLY A N 1
ATOM 2633 C CA . GLY A 1 309 ? -9.070 -3.049 -18.823 1.00 94.38 309 GLY A CA 1
ATOM 2634 C C . GLY A 1 309 ? -9.108 -1.897 -19.820 1.00 94.38 309 GLY A C 1
ATOM 2635 O O . GLY A 1 309 ? -9.937 -1.906 -20.719 1.00 94.38 309 GLY A O 1
ATOM 2636 N N . VAL A 1 310 ? -8.192 -0.935 -19.709 1.00 94.00 310 VAL A N 1
ATOM 2637 C CA . VAL A 1 310 ? -8.120 0.203 -20.631 1.00 94.00 310 VAL A CA 1
ATOM 2638 C C . VAL A 1 310 ? -7.142 -0.142 -21.742 1.00 94.00 310 VAL A C 1
ATOM 2640 O O . VAL A 1 310 ? -5.978 -0.441 -21.466 1.00 94.00 310 VAL A O 1
ATOM 2643 N N . THR A 1 311 ? -7.602 -0.130 -22.991 1.00 92.50 311 THR A N 1
ATOM 2644 C CA . THR A 1 311 ? -6.766 -0.368 -24.179 1.00 92.50 311 THR A CA 1
ATOM 2645 C C . THR A 1 311 ? -5.968 0.874 -24.556 1.00 92.50 311 THR A C 1
ATOM 2647 O O . THR A 1 311 ? -4.781 0.764 -24.862 1.00 92.50 311 THR A O 1
ATOM 2650 N N . SER A 1 312 ? -6.598 2.050 -24.465 1.00 94.00 312 SER A N 1
ATOM 2651 C CA . SER A 1 312 ? -5.947 3.335 -24.715 1.00 94.00 312 SER A CA 1
ATOM 2652 C C . SER A 1 312 ? -4.787 3.583 -23.744 1.00 94.00 312 SER A C 1
ATOM 2654 O O . SER A 1 312 ? -4.820 3.213 -22.564 1.00 94.00 312 SER A O 1
ATOM 2656 N N . ARG A 1 313 ? -3.731 4.204 -24.271 1.00 94.25 313 ARG A N 1
ATOM 2657 C CA . ARG A 1 313 ? -2.545 4.650 -23.524 1.00 94.25 313 ARG A CA 1
ATOM 2658 C C . ARG A 1 313 ? -2.336 6.156 -23.631 1.00 94.25 313 ARG A C 1
ATOM 2660 O O . ARG A 1 313 ? -1.285 6.643 -23.238 1.00 94.25 313 ARG A O 1
ATOM 2667 N N . LEU A 1 314 ? -3.319 6.882 -24.152 1.00 93.69 314 LEU A N 1
ATOM 2668 C CA . LEU A 1 314 ? -3.258 8.333 -24.271 1.00 93.69 314 LEU A CA 1
ATOM 2669 C C . LEU A 1 314 ? -3.186 8.997 -22.891 1.00 93.69 314 LEU A C 1
ATOM 2671 O O . LEU A 1 314 ? -3.761 8.499 -21.914 1.00 93.69 314 LEU A O 1
ATOM 2675 N N . ARG A 1 315 ? -2.468 10.120 -22.819 1.00 93.88 315 ARG A N 1
ATOM 2676 C CA . ARG A 1 315 ? -2.285 10.926 -21.604 1.00 93.88 315 ARG A CA 1
ATOM 2677 C C . ARG A 1 315 ? -3.633 11.333 -21.015 1.00 93.88 315 ARG A C 1
ATOM 2679 O O . ARG A 1 315 ? -3.838 11.202 -19.811 1.00 93.88 315 ARG A O 1
ATOM 2686 N N . GLU A 1 316 ? -4.547 11.739 -21.882 1.00 93.19 316 GLU A N 1
ATOM 2687 C CA . GLU A 1 316 ? -5.889 12.247 -21.598 1.00 93.19 316 GLU A CA 1
ATOM 2688 C C . GLU A 1 316 ? -6.788 11.173 -20.977 1.00 93.19 316 GLU A C 1
ATOM 2690 O O . GLU A 1 316 ? -7.767 11.490 -20.319 1.00 93.19 316 GLU A O 1
ATOM 2695 N N . VAL A 1 317 ? -6.438 9.893 -21.139 1.00 94.62 317 VAL A N 1
ATOM 2696 C CA . VAL A 1 317 ? -7.180 8.768 -20.557 1.00 94.62 317 VAL A CA 1
ATOM 2697 C C . VAL A 1 317 ? -6.496 8.258 -19.292 1.00 94.62 317 VAL A C 1
ATOM 2699 O O . VAL A 1 317 ? -7.137 8.053 -18.263 1.00 94.62 317 VAL A O 1
ATOM 2702 N N . ILE A 1 318 ? -5.179 8.039 -19.338 1.00 95.00 318 ILE A N 1
ATOM 2703 C CA . ILE A 1 318 ? -4.450 7.425 -18.221 1.00 95.00 318 ILE A CA 1
ATOM 2704 C C . ILE A 1 318 ? -4.309 8.389 -17.038 1.00 95.00 318 ILE A C 1
ATOM 2706 O O . ILE A 1 318 ? -4.431 7.946 -15.892 1.00 95.00 318 ILE A O 1
ATOM 2710 N N . LEU A 1 319 ? -4.071 9.684 -17.282 1.00 94.50 319 LEU A N 1
ATOM 2711 C CA . LEU A 1 319 ? -3.884 10.652 -16.199 1.00 94.50 319 LEU A CA 1
ATOM 2712 C C . LEU A 1 319 ? -5.147 10.847 -15.350 1.00 94.50 319 LEU A C 1
ATOM 2714 O O . LEU A 1 319 ? -5.016 10.738 -14.127 1.00 94.50 319 LEU A O 1
ATOM 2718 N N . PRO A 1 320 ? -6.355 11.060 -15.916 1.00 95.69 320 PRO A N 1
ATOM 2719 C CA . PRO A 1 320 ? -7.561 11.170 -15.099 1.00 95.69 320 PRO A CA 1
ATOM 2720 C C . PRO A 1 320 ? -7.837 9.903 -14.291 1.00 95.69 320 PRO A C 1
ATOM 2722 O O . PRO A 1 320 ? -8.129 9.991 -13.103 1.00 95.69 320 PRO A O 1
ATOM 2725 N N . LEU A 1 321 ? -7.651 8.714 -14.875 1.00 95.69 321 LEU A N 1
ATOM 2726 C CA . LEU A 1 321 ? -7.844 7.444 -14.163 1.00 95.69 321 LEU A CA 1
ATOM 2727 C C . LEU A 1 321 ? -6.849 7.249 -13.013 1.00 95.69 321 LEU A C 1
ATOM 2729 O O . LEU A 1 321 ? -7.216 6.761 -11.945 1.00 95.69 321 LEU A O 1
ATOM 2733 N N . TYR A 1 322 ? -5.586 7.637 -13.208 1.00 95.31 322 TYR A N 1
ATOM 2734 C CA . TYR A 1 322 ? -4.603 7.632 -12.127 1.00 95.31 322 TYR A CA 1
ATOM 2735 C C . TYR A 1 322 ? -5.013 8.596 -11.008 1.00 95.31 322 TYR A C 1
ATOM 2737 O O . TYR A 1 322 ? -5.026 8.207 -9.841 1.00 95.31 322 TYR A O 1
ATOM 2745 N N . SER A 1 323 ? -5.365 9.833 -11.357 1.00 93.38 323 SER A N 1
ATOM 2746 C CA . SER A 1 323 ? -5.713 10.879 -10.392 1.00 93.38 323 SER A CA 1
ATOM 2747 C C . SER A 1 323 ? -6.990 10.580 -9.608 1.00 93.38 323 SER A C 1
ATOM 2749 O O . SER A 1 323 ? -7.038 10.892 -8.426 1.00 93.38 323 SER A O 1
ATOM 2751 N N . THR A 1 324 ? -7.986 9.949 -10.229 1.00 94.88 324 THR A N 1
ATOM 2752 C CA . THR A 1 324 ? -9.296 9.677 -9.609 1.00 94.88 324 THR A CA 1
ATOM 2753 C C . THR A 1 324 ? -9.343 8.358 -8.847 1.00 94.88 324 THR A C 1
ATOM 2755 O O . THR A 1 324 ? -9.976 8.286 -7.801 1.00 94.88 324 THR A O 1
ATOM 2758 N N . LEU A 1 325 ? -8.678 7.304 -9.334 1.00 94.81 325 LEU A N 1
ATOM 2759 C CA . LEU A 1 325 ? -8.827 5.960 -8.760 1.00 94.81 325 LEU A CA 1
ATOM 2760 C C . LEU A 1 325 ? -7.598 5.483 -7.988 1.00 94.81 325 LEU A C 1
ATOM 2762 O O . LEU A 1 325 ? -7.727 4.691 -7.061 1.00 94.81 325 LEU A O 1
ATOM 2766 N N . VAL A 1 326 ? -6.393 5.900 -8.380 1.00 96.06 326 VAL A N 1
ATOM 2767 C CA . VAL A 1 326 ? -5.145 5.384 -7.787 1.00 96.06 326 VAL A CA 1
ATOM 2768 C C . VAL A 1 326 ? -4.599 6.351 -6.744 1.00 96.06 326 VAL A C 1
ATOM 2770 O O . VAL A 1 326 ? -4.282 5.939 -5.630 1.00 96.06 326 VAL A O 1
ATOM 2773 N N . ARG A 1 327 ? -4.501 7.636 -7.098 1.00 93.94 327 ARG A N 1
ATOM 2774 C CA . ARG A 1 327 ? -3.903 8.684 -6.267 1.00 93.94 327 ARG A CA 1
ATOM 2775 C C . ARG A 1 327 ? -4.599 8.874 -4.914 1.00 93.94 327 ARG A C 1
ATOM 2777 O O . ARG A 1 327 ? -3.865 8.994 -3.934 1.00 93.94 327 ARG A O 1
ATOM 2784 N N . PRO A 1 328 ? -5.941 8.813 -4.788 1.00 92.75 328 PRO A N 1
ATOM 2785 C CA . PRO A 1 328 ? -6.585 9.000 -3.490 1.00 92.75 328 PRO A CA 1
ATOM 2786 C C . PRO A 1 328 ? -6.129 7.970 -2.458 1.00 92.75 328 PRO A C 1
ATOM 2788 O O . PRO A 1 328 ? -5.915 8.316 -1.308 1.00 92.75 328 PRO A O 1
ATOM 2791 N N . HIS A 1 329 ? -5.850 6.727 -2.860 1.00 91.69 329 HIS A N 1
ATOM 2792 C CA . HIS A 1 329 ? -5.329 5.715 -1.935 1.00 91.69 329 HIS A CA 1
ATOM 2793 C C . HIS A 1 329 ? -3.898 5.982 -1.448 1.00 91.69 329 HIS A C 1
ATOM 2795 O O . HIS A 1 329 ? -3.491 5.392 -0.452 1.00 91.69 329 HIS A O 1
ATOM 2801 N N . LEU A 1 330 ? -3.135 6.826 -2.148 1.00 91.25 330 LEU A N 1
ATOM 2802 C CA . LEU A 1 330 ? -1.773 7.215 -1.774 1.00 91.25 330 LEU A CA 1
ATOM 2803 C C . LEU A 1 330 ? -1.735 8.521 -0.965 1.00 91.25 330 LEU A C 1
ATOM 2805 O O . LEU A 1 330 ? -0.770 8.745 -0.240 1.00 91.25 330 LEU A O 1
ATOM 2809 N N . GLU A 1 331 ? -2.748 9.382 -1.118 1.00 88.44 331 GLU A N 1
ATOM 2810 C CA . GLU A 1 331 ? -2.808 10.724 -0.513 1.00 88.44 331 GLU A CA 1
ATOM 2811 C C . GLU A 1 331 ? -3.838 10.836 0.636 1.00 88.44 331 GLU A C 1
ATOM 2813 O O . GLU A 1 331 ? -3.738 11.750 1.453 1.00 88.44 331 GLU A O 1
ATOM 2818 N N . TYR A 1 332 ? -4.809 9.921 0.742 1.00 85.94 332 TYR A N 1
ATOM 2819 C CA . TYR A 1 332 ? -5.871 9.980 1.754 1.00 85.94 332 TYR A CA 1
ATOM 2820 C C . TYR A 1 332 ? -5.316 9.948 3.182 1.00 85.94 332 TYR A C 1
ATOM 2822 O O . TYR A 1 332 ? -4.564 9.041 3.541 1.00 85.94 332 TYR A O 1
ATOM 2830 N N . CYS A 1 333 ? -5.722 10.930 3.996 1.00 79.12 333 CYS A N 1
ATOM 2831 C CA . CYS A 1 333 ? -5.318 11.109 5.395 1.00 79.12 333 CYS A CA 1
ATOM 2832 C C . CYS A 1 333 ? -3.801 11.045 5.630 1.00 79.12 333 CYS A C 1
ATOM 2834 O O . CYS A 1 333 ? -3.351 10.587 6.682 1.00 79.12 333 CYS A O 1
ATOM 2836 N N . VAL A 1 334 ? -2.996 11.490 4.663 1.00 77.31 334 VAL A N 1
ATOM 2837 C CA . VAL A 1 334 ? -1.533 11.416 4.761 1.00 77.31 334 VAL A CA 1
ATOM 2838 C C . VAL A 1 334 ? -0.960 12.260 5.900 1.00 77.31 334 VAL A C 1
ATOM 2840 O O . VAL A 1 334 ? 0.111 11.945 6.411 1.00 77.31 334 VAL A O 1
ATOM 2843 N N . GLN A 1 335 ? -1.703 13.264 6.365 1.00 76.56 335 GLN A N 1
ATOM 2844 C CA . GLN A 1 335 ? -1.378 14.019 7.571 1.00 76.56 335 GLN A CA 1
ATOM 2845 C C . GLN A 1 335 ? -1.308 13.087 8.798 1.00 76.56 335 GLN A C 1
ATOM 2847 O O . GLN A 1 335 ? -0.472 13.269 9.677 1.00 76.56 335 GLN A O 1
ATOM 2852 N N . LEU A 1 336 ? -2.139 12.041 8.852 1.00 73.94 336 LEU A N 1
ATOM 2853 C CA . LEU A 1 336 ? -2.197 11.132 9.998 1.00 73.94 336 LEU A CA 1
ATOM 2854 C C . LEU A 1 336 ? -1.108 10.049 9.964 1.00 73.94 336 LEU A C 1
ATOM 2856 O O . LEU A 1 336 ? -0.463 9.801 10.979 1.00 73.94 336 LEU A O 1
ATOM 2860 N N . TRP A 1 337 ? -0.893 9.401 8.815 1.00 79.88 337 TRP A N 1
ATOM 2861 C CA . TRP A 1 337 ? 0.011 8.242 8.697 1.00 79.88 337 TRP A CA 1
ATOM 2862 C C . TRP A 1 337 ? 1.272 8.507 7.867 1.00 79.88 337 TRP A C 1
ATOM 2864 O O . TRP A 1 337 ? 1.987 7.565 7.533 1.00 79.88 337 TRP A O 1
ATOM 2874 N N . GLY A 1 338 ? 1.554 9.764 7.511 1.00 78.00 338 GLY A N 1
ATOM 2875 C CA . GLY A 1 338 ? 2.585 10.127 6.538 1.00 78.00 338 GLY A CA 1
ATOM 2876 C C . GLY A 1 338 ? 3.901 9.351 6.718 1.00 78.00 338 GLY A C 1
ATOM 2877 O O . GLY A 1 338 ? 4.425 9.301 7.838 1.00 78.00 338 GLY A O 1
ATOM 2878 N N . PRO A 1 339 ? 4.449 8.757 5.637 1.00 82.50 339 PRO A N 1
ATOM 2879 C CA . PRO A 1 339 ? 5.565 7.814 5.701 1.00 82.50 339 PRO A CA 1
ATOM 2880 C C . PRO A 1 339 ? 6.754 8.399 6.467 1.00 82.50 339 PRO A C 1
ATOM 2882 O O . PRO A 1 339 ? 7.133 9.557 6.277 1.00 82.50 339 PRO A O 1
ATOM 2885 N N . GLN A 1 340 ? 7.334 7.593 7.356 1.00 79.31 340 GLN A N 1
ATOM 2886 C CA . GLN A 1 340 ? 8.437 8.015 8.223 1.00 79.31 340 GLN A CA 1
ATOM 2887 C C . GLN A 1 340 ? 9.803 7.602 7.681 1.00 79.31 340 GLN A C 1
ATOM 2889 O O . GLN A 1 340 ? 10.804 8.260 7.962 1.00 79.31 340 GLN A O 1
ATOM 2894 N N . TYR A 1 341 ? 9.851 6.500 6.934 1.00 83.94 341 TYR A N 1
ATOM 2895 C CA . TYR A 1 341 ? 11.083 5.942 6.408 1.00 83.94 341 TYR A CA 1
ATOM 2896 C C . TYR A 1 341 ? 11.197 6.202 4.908 1.00 83.94 341 TYR A C 1
ATOM 2898 O O . TYR A 1 341 ? 10.222 6.109 4.159 1.00 83.94 341 TYR A O 1
ATOM 2906 N N . LYS A 1 342 ? 12.427 6.449 4.445 1.00 87.56 342 LYS A N 1
ATOM 2907 C CA . LYS A 1 342 ? 12.724 6.648 3.020 1.00 87.56 342 LYS A CA 1
ATOM 2908 C C . LYS A 1 342 ? 12.264 5.472 2.154 1.00 87.56 342 LYS A C 1
ATOM 2910 O O . LYS A 1 342 ? 11.689 5.691 1.093 1.00 87.56 342 LYS A O 1
ATOM 2915 N N . LYS A 1 343 ? 12.411 4.241 2.660 1.00 91.19 343 LYS A N 1
ATOM 2916 C CA . LYS A 1 343 ? 11.912 3.017 2.010 1.00 91.19 343 LYS A CA 1
ATOM 2917 C C . LYS A 1 343 ? 10.409 3.095 1.688 1.00 91.19 343 LYS A C 1
ATOM 2919 O O . LYS A 1 343 ? 10.002 2.707 0.599 1.00 91.19 343 LYS A O 1
ATOM 2924 N N . ASP A 1 344 ? 9.590 3.643 2.587 1.00 90.75 344 ASP A N 1
ATOM 2925 C CA . ASP A 1 344 ? 8.134 3.693 2.408 1.00 90.75 344 ASP A CA 1
ATOM 2926 C C . ASP A 1 344 ? 7.735 4.805 1.439 1.00 90.75 344 ASP A C 1
ATOM 2928 O O . ASP A 1 344 ? 6.846 4.624 0.605 1.00 90.75 344 ASP A O 1
ATOM 2932 N N . MET A 1 345 ? 8.445 5.936 1.493 1.00 90.94 345 MET A N 1
ATOM 2933 C CA . MET A 1 345 ? 8.296 7.011 0.512 1.00 90.94 345 MET A CA 1
ATOM 2934 C C . MET A 1 345 ? 8.606 6.513 -0.902 1.00 90.94 345 MET A C 1
ATOM 2936 O O . MET A 1 345 ? 7.828 6.759 -1.823 1.00 90.94 345 MET A O 1
ATOM 2940 N N . GLU A 1 346 ? 9.693 5.756 -1.067 1.00 93.25 346 GLU A N 1
ATOM 2941 C CA . GLU A 1 346 ? 10.071 5.148 -2.345 1.00 93.25 346 GLU A CA 1
ATOM 2942 C C . GLU A 1 346 ? 9.048 4.106 -2.824 1.00 93.25 346 GLU A C 1
ATOM 2944 O O . GLU A 1 346 ? 8.740 4.059 -4.019 1.00 93.25 346 GLU A O 1
ATOM 2949 N N . LEU A 1 347 ? 8.475 3.306 -1.916 1.00 93.88 347 LEU A N 1
ATOM 2950 C CA . LEU A 1 347 ? 7.419 2.338 -2.242 1.00 93.88 347 LEU A CA 1
ATOM 2951 C C . LEU A 1 347 ? 6.152 3.019 -2.776 1.00 93.88 347 LEU A C 1
ATOM 2953 O O . LEU A 1 347 ? 5.588 2.567 -3.778 1.00 93.88 347 LEU A O 1
ATOM 2957 N N . LEU A 1 348 ? 5.722 4.117 -2.150 1.00 94.31 348 LEU A N 1
ATOM 2958 C CA . LEU A 1 348 ? 4.596 4.926 -2.628 1.00 94.31 348 LEU A CA 1
ATOM 2959 C C . LEU A 1 348 ? 4.915 5.552 -3.991 1.00 94.31 348 LEU A C 1
ATOM 2961 O O . LEU A 1 348 ? 4.134 5.423 -4.937 1.00 94.31 348 LEU A O 1
ATOM 2965 N N . GLU A 1 349 ? 6.100 6.151 -4.130 1.00 95.88 349 GLU A N 1
ATOM 2966 C CA . GLU A 1 349 ? 6.561 6.778 -5.374 1.00 95.88 349 GLU A CA 1
ATOM 2967 C C . GLU A 1 349 ? 6.638 5.774 -6.533 1.00 95.88 349 GLU A C 1
ATOM 2969 O O . GLU A 1 349 ? 6.377 6.103 -7.696 1.00 95.88 349 GLU A O 1
ATOM 2974 N N . GLN A 1 350 ? 6.937 4.508 -6.234 1.00 96.25 350 GLN A N 1
ATOM 2975 C CA . GLN A 1 350 ? 6.976 3.444 -7.228 1.00 96.25 350 GLN A CA 1
ATOM 2976 C C . GLN A 1 350 ? 5.622 3.242 -7.924 1.00 96.25 350 GLN A C 1
ATOM 2978 O O . GLN A 1 350 ? 5.594 2.882 -9.107 1.00 96.25 350 GLN A O 1
ATOM 2983 N N . VAL A 1 351 ? 4.504 3.495 -7.238 1.00 96.81 351 VAL A N 1
ATOM 2984 C CA . VAL A 1 351 ? 3.166 3.421 -7.841 1.00 96.81 351 VAL A CA 1
ATOM 2985 C C . VAL A 1 351 ? 3.006 4.505 -8.903 1.00 96.81 351 VAL A C 1
ATOM 2987 O O . VAL A 1 351 ? 2.640 4.189 -10.039 1.00 96.81 351 VAL A O 1
ATOM 2990 N N . GLN A 1 352 ? 3.379 5.751 -8.592 1.00 96.44 352 GLN A N 1
ATOM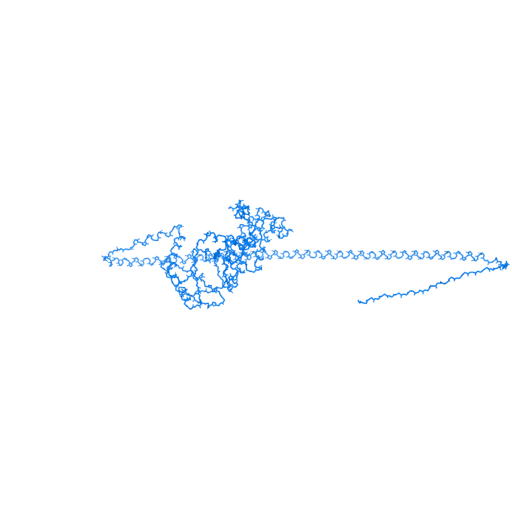 2991 C CA . GLN A 1 352 ? 3.351 6.842 -9.567 1.00 96.44 352 GLN A CA 1
ATOM 2992 C C . GLN A 1 352 ? 4.310 6.574 -10.733 1.00 96.44 352 GLN A C 1
ATOM 2994 O O . GLN A 1 352 ? 3.927 6.728 -11.889 1.00 96.44 352 GLN A O 1
ATOM 2999 N N . ARG A 1 353 ? 5.525 6.075 -10.466 1.00 96.25 353 ARG A N 1
ATOM 3000 C CA . ARG A 1 353 ? 6.496 5.677 -11.509 1.00 96.25 353 ARG A CA 1
ATOM 3001 C C . ARG A 1 353 ? 5.934 4.641 -12.479 1.00 96.25 353 ARG A C 1
ATOM 3003 O O . ARG A 1 353 ? 6.268 4.673 -13.666 1.00 96.25 353 ARG A O 1
ATOM 3010 N N . ARG A 1 354 ? 5.130 3.695 -11.985 1.00 95.31 354 ARG A N 1
ATOM 3011 C CA . ARG A 1 354 ? 4.456 2.682 -12.813 1.00 95.31 354 ARG A CA 1
ATOM 3012 C C . ARG A 1 354 ? 3.298 3.285 -13.599 1.00 95.31 354 ARG A C 1
ATOM 3014 O O . ARG A 1 354 ? 3.149 2.938 -14.767 1.00 95.31 354 ARG A O 1
ATOM 3021 N N . ALA A 1 355 ? 2.525 4.178 -12.985 1.00 95.06 355 ALA A N 1
ATOM 3022 C CA . ALA A 1 355 ? 1.414 4.862 -13.638 1.00 95.06 355 ALA A CA 1
ATOM 3023 C C . ALA A 1 355 ? 1.894 5.759 -14.785 1.00 95.06 355 ALA A C 1
ATOM 3025 O O . ALA A 1 355 ? 1.416 5.615 -15.903 1.00 95.06 355 ALA A O 1
ATOM 3026 N N . THR A 1 356 ? 2.921 6.584 -14.570 1.00 95.75 356 THR A N 1
ATOM 3027 C CA . THR A 1 356 ? 3.473 7.440 -15.633 1.00 95.75 356 THR A CA 1
ATOM 3028 C C . THR A 1 356 ? 4.143 6.644 -16.749 1.00 95.75 356 THR A C 1
ATOM 3030 O O . THR A 1 356 ? 4.210 7.111 -17.877 1.00 95.75 356 THR A O 1
ATOM 3033 N N . LYS A 1 357 ? 4.630 5.422 -16.471 1.00 94.94 357 LYS A N 1
ATOM 3034 C CA . LYS A 1 357 ? 5.153 4.518 -17.514 1.00 94.94 357 LYS A CA 1
ATOM 3035 C C . LYS A 1 357 ? 4.047 3.900 -18.366 1.00 94.94 357 LYS A C 1
ATOM 3037 O O . LYS A 1 357 ? 4.324 3.415 -19.454 1.00 94.94 357 LYS A O 1
ATOM 3042 N N . LEU A 1 358 ? 2.829 3.818 -17.831 1.00 93.62 358 LEU A N 1
ATOM 3043 C CA . LEU A 1 358 ? 1.692 3.250 -18.546 1.00 93.62 358 LEU A CA 1
ATOM 3044 C C . LEU A 1 358 ? 1.214 4.184 -19.663 1.00 93.62 358 LEU A C 1
ATOM 3046 O O . LEU A 1 358 ? 0.652 3.701 -20.640 1.00 93.62 358 LEU A O 1
ATOM 3050 N N . THR A 1 359 ? 1.437 5.489 -19.526 1.00 93.19 359 THR A N 1
ATOM 3051 C CA . THR A 1 359 ? 1.124 6.468 -20.566 1.00 93.19 359 THR A CA 1
ATOM 3052 C C . THR A 1 359 ? 2.027 6.263 -21.787 1.00 93.19 359 THR A C 1
ATOM 3054 O O . THR A 1 359 ? 3.243 6.113 -21.664 1.00 93.19 359 THR A O 1
ATOM 3057 N N . GLY A 1 360 ? 1.427 6.236 -22.975 1.00 92.50 360 GLY A N 1
ATOM 3058 C CA . GLY A 1 360 ? 2.119 6.091 -24.252 1.00 92.50 360 GLY A CA 1
ATOM 3059 C C . GLY A 1 360 ? 3.101 7.238 -24.487 1.00 92.50 360 GLY A C 1
ATOM 3060 O O . GLY A 1 360 ? 2.900 8.344 -23.998 1.00 92.50 360 GLY A O 1
ATOM 3061 N N . GLY A 1 361 ? 4.203 6.956 -25.182 1.00 90.00 361 GLY A N 1
ATOM 3062 C CA . GLY A 1 361 ? 5.273 7.934 -25.421 1.00 90.00 361 GLY A CA 1
ATOM 3063 C C . GLY A 1 361 ? 6.212 8.160 -24.230 1.00 90.00 361 GLY A C 1
ATOM 3064 O O . GLY A 1 361 ? 7.327 8.619 -24.424 1.00 90.00 361 GLY A O 1
ATOM 3065 N N . MET A 1 362 ? 5.844 7.741 -23.016 1.00 93.31 362 MET A N 1
ATOM 3066 C CA . MET A 1 362 ? 6.639 7.996 -21.806 1.00 93.31 362 MET A CA 1
ATOM 3067 C C . MET A 1 362 ? 7.705 6.924 -21.517 1.00 93.31 362 MET A C 1
ATOM 3069 O O . MET A 1 362 ? 8.506 7.070 -20.601 1.00 93.31 362 MET A O 1
ATOM 3073 N N . GLU A 1 363 ? 7.727 5.805 -22.245 1.00 87.56 363 GLU A N 1
ATOM 3074 C CA . GLU A 1 363 ? 8.488 4.603 -21.859 1.00 87.56 363 GLU A CA 1
ATOM 3075 C C . GLU A 1 363 ? 10.012 4.787 -21.789 1.00 87.56 363 GLU A C 1
ATOM 3077 O O . GLU A 1 363 ? 10.665 4.108 -20.989 1.00 87.56 363 GLU A O 1
ATOM 3082 N N . HIS A 1 364 ? 10.547 5.668 -22.637 1.00 89.56 364 HIS A N 1
ATOM 3083 C CA . HIS A 1 364 ? 11.979 5.916 -22.824 1.00 89.56 364 HIS A CA 1
ATOM 3084 C C . HIS A 1 364 ? 12.501 7.094 -21.992 1.00 89.56 364 HIS A C 1
ATOM 3086 O O . HIS A 1 364 ? 13.708 7.223 -21.807 1.00 89.56 364 HIS A O 1
ATOM 3092 N N . LEU A 1 365 ? 11.598 7.926 -21.475 1.00 94.88 365 LEU A N 1
ATOM 3093 C CA . LEU A 1 365 ? 11.932 9.102 -20.688 1.00 94.88 365 LEU A CA 1
ATOM 3094 C C . LEU A 1 365 ? 12.340 8.719 -19.259 1.00 94.88 365 LEU A C 1
ATOM 3096 O O . LEU A 1 365 ? 11.841 7.741 -18.678 1.00 94.88 365 LEU A O 1
ATOM 3100 N N . SER A 1 366 ? 13.224 9.520 -18.656 1.00 95.75 366 SER A N 1
ATOM 3101 C CA . SER A 1 366 ? 13.552 9.365 -17.239 1.00 95.75 366 SER A CA 1
ATOM 3102 C C . SER A 1 366 ? 12.314 9.639 -16.372 1.00 95.75 366 SER A C 1
ATOM 3104 O O . SER A 1 366 ? 11.276 10.109 -16.842 1.00 95.75 366 SER A O 1
ATOM 3106 N N . TYR A 1 367 ? 12.354 9.286 -15.085 1.00 95.31 367 TYR A N 1
ATOM 3107 C CA . TYR A 1 367 ? 11.192 9.551 -14.232 1.00 95.31 367 TYR A CA 1
ATOM 3108 C C . TYR A 1 367 ? 10.896 11.048 -14.096 1.00 95.31 367 TYR A C 1
ATOM 3110 O O . TYR A 1 367 ? 9.733 11.435 -14.145 1.00 95.31 367 TYR A O 1
ATOM 3118 N N . GLU A 1 368 ? 11.934 11.866 -13.970 1.00 94.81 368 GLU A N 1
ATOM 3119 C CA . GLU A 1 368 ? 11.797 13.311 -13.815 1.00 94.81 368 GLU A CA 1
ATOM 3120 C C . GLU A 1 368 ? 11.247 13.960 -15.086 1.00 94.81 368 GLU A C 1
ATOM 3122 O O . GLU A 1 368 ? 10.337 14.782 -15.004 1.00 94.81 368 GLU A O 1
ATOM 3127 N N . ASP A 1 369 ? 11.713 13.526 -16.260 1.00 95.75 369 ASP A N 1
ATOM 3128 C CA . ASP A 1 369 ? 11.217 14.030 -17.547 1.00 95.75 369 ASP A CA 1
ATOM 3129 C C . ASP A 1 369 ? 9.745 13.664 -17.745 1.00 95.75 369 ASP A C 1
ATOM 3131 O O . ASP A 1 369 ? 8.945 14.509 -18.134 1.00 95.75 369 ASP A O 1
ATOM 3135 N N . ARG A 1 370 ? 9.353 12.431 -17.385 1.00 96.25 370 ARG A N 1
ATOM 3136 C CA . ARG A 1 370 ? 7.943 12.013 -17.419 1.00 96.25 370 ARG A CA 1
ATOM 3137 C C . ARG A 1 370 ? 7.057 12.878 -16.535 1.00 96.25 370 ARG A C 1
ATOM 3139 O O . ARG A 1 370 ? 5.909 13.117 -16.889 1.00 96.25 370 ARG A O 1
ATOM 3146 N N . LEU A 1 371 ? 7.543 13.296 -15.367 1.00 95.06 371 LEU A N 1
ATOM 3147 C CA . LEU A 1 371 ? 6.783 14.179 -14.485 1.00 95.06 371 LEU A CA 1
ATOM 3148 C C . LEU A 1 371 ? 6.593 15.563 -15.111 1.00 95.06 371 LEU A C 1
ATOM 3150 O O . LEU A 1 371 ? 5.481 16.081 -15.063 1.00 95.06 371 LEU A O 1
ATOM 3154 N N . ARG A 1 372 ? 7.637 16.122 -15.740 1.00 95.00 372 ARG A N 1
ATOM 3155 C CA . ARG A 1 372 ? 7.545 17.411 -16.446 1.00 95.00 372 ARG A CA 1
ATOM 3156 C C . ARG A 1 372 ? 6.584 17.340 -17.632 1.00 95.00 372 ARG A C 1
ATOM 3158 O O . ARG A 1 372 ? 5.678 18.158 -17.711 1.00 95.00 372 ARG A O 1
ATOM 3165 N N . GLU A 1 373 ? 6.715 16.317 -18.472 1.00 93.38 373 GLU A N 1
ATOM 3166 C CA . GLU A 1 373 ? 5.882 16.123 -19.667 1.00 93.38 373 GLU A CA 1
ATOM 3167 C C . GLU A 1 373 ? 4.397 15.907 -19.326 1.00 93.38 373 GLU A C 1
ATOM 3169 O O . GLU A 1 373 ? 3.495 16.402 -20.001 1.00 93.38 373 GLU A O 1
ATOM 3174 N N . LEU A 1 374 ? 4.122 15.178 -18.239 1.00 92.81 374 LEU A N 1
ATOM 3175 C CA . LEU A 1 374 ? 2.759 14.912 -17.775 1.00 92.81 374 LEU A CA 1
ATOM 3176 C C . LEU A 1 374 ? 2.193 16.020 -16.872 1.00 92.81 374 LEU A C 1
ATOM 3178 O O . LEU A 1 374 ? 1.038 15.910 -16.461 1.00 92.81 374 LEU A O 1
ATOM 3182 N N . GLY A 1 375 ? 2.977 17.050 -16.533 1.00 93.00 375 GLY A N 1
ATOM 3183 C CA . GLY A 1 375 ? 2.567 18.114 -15.611 1.00 93.00 375 GLY A CA 1
ATOM 3184 C C . GLY A 1 375 ? 2.254 17.609 -14.197 1.00 93.00 375 GLY A C 1
ATOM 3185 O O . GLY A 1 375 ? 1.304 18.063 -13.563 1.00 93.00 375 GLY A O 1
ATOM 3186 N N . LEU A 1 376 ? 3.004 16.618 -13.705 1.00 92.88 376 LEU A N 1
ATOM 3187 C CA . LEU A 1 376 ? 2.790 15.998 -12.397 1.00 92.88 376 LEU A CA 1
ATOM 3188 C C . LEU A 1 376 ? 3.894 16.367 -11.405 1.00 92.88 376 LEU A C 1
ATOM 3190 O O . LEU A 1 376 ? 5.080 16.252 -11.700 1.00 92.88 376 LEU A O 1
ATOM 3194 N N . PHE A 1 377 ? 3.512 16.679 -10.168 1.00 92.69 377 PHE A N 1
ATOM 3195 C CA . PHE A 1 377 ? 4.449 16.685 -9.044 1.00 92.69 377 PHE A CA 1
ATOM 3196 C C . PHE A 1 377 ? 4.745 15.258 -8.567 1.00 92.69 377 PHE A C 1
ATOM 3198 O O . PHE A 1 377 ? 3.901 14.367 -8.685 1.00 92.69 377 PHE A O 1
ATOM 3205 N N . ASN A 1 378 ? 5.932 15.046 -7.995 1.00 92.50 378 ASN A N 1
ATOM 3206 C CA . ASN A 1 378 ? 6.228 13.825 -7.240 1.00 92.50 378 ASN A CA 1
ATOM 3207 C C . ASN A 1 378 ? 5.317 13.729 -5.996 1.00 92.50 378 ASN A C 1
ATOM 3209 O O . ASN A 1 378 ? 4.780 14.745 -5.534 1.00 92.50 378 ASN A O 1
ATOM 3213 N N . LEU A 1 379 ? 5.106 12.523 -5.452 1.00 91.69 379 LEU A N 1
ATOM 3214 C CA . LEU A 1 379 ? 4.149 12.371 -4.346 1.00 91.69 379 LEU A CA 1
ATOM 3215 C C . LEU A 1 379 ? 4.647 13.034 -3.060 1.00 91.69 379 LEU A C 1
ATOM 3217 O O . LEU A 1 379 ? 3.847 13.414 -2.215 1.00 91.69 379 LEU A O 1
ATOM 3221 N N . GLU A 1 380 ? 5.959 13.185 -2.894 1.00 88.69 380 GLU A N 1
ATOM 3222 C CA . GLU A 1 380 ? 6.538 13.862 -1.733 1.00 88.69 380 GLU A CA 1
ATOM 3223 C C . GLU A 1 380 ? 6.168 15.347 -1.685 1.00 88.69 380 GLU A C 1
ATOM 3225 O O . GLU A 1 380 ? 5.630 15.806 -0.679 1.00 88.69 380 GLU A O 1
ATOM 3230 N N . LYS A 1 381 ? 6.338 16.076 -2.794 1.00 87.94 381 LYS A N 1
ATOM 3231 C CA . LYS A 1 381 ? 5.901 17.475 -2.913 1.00 87.94 381 LYS A CA 1
ATOM 3232 C C . LYS A 1 381 ? 4.394 17.609 -2.735 1.00 87.94 381 LYS A C 1
ATOM 3234 O O . LYS A 1 381 ? 3.939 18.571 -2.129 1.00 87.94 381 LYS A O 1
ATOM 3239 N N . ARG A 1 382 ? 3.614 16.644 -3.231 1.00 89.56 382 ARG A N 1
ATOM 3240 C CA . ARG A 1 382 ? 2.154 16.618 -3.054 1.00 89.56 382 ARG A CA 1
ATOM 3241 C C . ARG A 1 382 ? 1.750 16.471 -1.591 1.00 89.56 382 ARG A C 1
ATOM 3243 O O . ARG A 1 382 ? 0.871 17.196 -1.138 1.00 89.56 382 ARG A O 1
ATOM 3250 N N . ARG A 1 383 ? 2.411 15.579 -0.847 1.00 87.81 383 ARG A N 1
ATOM 3251 C CA . ARG A 1 383 ? 2.204 15.435 0.601 1.00 87.81 383 ARG A CA 1
ATOM 3252 C C . ARG A 1 383 ? 2.559 16.717 1.335 1.00 87.81 383 ARG A C 1
ATOM 3254 O O . ARG A 1 383 ? 1.735 17.210 2.087 1.00 87.81 383 ARG A O 1
ATOM 3261 N N . LEU A 1 384 ? 3.714 17.302 1.021 1.00 83.62 384 LEU A N 1
ATOM 3262 C CA . LEU A 1 384 ? 4.133 18.582 1.589 1.00 83.62 384 LEU A CA 1
ATOM 3263 C C . LEU A 1 384 ? 3.106 19.693 1.318 1.00 83.62 384 LEU A C 1
ATOM 3265 O O . LEU A 1 384 ? 2.755 20.447 2.218 1.00 83.62 384 LEU A O 1
ATOM 3269 N N . GLN A 1 385 ? 2.573 19.771 0.097 1.00 84.75 385 GLN A N 1
ATOM 3270 C CA . GLN A 1 385 ? 1.514 20.718 -0.254 1.00 84.75 385 GLN A CA 1
ATOM 3271 C C . GLN A 1 385 ? 0.235 20.473 0.564 1.00 84.75 385 GLN A C 1
ATOM 3273 O O . GLN A 1 385 ? -0.379 21.425 1.050 1.00 84.75 385 GLN A O 1
ATOM 3278 N N . GLY A 1 386 ? -0.165 19.211 0.734 1.00 83.94 386 GLY A N 1
ATOM 3279 C CA . GLY A 1 386 ? -1.295 18.831 1.583 1.00 83.94 386 GLY A CA 1
ATOM 3280 C C . GLY A 1 386 ? -1.065 19.171 3.056 1.00 83.94 386 GLY A C 1
ATOM 3281 O O . GLY A 1 386 ? -1.991 19.633 3.723 1.00 83.94 386 GLY A O 1
ATOM 3282 N N . ASP A 1 387 ? 0.166 19.006 3.542 1.00 81.62 387 ASP A N 1
ATOM 3283 C CA . ASP A 1 387 ? 0.537 19.333 4.914 1.00 81.62 387 ASP A CA 1
ATOM 3284 C C . ASP A 1 387 ? 0.459 20.849 5.157 1.00 81.62 387 ASP A C 1
ATOM 3286 O O . ASP A 1 387 ? -0.166 21.304 6.115 1.00 81.62 387 ASP A O 1
ATOM 3290 N N . LEU A 1 388 ? 1.011 21.643 4.235 1.00 81.25 388 LEU A N 1
ATOM 3291 C CA . LEU A 1 388 ? 0.946 23.107 4.267 1.00 81.25 388 LEU A CA 1
ATOM 3292 C C . LEU A 1 388 ? -0.494 23.626 4.183 1.00 81.25 388 LEU A C 1
ATOM 3294 O O . LEU A 1 388 ? -0.861 24.553 4.903 1.00 81.25 388 LEU A O 1
ATOM 3298 N N . THR A 1 389 ? -1.323 23.015 3.332 1.00 82.81 389 THR A N 1
ATOM 3299 C CA . THR A 1 389 ? -2.739 23.390 3.185 1.00 82.81 389 THR A CA 1
ATOM 3300 C C . THR A 1 389 ? -3.498 23.154 4.486 1.00 82.81 389 THR A C 1
ATOM 3302 O O . THR A 1 389 ? -4.220 24.036 4.951 1.00 82.81 389 THR A O 1
ATOM 3305 N N . ALA A 1 390 ? -3.305 21.988 5.106 1.00 77.94 390 ALA A N 1
ATOM 3306 C CA . ALA A 1 390 ? -3.927 21.675 6.384 1.00 77.94 390 ALA A CA 1
ATOM 3307 C C . ALA A 1 390 ? -3.427 22.619 7.492 1.00 77.94 390 ALA A C 1
ATOM 3309 O O . ALA A 1 390 ? -4.238 23.158 8.241 1.00 77.94 390 ALA A O 1
ATOM 3310 N N . ALA A 1 391 ? -2.118 22.892 7.562 1.00 76.88 391 ALA A N 1
ATOM 3311 C CA . ALA A 1 391 ? -1.548 23.805 8.553 1.00 76.88 391 ALA A CA 1
ATOM 3312 C C . ALA A 1 391 ? -2.128 25.221 8.409 1.00 76.88 391 ALA A C 1
ATOM 3314 O O . ALA A 1 391 ? -2.557 25.823 9.392 1.00 76.88 391 ALA A O 1
ATOM 3315 N N . PHE A 1 392 ? -2.239 25.722 7.177 1.00 77.00 392 PHE A N 1
ATOM 3316 C CA . PHE A 1 392 ? -2.871 27.007 6.893 1.00 77.00 392 PHE A CA 1
ATOM 3317 C C . PHE A 1 392 ? -4.341 27.054 7.337 1.00 77.00 392 PHE A C 1
ATOM 3319 O O . PHE A 1 392 ? -4.763 28.038 7.942 1.00 77.00 392 PHE A O 1
ATOM 3326 N N . GLN A 1 393 ? -5.115 25.991 7.094 1.00 79.88 393 GLN A N 1
ATOM 3327 C CA . GLN A 1 393 ? -6.511 25.902 7.540 1.00 79.88 393 GLN A CA 1
ATOM 3328 C C . GLN A 1 393 ? -6.643 25.922 9.072 1.00 79.88 393 GLN A C 1
ATOM 3330 O O . GLN A 1 393 ? -7.541 26.588 9.592 1.00 79.88 393 GLN A O 1
ATOM 3335 N N . TYR A 1 394 ? -5.741 25.249 9.799 1.00 70.88 394 TYR A N 1
ATOM 3336 C CA . TYR A 1 394 ? -5.691 25.326 11.265 1.00 70.88 394 TYR A CA 1
ATOM 3337 C C . TYR A 1 394 ? -5.376 26.747 11.749 1.00 70.88 394 TYR A C 1
ATOM 3339 O O . TYR A 1 394 ? -6.052 27.243 12.646 1.00 70.88 394 TYR A O 1
ATOM 3347 N N . ILE A 1 395 ? -4.413 27.431 11.122 1.00 71.12 395 ILE A N 1
ATOM 3348 C CA . ILE A 1 395 ? -4.010 28.802 11.489 1.00 71.12 395 ILE A CA 1
ATOM 3349 C C . ILE A 1 395 ? -5.114 29.821 11.187 1.00 71.12 395 ILE A C 1
ATOM 3351 O O . ILE A 1 395 ? -5.330 30.751 11.959 1.00 71.12 395 ILE A O 1
ATOM 3355 N N . LYS A 1 396 ? -5.828 29.666 10.068 1.00 72.81 396 LYS A N 1
ATOM 3356 C CA . LYS A 1 396 ? -6.947 30.544 9.692 1.00 72.81 396 LYS A CA 1
ATOM 3357 C C . LYS A 1 396 ? -8.226 30.274 10.486 1.00 72.81 396 LYS A C 1
ATOM 3359 O O . LYS A 1 396 ? -9.229 30.937 10.242 1.00 72.81 396 LYS A O 1
ATOM 3364 N N . GLY A 1 397 ? -8.203 29.320 11.418 1.00 65.38 397 GLY A N 1
ATOM 3365 C CA . GLY A 1 397 ? -9.350 29.003 12.258 1.00 65.38 397 GLY A CA 1
ATOM 3366 C C . GLY A 1 397 ? -10.494 28.335 11.497 1.00 65.38 397 GLY A C 1
ATOM 3367 O O . GLY A 1 397 ? -11.623 28.367 11.971 1.00 65.38 397 GLY A O 1
ATOM 3368 N N . ALA A 1 398 ? -10.241 27.709 10.339 1.00 61.66 398 ALA A N 1
ATOM 3369 C CA . ALA A 1 398 ? -11.255 26.883 9.674 1.00 61.66 398 ALA A CA 1
ATOM 3370 C C . ALA A 1 398 ? -11.641 25.668 10.546 1.00 61.66 398 ALA A C 1
ATOM 3372 O O . ALA A 1 398 ? -12.779 25.210 10.511 1.00 61.66 398 ALA A O 1
ATOM 3373 N N . TYR A 1 399 ? -10.716 25.213 11.400 1.00 61.34 399 TYR A N 1
ATOM 3374 C CA . TYR A 1 399 ? -10.933 24.211 12.448 1.00 61.34 399 TYR A CA 1
ATOM 3375 C C . TYR A 1 399 ? -11.034 24.890 13.827 1.00 61.34 399 TYR A C 1
ATOM 3377 O O . TYR A 1 399 ? -10.127 24.786 14.654 1.00 61.34 399 TYR A O 1
ATOM 3385 N N . LYS A 1 400 ? -12.130 25.632 14.060 1.00 52.56 400 LYS A N 1
ATOM 3386 C CA . LYS A 1 400 ? -12.318 26.553 15.206 1.00 52.56 400 LYS A CA 1
ATOM 3387 C C . LYS A 1 400 ? -12.135 25.954 16.615 1.00 52.56 400 LYS A C 1
ATOM 3389 O O . LYS A 1 400 ? -11.952 26.731 17.539 1.00 52.56 400 LYS A O 1
ATOM 3394 N N . LYS A 1 401 ? -12.187 24.627 16.807 1.00 53.94 401 LYS A N 1
ATOM 3395 C CA . LYS A 1 401 ? -12.071 23.988 18.139 1.00 53.94 401 LYS A CA 1
ATOM 3396 C C . LYS A 1 401 ? -10.705 23.345 18.442 1.00 53.94 401 LYS A C 1
ATOM 3398 O O . LYS A 1 401 ? -10.396 23.139 19.607 1.00 53.94 401 LYS A O 1
ATOM 3403 N N . ASP A 1 402 ? -9.864 23.090 17.433 1.00 51.59 402 ASP A N 1
ATOM 3404 C CA . ASP A 1 402 ? -8.595 22.351 17.601 1.00 51.59 402 ASP A CA 1
ATOM 3405 C C . ASP A 1 402 ? -7.338 23.150 17.208 1.00 51.59 402 ASP A C 1
ATOM 3407 O O . ASP A 1 402 ? -6.225 22.793 17.604 1.00 51.59 402 ASP A O 1
ATOM 3411 N N . GLY A 1 403 ? -7.480 24.237 16.435 1.00 52.28 403 GLY A N 1
ATOM 3412 C CA . GLY A 1 403 ? -6.347 25.007 15.900 1.00 52.28 403 GLY A CA 1
ATOM 3413 C C . GLY A 1 403 ? -5.376 25.513 16.971 1.00 52.28 403 GLY A C 1
ATOM 3414 O O . GLY A 1 403 ? -4.165 25.348 16.821 1.00 52.28 403 GLY A O 1
ATOM 3415 N N . GLU A 1 404 ? -5.899 26.023 18.087 1.00 51.69 404 GLU A N 1
ATOM 3416 C CA . GLU A 1 404 ? -5.104 26.552 19.207 1.00 51.69 404 GLU A CA 1
ATOM 3417 C C . GLU A 1 404 ? -4.323 25.458 19.959 1.00 51.69 404 GLU A C 1
ATOM 3419 O O . GLU A 1 404 ? -3.227 25.703 20.469 1.00 51.69 404 GLU A O 1
ATOM 3424 N N . ARG A 1 405 ? -4.837 24.217 19.966 1.00 56.00 405 ARG A N 1
ATOM 3425 C CA . ARG A 1 405 ? -4.195 23.042 20.585 1.00 56.00 405 ARG A CA 1
ATOM 3426 C C . ARG A 1 405 ? -3.022 22.528 19.743 1.00 56.00 405 ARG A C 1
ATOM 3428 O O . ARG A 1 405 ? -2.003 22.058 20.270 1.00 56.00 405 ARG A O 1
ATOM 3435 N N . PHE A 1 406 ? -3.145 22.611 18.419 1.00 53.94 406 PHE A N 1
ATOM 3436 C CA . PHE A 1 406 ? -2.115 22.140 17.494 1.00 53.94 406 PHE A CA 1
ATOM 3437 C C . PHE A 1 406 ? -1.050 23.194 17.194 1.00 53.94 406 PHE A C 1
ATOM 3439 O O . PHE A 1 406 ? 0.127 22.851 17.254 1.00 53.94 406 PHE A O 1
ATOM 3446 N N . PHE A 1 407 ? -1.407 24.455 16.963 1.00 59.06 407 PHE A N 1
ATOM 3447 C CA . PHE A 1 407 ? -0.456 25.502 16.592 1.00 59.06 407 PHE A CA 1
ATOM 3448 C C . PHE A 1 407 ? -0.620 26.727 17.491 1.00 59.06 407 PHE A C 1
ATOM 3450 O O . PHE A 1 407 ? -1.558 27.503 17.352 1.00 59.06 407 PHE A O 1
ATOM 3457 N N . THR A 1 408 ? 0.327 26.923 18.409 1.00 61.59 408 THR A N 1
ATOM 3458 C CA . THR A 1 408 ? 0.363 28.122 19.250 1.00 61.59 408 THR A CA 1
ATOM 3459 C C . THR A 1 408 ? 1.146 29.210 18.526 1.00 61.59 408 THR A C 1
ATOM 3461 O O . THR A 1 408 ? 2.314 29.017 18.183 1.00 61.59 408 THR A O 1
ATOM 3464 N N . LYS A 1 409 ? 0.525 30.365 18.292 1.00 61.66 409 LYS A N 1
ATOM 3465 C CA . LYS A 1 409 ? 1.221 31.541 17.766 1.00 61.66 409 LYS A CA 1
ATOM 3466 C C . LYS A 1 409 ? 2.158 32.089 18.845 1.00 61.66 409 LYS A C 1
ATOM 3468 O O . LYS A 1 409 ? 1.754 32.255 19.992 1.00 61.66 409 LYS A O 1
ATOM 3473 N N . ALA A 1 410 ? 3.412 32.355 18.501 1.00 56.91 410 ALA A N 1
ATOM 3474 C CA . ALA A 1 410 ? 4.309 33.071 19.394 1.00 56.91 410 ALA A CA 1
ATOM 3475 C C . ALA A 1 410 ? 3.861 34.540 19.461 1.00 56.91 410 ALA A C 1
ATOM 3477 O O . ALA A 1 410 ? 3.938 35.249 18.456 1.00 56.91 410 ALA A O 1
ATOM 3478 N N . CYS A 1 411 ? 3.402 35.002 20.627 1.00 47.19 411 CYS A N 1
ATOM 3479 C CA . CYS A 1 411 ? 3.345 36.437 20.898 1.00 47.19 411 CYS A CA 1
ATOM 3480 C C . CYS A 1 411 ? 4.781 36.955 20.966 1.00 47.19 411 CYS A C 1
ATOM 3482 O O . CYS A 1 411 ? 5.582 36.493 21.778 1.00 47.19 411 CYS A O 1
ATOM 3484 N N . SER A 1 412 ? 5.122 37.873 20.071 1.00 52.84 412 SER A N 1
ATOM 3485 C CA . SER A 1 412 ? 6.360 38.629 20.154 1.00 52.84 412 SER A CA 1
ATOM 3486 C C . SER A 1 412 ? 6.024 40.092 19.940 1.00 52.84 412 SER A C 1
ATOM 3488 O O . SER A 1 412 ? 5.556 40.455 18.866 1.00 52.84 412 SER A O 1
ATOM 3490 N N . ASP A 1 413 ? 6.336 40.920 20.932 1.00 52.78 413 ASP A N 1
ATOM 3491 C CA . ASP A 1 413 ? 6.148 42.376 20.874 1.00 52.78 413 ASP A CA 1
ATOM 3492 C C . ASP A 1 413 ? 7.260 43.074 20.063 1.00 52.78 413 ASP A C 1
ATOM 3494 O O . ASP A 1 413 ? 7.382 44.297 20.041 1.00 52.78 413 ASP A O 1
ATOM 3498 N N . ARG A 1 414 ? 8.116 42.300 19.376 1.00 57.44 414 ARG A N 1
ATOM 3499 C CA . ARG A 1 414 ? 9.201 42.830 18.545 1.00 57.44 414 ARG A CA 1
ATOM 3500 C C . ARG A 1 414 ? 8.661 43.307 17.200 1.00 57.44 414 ARG A C 1
ATOM 3502 O O . ARG A 1 414 ? 8.411 42.514 16.296 1.00 57.44 414 ARG A O 1
ATOM 3509 N N . THR A 1 415 ? 8.633 44.622 17.033 1.00 49.38 415 THR A N 1
ATOM 3510 C CA . THR A 1 415 ? 8.193 45.359 15.834 1.00 49.38 415 THR A CA 1
ATOM 3511 C C . THR A 1 415 ? 9.014 45.109 14.557 1.00 49.38 415 THR A C 1
ATOM 3513 O O . THR A 1 415 ? 8.612 45.545 13.484 1.00 49.38 415 THR A O 1
ATOM 3516 N N . ARG A 1 416 ? 10.147 44.390 14.629 1.00 53.31 416 ARG A N 1
ATOM 3517 C CA . ARG A 1 416 ? 11.056 44.106 13.493 1.00 53.31 416 ARG A CA 1
ATOM 3518 C C . ARG A 1 416 ? 11.055 42.647 13.002 1.00 53.31 416 ARG A C 1
ATOM 3520 O O . ARG A 1 416 ? 11.942 42.257 12.248 1.00 53.31 416 ARG A O 1
ATOM 3527 N N . GLY A 1 417 ? 10.098 41.820 13.429 1.00 54.03 417 GLY A N 1
ATOM 3528 C CA . GLY A 1 417 ? 9.971 40.423 12.991 1.00 54.03 417 GLY A CA 1
ATOM 3529 C C . GLY A 1 417 ? 8.640 40.132 12.298 1.00 54.03 417 GLY A C 1
ATOM 3530 O O . GLY A 1 417 ? 7.644 40.801 12.547 1.00 54.03 417 GLY A O 1
ATOM 3531 N N . ASN A 1 418 ? 8.599 39.094 11.456 1.00 56.88 418 ASN A N 1
ATOM 3532 C CA . ASN A 1 418 ? 7.342 38.630 10.866 1.00 56.88 418 ASN A CA 1
ATOM 3533 C C . ASN A 1 418 ? 6.413 38.122 11.990 1.00 56.88 418 ASN A C 1
ATOM 3535 O O . ASN A 1 418 ? 6.756 37.165 12.688 1.00 56.88 418 ASN A O 1
ATOM 3539 N N . GLY A 1 419 ? 5.244 38.746 12.175 1.00 51.25 419 GLY A N 1
ATOM 3540 C CA . GLY A 1 419 ? 4.294 38.487 13.274 1.00 51.25 419 GLY A CA 1
ATOM 3541 C C . GLY A 1 419 ? 3.558 37.137 13.221 1.00 51.25 419 GLY A C 1
ATOM 3542 O O . GLY A 1 419 ? 2.506 36.986 13.837 1.00 51.25 419 GLY A O 1
ATOM 3543 N N . PHE A 1 420 ? 4.078 36.162 12.469 1.00 55.62 420 PHE A N 1
ATOM 3544 C CA . PHE A 1 420 ? 3.504 34.832 12.229 1.00 55.62 420 PHE A CA 1
ATOM 3545 C C . PHE A 1 420 ? 4.491 33.712 12.595 1.00 55.62 420 PHE A C 1
ATOM 3547 O O . PHE A 1 420 ? 4.638 32.736 11.865 1.00 55.62 420 PHE A O 1
ATOM 3554 N N . LYS A 1 421 ? 5.196 33.844 13.722 1.00 60.38 421 LYS A N 1
ATOM 3555 C CA . LYS A 1 421 ? 6.005 32.741 14.257 1.00 60.38 421 LYS A CA 1
ATOM 3556 C C . LYS A 1 421 ? 5.110 31.752 14.998 1.00 60.38 421 LYS A C 1
ATOM 3558 O O . LYS A 1 421 ? 4.308 32.154 15.840 1.00 60.38 421 LYS A O 1
ATOM 3563 N N . LEU A 1 422 ? 5.243 30.467 14.687 1.00 62.66 422 LEU A N 1
ATOM 3564 C CA . LEU A 1 422 ? 4.599 29.384 15.427 1.00 62.66 422 LEU A CA 1
ATOM 3565 C C . LEU A 1 422 ? 5.565 28.868 16.492 1.00 62.66 422 LEU A C 1
ATOM 3567 O O . LEU A 1 422 ? 6.767 28.782 16.263 1.00 62.66 422 LEU A O 1
ATOM 3571 N N . LYS A 1 423 ? 5.052 28.544 17.677 1.00 60.12 423 LYS A N 1
ATOM 3572 C CA . LYS A 1 423 ? 5.844 27.940 18.747 1.00 60.12 423 LYS A CA 1
ATOM 3573 C C . LYS A 1 423 ? 5.927 26.435 18.505 1.00 60.12 423 LYS A C 1
ATOM 3575 O O . LYS A 1 423 ? 4.926 25.729 18.641 1.00 60.12 423 LYS A O 1
ATOM 3580 N N . GLU A 1 424 ? 7.113 25.938 18.169 1.00 57.19 424 GLU A N 1
ATOM 3581 C CA . GLU A 1 424 ? 7.348 24.497 18.079 1.00 57.19 424 GLU A CA 1
ATOM 3582 C C . GLU A 1 424 ? 7.244 23.838 19.464 1.00 57.19 424 GLU A C 1
ATOM 3584 O O . GLU A 1 424 ? 7.801 24.312 20.461 1.00 57.19 424 GLU A O 1
ATOM 3589 N N . GLY A 1 425 ? 6.511 22.725 19.540 1.00 54.12 425 GLY A N 1
ATOM 3590 C CA . GLY A 1 425 ? 6.469 21.900 20.743 1.00 54.12 425 GLY A CA 1
ATOM 3591 C C . GLY A 1 425 ? 7.765 21.104 20.877 1.00 54.12 425 GLY A C 1
ATOM 3592 O O . GLY A 1 425 ? 8.133 20.369 19.965 1.00 54.12 425 GLY A O 1
ATOM 3593 N N . LYS A 1 426 ? 8.454 21.206 22.018 1.00 52.69 426 LYS A N 1
ATOM 3594 C CA . LYS A 1 426 ? 9.600 20.336 22.321 1.00 52.69 426 LYS A CA 1
ATOM 3595 C C . LYS A 1 426 ? 9.080 18.977 22.790 1.00 52.69 426 LYS A C 1
ATOM 3597 O O . LYS A 1 426 ? 8.324 18.909 23.756 1.00 52.69 426 LYS A O 1
ATOM 3602 N N . PHE A 1 427 ? 9.490 17.897 22.129 1.00 49.88 427 PHE A N 1
ATOM 3603 C CA . PHE A 1 427 ? 9.086 16.534 22.484 1.00 49.88 427 PHE A CA 1
ATOM 3604 C C . PHE A 1 427 ? 10.305 15.686 22.839 1.00 49.88 427 PHE A C 1
ATOM 3606 O O . PHE A 1 427 ? 11.325 15.758 22.162 1.00 49.88 427 PHE A O 1
ATOM 3613 N N . ARG A 1 428 ? 10.177 14.857 23.883 1.00 46.47 428 ARG A N 1
ATOM 3614 C CA . ARG A 1 428 ? 11.217 13.900 24.297 1.00 46.47 428 ARG A CA 1
ATOM 3615 C C . ARG A 1 428 ? 11.291 12.655 23.400 1.00 46.47 428 ARG A C 1
ATOM 3617 O O . ARG A 1 428 ? 12.329 12.016 23.353 1.00 46.47 428 ARG A O 1
ATOM 3624 N N . LEU A 1 429 ? 10.203 12.310 22.701 1.00 51.09 429 LEU A N 1
ATOM 3625 C CA . LEU A 1 429 ? 10.094 11.096 21.882 1.00 51.09 429 LEU A CA 1
ATOM 3626 C C . LEU A 1 429 ? 10.067 11.421 20.382 1.00 51.09 429 LEU A C 1
ATOM 3628 O O . LEU A 1 429 ? 9.238 12.217 19.928 1.00 51.09 429 LEU A O 1
ATOM 3632 N N . ASP A 1 430 ? 10.886 10.709 19.602 1.00 50.06 430 ASP A N 1
ATOM 3633 C CA . ASP A 1 430 ? 10.965 10.821 18.134 1.00 50.06 430 ASP A CA 1
ATOM 3634 C C . ASP A 1 430 ? 9.641 10.520 17.423 1.00 50.06 430 ASP A C 1
ATOM 3636 O O . ASP A 1 430 ? 9.381 11.026 16.329 1.00 50.06 430 ASP A O 1
ATOM 3640 N N . ILE A 1 431 ? 8.776 9.726 18.059 1.00 50.41 431 ILE A N 1
ATOM 3641 C CA . ILE A 1 431 ? 7.452 9.378 17.542 1.00 50.41 431 ILE A CA 1
ATOM 3642 C C . ILE A 1 431 ? 6.631 10.653 17.326 1.00 50.41 431 ILE A C 1
ATOM 3644 O O . ILE A 1 431 ? 6.120 10.859 16.228 1.00 50.41 431 ILE A O 1
ATOM 3648 N N . LYS A 1 432 ? 6.593 11.563 18.315 1.00 49.38 432 LYS A N 1
ATOM 3649 C CA . LYS A 1 432 ? 5.883 12.852 18.217 1.00 49.38 432 LYS A CA 1
ATOM 3650 C C . LYS A 1 432 ? 6.565 13.834 17.262 1.00 49.38 432 LYS A C 1
ATOM 3652 O O . LYS A 1 432 ? 5.876 14.655 16.666 1.00 49.38 432 LYS A O 1
ATOM 3657 N N . LYS A 1 433 ? 7.880 13.703 17.039 1.00 52.25 433 LYS A N 1
ATOM 3658 C CA . LYS A 1 433 ? 8.632 14.536 16.086 1.00 52.25 433 LYS A CA 1
ATOM 3659 C C . LYS A 1 433 ? 8.128 14.391 14.646 1.00 52.25 433 LYS A C 1
ATOM 3661 O O . LYS A 1 433 ? 8.148 15.351 13.889 1.00 52.25 433 LYS A O 1
ATOM 3666 N N . LYS A 1 434 ? 7.640 13.205 14.276 1.00 56.66 434 LYS A N 1
ATOM 3667 C CA . LYS A 1 434 ? 7.214 12.881 12.903 1.00 56.66 434 LYS A CA 1
ATOM 3668 C C . LYS A 1 434 ? 5.715 13.078 12.642 1.00 56.66 434 LYS A C 1
ATOM 3670 O O . LYS A 1 434 ? 5.268 12.782 11.529 1.00 56.66 434 LYS A O 1
ATOM 3675 N N . PHE A 1 435 ? 4.953 13.559 13.629 1.00 58.62 435 PHE A N 1
ATOM 3676 C CA . PHE A 1 435 ? 3.535 13.893 13.465 1.00 58.62 435 PHE A CA 1
ATOM 3677 C C . PHE A 1 435 ? 3.343 15.163 12.634 1.00 58.62 435 PHE A C 1
ATOM 3679 O O . PHE A 1 435 ? 4.202 16.045 12.592 1.00 58.62 435 PHE A O 1
ATOM 3686 N N . PHE A 1 436 ? 2.163 15.269 12.022 1.00 56.12 436 PHE A N 1
ATOM 3687 C CA . PHE A 1 436 ? 1.726 16.411 11.220 1.00 56.12 436 PHE A CA 1
ATOM 3688 C C . PHE A 1 436 ? 1.989 17.777 11.865 1.00 56.12 436 PHE A C 1
ATOM 3690 O O . PHE A 1 436 ? 2.452 18.682 11.181 1.00 56.12 436 PHE A O 1
ATOM 3697 N N . LYS A 1 437 ? 1.767 17.914 13.180 1.00 52.66 437 LYS A N 1
ATOM 3698 C CA . LYS A 1 437 ? 2.008 19.164 13.923 1.00 52.66 437 LYS A CA 1
ATOM 3699 C C . LYS A 1 437 ? 3.421 19.720 13.702 1.00 52.66 437 LYS A C 1
ATOM 3701 O O . LYS A 1 437 ? 3.577 20.921 13.520 1.00 52.66 437 LYS A O 1
ATOM 3706 N N . ASN A 1 438 ? 4.431 18.855 13.659 1.00 56.06 438 ASN A N 1
ATOM 3707 C CA . ASN A 1 438 ? 5.822 19.284 13.532 1.00 56.06 438 ASN A CA 1
ATOM 3708 C C . ASN A 1 438 ? 6.246 19.386 12.067 1.00 56.06 438 ASN A C 1
ATOM 3710 O O . ASN A 1 438 ? 6.819 20.392 11.677 1.00 56.06 438 ASN A O 1
ATOM 3714 N N . LYS A 1 439 ? 5.863 18.417 11.222 1.00 58.59 439 LYS A N 1
ATOM 3715 C CA . LYS A 1 439 ? 6.128 18.474 9.771 1.00 58.59 439 LYS A CA 1
ATOM 3716 C C . LYS A 1 439 ? 5.492 19.701 9.111 1.00 58.59 439 LYS A C 1
ATOM 3718 O O . LYS A 1 439 ? 6.133 20.378 8.315 1.00 58.59 439 LYS A O 1
ATOM 3723 N N . GLY A 1 440 ? 4.234 19.986 9.450 1.00 52.38 440 GLY A N 1
ATOM 3724 C CA . GLY A 1 440 ? 3.498 21.147 8.959 1.00 52.38 440 GLY A CA 1
ATOM 3725 C C . GLY A 1 440 ? 4.037 22.464 9.519 1.00 52.38 440 GLY A C 1
ATOM 3726 O O . GLY A 1 440 ? 4.105 23.436 8.777 1.00 52.38 440 GLY A O 1
ATOM 3727 N N . GLY A 1 441 ? 4.468 22.486 10.787 1.00 53.16 441 GLY A N 1
ATOM 3728 C CA . GLY A 1 441 ? 5.094 23.651 11.423 1.00 53.16 441 GLY A CA 1
ATOM 3729 C C . GLY A 1 441 ? 6.447 24.014 10.804 1.00 53.16 441 GLY A C 1
ATOM 3730 O O . GLY A 1 441 ? 6.606 25.132 10.321 1.00 53.16 441 GLY A O 1
ATOM 3731 N N . GLU A 1 442 ? 7.371 23.051 10.723 1.00 53.50 442 GLU A N 1
ATOM 3732 C CA . GLU A 1 442 ? 8.710 23.225 10.138 1.00 53.50 442 GLU A CA 1
ATOM 3733 C C . GLU A 1 442 ? 8.630 23.635 8.657 1.00 53.50 442 GLU A C 1
ATOM 3735 O O . GLU A 1 442 ? 9.335 24.540 8.206 1.00 53.50 442 GLU A O 1
ATOM 3740 N N . ALA A 1 443 ? 7.746 22.996 7.880 1.00 50.19 443 ALA A N 1
ATOM 3741 C CA . ALA A 1 443 ? 7.551 23.326 6.471 1.00 50.19 443 ALA A CA 1
ATOM 3742 C C . ALA A 1 443 ? 6.983 24.738 6.280 1.00 50.19 443 ALA A C 1
ATOM 3744 O O . ALA A 1 443 ? 7.410 25.459 5.377 1.00 50.19 443 ALA A O 1
ATOM 3745 N N . LEU A 1 444 ? 6.030 25.144 7.123 1.00 52.88 444 LEU A N 1
ATOM 3746 C CA . LEU A 1 444 ? 5.415 26.465 7.054 1.00 52.88 444 LEU A CA 1
ATOM 3747 C C . LEU A 1 444 ? 6.399 27.548 7.500 1.00 52.88 444 LEU A C 1
ATOM 3749 O O . LEU A 1 444 ? 6.470 28.590 6.858 1.00 52.88 444 LEU A O 1
ATOM 3753 N N . GLU A 1 445 ? 7.233 27.284 8.506 1.00 51.25 445 GLU A N 1
ATOM 3754 C CA . GLU A 1 445 ? 8.304 28.194 8.909 1.00 51.25 445 GLU A CA 1
ATOM 3755 C C . GLU A 1 445 ? 9.375 28.341 7.818 1.00 51.25 445 GLU A C 1
ATOM 3757 O O . GLU A 1 445 ? 9.754 29.463 7.496 1.00 51.25 445 GLU A O 1
ATOM 3762 N N . GLN A 1 446 ? 9.790 27.256 7.154 1.00 49.25 446 GLN A N 1
ATOM 3763 C CA . GLN A 1 446 ? 10.720 27.326 6.017 1.00 49.25 446 GLN A CA 1
ATOM 3764 C C . GLN A 1 446 ? 10.138 28.091 4.818 1.00 49.25 446 GLN A C 1
ATOM 3766 O O . GLN A 1 446 ? 10.859 28.829 4.144 1.00 49.25 446 GLN A O 1
ATOM 3771 N N . VAL A 1 447 ? 8.840 27.934 4.537 1.00 50.91 447 VAL A N 1
ATOM 3772 C CA . VAL A 1 447 ? 8.148 28.692 3.480 1.00 50.91 447 VAL A CA 1
ATOM 3773 C C . VAL A 1 447 ? 8.032 30.166 3.863 1.00 50.91 447 VAL A C 1
ATOM 3775 O O . VAL A 1 447 ? 8.321 31.028 3.034 1.00 50.91 447 VAL A O 1
ATOM 3778 N N . VAL A 1 448 ? 7.687 30.475 5.115 1.00 45.19 448 VAL A N 1
ATOM 3779 C CA . VAL A 1 448 ? 7.610 31.851 5.628 1.00 45.19 448 VAL A CA 1
ATOM 3780 C C . VAL A 1 448 ? 8.989 32.515 5.610 1.00 45.19 448 VAL A C 1
ATOM 3782 O O . VAL A 1 448 ? 9.101 33.624 5.102 1.00 45.19 448 VAL A O 1
ATOM 3785 N N . GLN A 1 449 ? 10.049 31.829 6.050 1.00 41.47 449 GLN A N 1
ATOM 3786 C CA . GLN A 1 449 ? 11.433 32.323 6.027 1.00 41.47 449 GLN A CA 1
ATOM 3787 C C . GLN A 1 449 ? 11.952 32.570 4.602 1.00 41.47 449 GLN A C 1
ATOM 3789 O O . GLN A 1 449 ? 12.610 33.579 4.363 1.00 41.47 449 GLN A O 1
ATOM 3794 N N . ARG A 1 450 ? 11.624 31.701 3.633 1.00 39.34 450 ARG A N 1
ATOM 3795 C CA . ARG A 1 450 ? 11.969 31.903 2.210 1.00 39.34 450 ARG A CA 1
ATOM 3796 C C . ARG A 1 450 ? 11.157 33.014 1.542 1.00 39.34 450 ARG A C 1
ATOM 3798 O O . ARG A 1 450 ? 11.624 33.603 0.574 1.00 39.34 450 ARG A O 1
ATOM 3805 N N . SER A 1 451 ? 9.966 33.307 2.059 1.00 36.75 451 SER A N 1
ATOM 3806 C CA . SER A 1 451 ? 9.095 34.379 1.561 1.00 36.75 451 SER A CA 1
ATOM 3807 C C . SER A 1 451 ? 9.437 35.753 2.154 1.00 36.75 451 SER A C 1
ATOM 3809 O O . SER A 1 451 ? 8.948 36.761 1.653 1.00 36.75 451 SER A O 1
ATOM 3811 N N . CYS A 1 452 ? 10.314 35.830 3.166 1.00 35.00 452 CYS A N 1
ATOM 3812 C CA . CYS A 1 452 ? 10.755 37.076 3.818 1.00 35.00 452 CYS A CA 1
ATOM 3813 C C . CYS A 1 452 ? 11.567 38.039 2.918 1.00 35.00 452 CYS A C 1
ATOM 3815 O O . CYS A 1 452 ? 12.147 38.993 3.428 1.00 35.00 452 CYS A O 1
ATOM 3817 N N . GLY A 1 453 ? 11.601 37.821 1.600 1.00 35.34 453 GLY A N 1
ATOM 3818 C CA . GLY A 1 453 ? 12.119 38.769 0.609 1.00 35.34 453 GLY A CA 1
ATOM 3819 C C . GLY A 1 453 ? 11.077 39.297 -0.385 1.00 35.34 453 GLY A C 1
ATOM 3820 O O . GLY A 1 453 ? 11.437 40.088 -1.249 1.00 35.34 453 GLY A O 1
ATOM 3821 N N . CYS A 1 454 ? 9.805 38.880 -0.320 1.00 28.66 454 CYS A N 1
ATOM 3822 C CA . CYS A 1 454 ? 8.779 39.315 -1.274 1.00 28.66 454 CYS A CA 1
ATOM 3823 C C . CYS A 1 454 ? 7.422 39.535 -0.580 1.00 28.66 454 CYS A C 1
ATOM 3825 O O . CYS A 1 454 ? 6.868 38.591 -0.010 1.00 28.66 454 CYS A O 1
ATOM 3827 N N . PRO A 1 455 ? 6.830 40.743 -0.652 1.00 35.19 455 PRO A N 1
ATOM 3828 C CA . PRO A 1 455 ? 5.491 40.988 -0.141 1.00 35.19 455 PRO A CA 1
ATOM 3829 C C . PRO A 1 455 ? 4.480 40.426 -1.139 1.00 35.19 455 PRO A C 1
ATOM 3831 O O . PRO A 1 455 ? 3.984 41.140 -2.004 1.00 35.19 455 PRO A O 1
ATOM 3834 N N . ILE A 1 456 ? 4.180 39.128 -1.064 1.00 33.09 456 ILE A N 1
ATOM 3835 C CA . ILE A 1 456 ? 3.094 38.571 -1.872 1.00 33.09 456 ILE A CA 1
ATOM 3836 C C . ILE A 1 456 ? 2.230 37.593 -1.078 1.00 33.09 456 ILE A C 1
ATOM 3838 O O . ILE A 1 456 ? 2.234 36.383 -1.269 1.00 33.09 456 ILE A O 1
ATOM 3842 N N . ILE A 1 457 ? 1.400 38.170 -0.209 1.00 36.56 457 ILE A N 1
ATOM 3843 C CA . ILE A 1 457 ? 0.172 37.525 0.282 1.00 36.56 457 ILE A CA 1
ATOM 3844 C C . ILE A 1 457 ? -0.922 37.534 -0.820 1.00 36.56 457 ILE A C 1
ATOM 3846 O O . ILE A 1 457 ? -1.935 36.856 -0.689 1.00 36.56 457 ILE A O 1
ATOM 3850 N N . GLY A 1 458 ? -0.686 38.202 -1.961 1.00 30.11 458 GLY A N 1
ATOM 3851 C CA . GLY A 1 458 ? -1.596 38.246 -3.116 1.00 30.11 458 GLY A CA 1
ATOM 3852 C C . GLY A 1 458 ? -1.351 37.233 -4.254 1.00 30.11 458 GLY A C 1
ATOM 3853 O O . GLY A 1 458 ? -2.224 37.076 -5.097 1.00 30.11 458 GLY A O 1
ATOM 3854 N N . SER A 1 459 ? -0.218 36.516 -4.322 1.00 29.53 459 SER A N 1
ATOM 3855 C CA . SER A 1 459 ? 0.117 35.649 -5.482 1.00 29.53 459 SER A CA 1
ATOM 3856 C C . SER A 1 459 ? 0.058 34.152 -5.203 1.00 29.53 459 SER A C 1
ATOM 3858 O O . SER A 1 459 ? 0.178 33.345 -6.124 1.00 29.53 459 SER A O 1
ATOM 3860 N N . VAL A 1 460 ? -0.240 33.745 -3.968 1.00 32.62 460 VAL A N 1
ATOM 3861 C CA . VAL A 1 460 ? -0.589 32.341 -3.705 1.00 32.62 460 VAL A CA 1
ATOM 3862 C C . VAL A 1 460 ? -1.919 31.982 -4.395 1.00 32.62 460 VAL A C 1
ATOM 3864 O O . VAL A 1 460 ? -2.166 30.817 -4.674 1.00 32.62 460 VAL A O 1
ATOM 3867 N N . GLN A 1 461 ? -2.735 32.963 -4.802 1.00 31.42 461 GLN A N 1
ATOM 3868 C CA . GLN A 1 461 ? -3.862 32.725 -5.711 1.00 31.42 461 GLN A CA 1
ATOM 3869 C C . GLN A 1 461 ? -3.441 32.488 -7.174 1.00 31.42 461 GLN A C 1
ATOM 3871 O O . GLN A 1 461 ? -4.060 31.660 -7.838 1.00 31.42 461 GLN A O 1
ATOM 3876 N N . SER A 1 462 ? -2.382 33.123 -7.693 1.00 29.50 462 SER A N 1
ATOM 3877 C CA . SER A 1 462 ? -2.015 32.992 -9.116 1.00 29.50 462 SER A CA 1
ATOM 3878 C C . SER A 1 462 ? -1.209 31.728 -9.433 1.00 29.50 462 SER A C 1
ATOM 3880 O O . SER A 1 462 ? -1.310 31.206 -10.541 1.00 29.50 462 SER A O 1
ATOM 3882 N N . GLN A 1 463 ? -0.489 31.164 -8.457 1.00 32.69 463 GLN A N 1
ATOM 3883 C CA . GLN A 1 463 ? 0.229 29.889 -8.618 1.00 32.69 463 GLN A CA 1
ATOM 3884 C C . GLN A 1 463 ? -0.604 28.644 -8.258 1.00 32.69 463 GLN A C 1
ATOM 3886 O O . GLN A 1 463 ? -0.216 27.525 -8.593 1.00 32.69 463 GLN A O 1
ATOM 3891 N N . VAL A 1 464 ? -1.762 28.830 -7.614 1.00 36.12 464 VAL A N 1
ATOM 3892 C CA . VAL A 1 464 ? -2.733 27.767 -7.280 1.00 36.12 464 VAL A CA 1
ATOM 3893 C C . VAL A 1 464 ? -3.965 27.818 -8.209 1.00 36.12 464 VAL A C 1
ATOM 3895 O O . VAL A 1 464 ? -4.737 26.864 -8.274 1.00 36.12 464 VAL A O 1
ATOM 3898 N N . GLY A 1 465 ? -4.121 28.898 -8.984 1.00 25.91 465 GLY A N 1
ATOM 3899 C CA . GLY A 1 465 ? -5.257 29.154 -9.877 1.00 25.91 465 GLY A CA 1
ATOM 3900 C C . GLY A 1 465 ? -5.248 28.429 -11.230 1.00 25.91 465 GLY A C 1
ATOM 3901 O O . GLY A 1 465 ? -6.279 28.399 -11.896 1.00 25.91 465 GLY A O 1
ATOM 3902 N N . TRP A 1 466 ? -4.152 27.787 -11.643 1.00 28.39 466 TRP A N 1
ATOM 3903 C CA . TRP A 1 466 ? -4.137 26.974 -12.868 1.00 28.39 466 TRP A CA 1
ATOM 3904 C C . TRP A 1 466 ? -4.347 25.498 -12.525 1.00 28.39 466 TRP A C 1
ATOM 3906 O O . TRP A 1 466 ? -3.398 24.748 -12.307 1.00 28.39 466 TRP A O 1
ATOM 3916 N N . GLY A 1 467 ? -5.619 25.092 -12.456 1.00 28.47 467 GLY A N 1
ATOM 3917 C CA . GLY A 1 467 ? -5.995 23.678 -12.348 1.00 28.47 467 GLY A CA 1
ATOM 3918 C C . GLY A 1 467 ? -7.338 23.357 -11.689 1.00 28.47 467 GLY A C 1
ATOM 3919 O O . GLY A 1 467 ? -7.644 22.178 -11.550 1.00 28.47 467 GLY A O 1
ATOM 3920 N N . PHE A 1 468 ? -8.140 24.350 -11.286 1.00 27.80 468 PHE A N 1
ATOM 3921 C CA . PHE A 1 468 ? -9.482 24.109 -10.726 1.00 27.80 468 PHE A CA 1
ATOM 3922 C C . PHE A 1 468 ? -10.609 24.059 -11.774 1.00 27.80 468 PHE A C 1
ATOM 3924 O O . PHE A 1 468 ? -11.738 23.712 -11.441 1.00 27.80 468 PHE A O 1
ATOM 3931 N N . GLY A 1 469 ? -10.316 24.325 -13.049 1.00 25.75 469 GLY A N 1
ATOM 3932 C CA . GLY A 1 469 ? -11.257 24.126 -14.153 1.00 25.75 469 GLY A CA 1
ATOM 3933 C C . GLY A 1 469 ? -11.013 22.795 -14.856 1.00 25.75 469 GLY A C 1
ATOM 3934 O O . GLY A 1 469 ? -10.298 22.785 -15.851 1.00 25.75 469 GLY A O 1
ATOM 3935 N N . ASN A 1 470 ? -11.538 21.700 -14.291 1.00 27.09 470 ASN A N 1
ATOM 3936 C CA . ASN A 1 470 ? -11.881 20.403 -14.919 1.00 27.09 470 ASN A CA 1
ATOM 3937 C C . ASN A 1 470 ? -11.581 19.218 -13.986 1.00 27.09 470 ASN A C 1
ATOM 3939 O O . ASN A 1 470 ? -10.552 18.562 -14.133 1.00 27.09 470 ASN A O 1
ATOM 3943 N N . LEU A 1 471 ? -12.486 18.964 -13.035 1.00 25.97 471 LEU A N 1
ATOM 3944 C CA . LEU A 1 471 ? -13.055 17.652 -12.668 1.00 25.97 471 LEU A CA 1
ATOM 3945 C C . LEU A 1 471 ? -13.768 17.804 -11.313 1.00 25.97 471 LEU A C 1
ATOM 3947 O O . LEU A 1 471 ? -13.165 17.637 -10.251 1.00 25.97 471 LEU A O 1
ATOM 3951 N N . ILE A 1 472 ? -15.057 18.131 -11.378 1.00 31.06 472 ILE A N 1
ATOM 3952 C CA . ILE A 1 472 ? -16.062 17.443 -10.561 1.00 31.06 472 ILE A CA 1
ATOM 3953 C C . ILE A 1 472 ? -16.565 16.284 -11.417 1.00 31.06 472 ILE A C 1
ATOM 3955 O O . ILE A 1 472 ? -16.703 16.510 -12.644 1.00 31.06 472 ILE A O 1
#

Foldseek 3Di:
DDDDDDDDDDDDDDDDDDDDDDDDDDDDDDDPPPVVVVVVVVVVVVVVVVVVVVVVVVVVVVVVVVVVVVVVVVVVVVVVVVVVVVVVVVVVVVVVVVVVVVVVVVVVVVVVVVVVVVVVVVVVVVVVVVVVVVVVVVVVVVVVVVVVVVVVVVVVVVVPVDDDDDDPPVVVVVVVVCPDPCNQVVVVVLVVVLCVPDQPFDWDDDRPDIDTDFDPPDPVRVVSSQVVLVSVLVVCVVVVHDDPLVQQEDEQADDPGPPDWHDHDNDIRHHDQWDADPNQIAGSPLQLLVLLVVLLVQLVVQVVCCLVVPPDQALVPLVVSCVPRRVCSLQPPCLARPHDDPVSLVSSQVSVQSSLCSHPPSVPPDSVVSCVVSVHDGVVVVNLVVLLVVLVCLVVCVVVPCSCVLWPQDDDPDPPDDRGQTDDDDDPDVSVCPHSSNSNNVSVVVVVVVCVVDPPPPCVCVVVVPPPPDDD

Radius of gyration: 49.03 Å; Cα contacts (8 Å, |Δi|>4): 270; chains: 1; bounding box: 168×69×116 Å

Sequence (472 aa):
MRTYSITKTKSESPEKEKGKGKREKGKGKREKGKGKREKGKGKREEKRREEKRREEKRREEKRREEKRREKKKEKKRKEKKRKEKKRKEKKRKEKKRKKKREEKRRKEEKREEKRKEKRKEKKRKEKRKEKKRKEKKRKEKKRKEKKRKEKKRKEQSKAKQSKAPGTLGFWIEFMMMIESKSEPILFNDIIASYIDSGTECTFSKFAGDIKLSGAVDTPEGRDAIQRDLDRLEEWAYVNLMKFNKAKCKVLHPGQDNPQYQYRLEDEWIESSPVEKDLEIMVHEKFDMSWQCALAVQKANCILGCIKRGVTSRLREVILPLYSTLVRPHLEYCVQLWGPQYKKDMELLEQVQRRATKLTGGMEHLSYEDRLRELGLFNLEKRRLQGDLTAAFQYIKGAYKKDGERFFTKACSDRTRGNGFKLKEGKFRLDIKKKFFKNKGGEALEQVVQRSCGCPIIGSVQSQVGWGFGNLI

Organism: Grus japonensis (NCBI:txid30415)